Protein 7CW1 (pdb70)

Structure (mmCIF, N/CA/C/O backbone):
data_7CW1
#
_entry.id   7CW1
#
_cell.length_a   44.065
_cell.length_b   61.587
_cell.length_c   110.387
_cell.angle_alpha   90.000
_cell.angle_beta   90.000
_cell.angle_gamma   90.000
#
_symmetry.space_group_name_H-M   'P 21 21 21'
#
loop_
_entity.id
_entity.type
_entity.pdbx_description
1 polymer 'Cutinase-like enzyme'
2 non-polymer 'CACODYLIC ACID'
3 non-polymer 'SODIUM ION'
4 water water
#
loop_
_atom_site.group_PDB
_atom_site.id
_atom_site.type_symbol
_atom_site.label_atom_id
_atom_site.label_alt_id
_atom_site.label_comp_id
_atom_site.label_asym_id
_atom_site.label_entity_id
_atom_site.label_seq_id
_atom_site.pdbx_PDB_ins_code
_atom_site.Cartn_x
_atom_site.Cartn_y
_atom_site.Cartn_z
_atom_site.occupancy
_atom_site.B_iso_or_equiv
_atom_site.auth_seq_id
_atom_site.auth_comp_id
_atom_site.auth_asym_id
_atom_site.auth_atom_id
_atom_site.pdbx_PDB_model_num
ATOM 1 N N . GLY A 1 2 ? 33.277 -6.244 62.054 1.00 34.75 2 GLY A N 1
ATOM 2 C CA . GLY A 1 2 ? 33.704 -5.704 63.389 1.00 29.62 2 GLY A CA 1
ATOM 3 C C . GLY A 1 2 ? 34.724 -4.587 63.244 1.00 27.29 2 GLY A C 1
ATOM 4 O O . GLY A 1 2 ? 35.726 -4.791 62.554 1.00 29.11 2 GLY A O 1
ATOM 5 N N . CYS A 1 3 ? 34.491 -3.461 63.914 1.00 20.34 3 CYS A N 1
ATOM 6 C CA . CYS A 1 3 ? 35.318 -2.225 63.885 1.00 17.77 3 CYS A CA 1
ATOM 7 C C . CYS A 1 3 ? 36.514 -2.424 64.806 1.00 16.72 3 CYS A C 1
ATOM 8 O O . CYS A 1 3 ? 36.281 -2.771 65.970 1.00 18.17 3 CYS A O 1
ATOM 11 N N . SER A 1 4 ? 37.739 -2.257 64.299 1.00 14.60 4 SER A N 1
ATOM 12 C CA . SER A 1 4 ? 39.002 -2.451 65.053 1.00 14.23 4 SER A CA 1
ATOM 13 C C . SER A 1 4 ? 39.444 -1.117 65.629 1.00 11.45 4 SER A C 1
ATOM 14 O O . SER A 1 4 ? 40.263 -1.102 66.568 1.00 10.58 4 SER A O 1
ATOM 17 N N . SER A 1 5 ? 38.948 -0.041 65.028 1.00 9.57 5 SER A N 1
ATOM 18 C CA . SER A 1 5 ? 39.336 1.348 65.307 1.00 9.53 5 SER A CA 1
ATOM 19 C C . SER A 1 5 ? 38.085 2.203 65.200 1.00 8.51 5 SER A C 1
ATOM 20 O O . SER A 1 5 ? 37.409 2.115 64.173 1.00 8.62 5 SER A O 1
ATOM 23 N N . TYR A 1 6 ? 37.760 2.957 66.238 1.00 8.02 6 TYR A N 1
ATOM 24 C CA . TYR A 1 6 ? 36.564 3.807 66.190 1.00 7.08 6 TYR A CA 1
ATOM 25 C C . TYR A 1 6 ? 36.751 5.040 67.034 1.00 7.02 6 TYR A C 1
ATOM 26 O O . TYR A 1 6 ? 37.627 5.109 67.945 1.00 6.85 6 TYR A O 1
ATOM 35 N N . VAL A 1 7 ? 35.897 6.012 66.727 1.00 6.64 7 VAL A N 1
ATOM 36 C CA . VAL A 1 7 ? 35.823 7.257 67.514 1.00 6.84 7 VAL A CA 1
ATOM 37 C C . VAL A 1 7 ? 34.389 7.457 67.958 1.00 6.39 7 VAL A C 1
ATOM 38 O O . VAL A 1 7 ? 33.506 7.386 67.153 1.00 5.84 7 VAL A O 1
ATOM 42 N N . ILE A 1 8 ? 34.214 7.695 69.242 1.00 6.06 8 ILE A N 1
ATOM 43 C CA . ILE A 1 8 ? 32.924 8.146 69.814 1.00 5.88 8 ILE A CA 1
ATOM 44 C C . ILE A 1 8 ? 32.925 9.662 69.750 1.00 5.89 8 ILE A C 1
ATOM 45 O O . ILE A 1 8 ? 33.718 10.299 70.485 1.00 6.23 8 ILE A O 1
ATOM 50 N N . ILE A 1 9 ? 32.093 10.223 68.885 1.00 6.02 9 ILE A N 1
ATOM 51 C CA . ILE A 1 9 ? 31.955 11.702 68.804 1.00 6.20 9 ILE A CA 1
ATOM 52 C C . ILE A 1 9 ? 30.794 12.092 69.714 1.00 6.44 9 ILE A C 1
ATOM 53 O O . ILE A 1 9 ? 29.674 11.664 69.481 1.00 6.73 9 ILE A O 1
ATOM 58 N N . ASN A 1 10 ? 31.092 12.921 70.701 1.00 6.63 10 ASN A N 1
ATOM 59 C CA . ASN A 1 10 ? 30.222 13.199 71.858 1.00 6.91 10 ASN A CA 1
ATOM 60 C C . ASN A 1 10 ? 29.902 14.688 71.845 1.00 6.70 10 ASN A C 1
ATOM 61 O O . ASN A 1 10 ? 30.836 15.502 71.931 1.00 6.79 10 ASN A O 1
ATOM 66 N N . THR A 1 11 ? 28.646 15.038 71.652 1.00 5.71 11 THR A N 1
ATOM 67 C CA . THR A 1 11 ? 28.258 16.446 71.513 1.00 5.98 11 THR A CA 1
ATOM 68 C C . THR A 1 11 ? 27.311 16.767 72.653 1.00 6.49 11 THR A C 1
ATOM 69 O O . THR A 1 11 ? 26.162 16.267 72.675 1.00 6.22 11 THR A O 1
ATOM 73 N N . ARG A 1 12 ? 27.788 17.639 73.526 1.00 7.06 12 ARG A N 1
ATOM 74 C CA . ARG A 1 12 ? 27.093 17.936 74.797 1.00 7.62 12 ARG A CA 1
ATOM 75 C C . ARG A 1 12 ? 26.003 18.988 74.622 1.00 8.36 12 ARG A C 1
ATOM 76 O O . ARG A 1 12 ? 25.743 19.522 73.511 1.00 7.14 12 ARG A O 1
ATOM 84 N N . GLY A 1 13 ? 25.329 19.232 75.743 1.00 9.28 13 GLY A N 1
ATOM 85 C CA . GLY A 1 13 ? 24.187 20.118 75.778 1.00 11.39 13 GLY A CA 1
ATOM 86 C C . GLY A 1 13 ? 24.437 21.326 76.634 1.00 16.47 13 GLY A C 1
ATOM 87 O O . GLY A 1 13 ? 25.620 21.535 77.155 1.00 15.85 13 GLY A O 1
ATOM 88 N N . THR A 1 14 ? 23.358 22.120 76.652 1.00 22.30 14 THR A N 1
ATOM 89 C CA . THR A 1 14 ? 22.930 23.088 77.690 1.00 24.32 14 THR A CA 1
ATOM 90 C C . THR A 1 14 ? 24.167 23.877 78.094 1.00 20.97 14 THR A C 1
ATOM 91 O O . THR A 1 14 ? 24.834 24.404 77.214 1.00 23.80 14 THR A O 1
ATOM 95 N N . SER A 1 15 ? 24.449 23.869 79.380 1.00 21.93 15 SER A N 1
ATOM 96 C CA . SER A 1 15 ? 25.575 24.612 79.943 1.00 22.47 15 SER A CA 1
ATOM 97 C C . SER A 1 15 ? 26.570 23.579 80.468 1.00 20.11 15 SER A C 1
ATOM 98 O O . SER A 1 15 ? 27.403 23.910 81.318 1.00 21.75 15 SER A O 1
ATOM 101 N N . GLU A 1 16 ? 26.594 22.401 79.857 1.00 13.81 16 GLU A N 1
ATOM 102 C CA . GLU A 1 16 ? 27.625 21.423 80.237 1.00 12.70 16 GLU A CA 1
ATOM 103 C C . GLU A 1 16 ? 28.978 22.014 79.873 1.00 11.99 16 GLU A C 1
ATOM 104 O O . GLU A 1 16 ? 29.151 22.627 78.831 1.00 10.43 16 GLU A O 1
ATOM 110 N N . PRO A 1 17 ? 29.988 21.852 80.739 1.00 11.72 17 PRO A N 1
ATOM 111 C CA . PRO A 1 17 ? 31.314 22.337 80.388 1.00 12.20 17 PRO A CA 1
ATOM 112 C C . PRO A 1 17 ? 31.964 21.550 79.239 1.00 10.77 17 PRO A C 1
ATOM 113 O O . PRO A 1 17 ? 31.586 20.417 78.952 1.00 10.45 17 PRO A O 1
ATOM 117 N N . GLN A 1 18 ? 32.932 22.182 78.586 1.00 10.33 18 GLN A N 1
ATOM 118 C CA . GLN A 1 18 ? 33.577 21.661 77.357 1.00 10.92 18 GLN A CA 1
ATOM 119 C C . GLN A 1 18 ? 34.412 20.427 77.709 1.00 11.86 18 GLN A C 1
ATOM 120 O O . GLN A 1 18 ? 35.436 20.574 78.362 1.00 14.91 18 GLN A O 1
ATOM 126 N N . GLY A 1 19 ? 33.922 19.246 77.347 1.00 11.10 19 GLY A N 1
ATOM 127 C CA . GLY A 1 19 ? 34.380 17.957 77.864 1.00 10.96 19 GLY A CA 1
ATOM 128 C C . GLY A 1 19 ? 33.266 16.944 77.633 1.00 10.64 19 GLY A C 1
ATOM 129 O O . GLY A 1 19 ? 32.215 17.310 77.133 1.00 10.07 19 GLY A O 1
ATOM 130 N N . PRO A 1 20 ? 33.444 15.697 78.076 1.00 11.85 20 PRO A N 1
ATOM 131 C CA . PRO A 1 20 ? 32.435 14.649 77.880 1.00 12.31 20 PRO A CA 1
ATOM 132 C C . PRO A 1 20 ? 31.085 15.045 78.506 1.00 11.79 20 PRO A C 1
ATOM 133 O O . PRO A 1 20 ? 31.103 15.675 79.529 1.00 11.09 20 PRO A O 1
ATOM 137 N N . SER A 1 21 ? 29.965 14.803 77.831 1.00 11.23 21 SER A N 1
ATOM 138 C CA . SER A 1 21 ? 28.619 15.144 78.356 1.00 11.31 21 SER A CA 1
ATOM 139 C C . SER A 1 21 ? 28.343 14.221 79.546 1.00 11.59 21 SER A C 1
ATOM 140 O O . SER A 1 21 ? 28.721 13.067 79.484 1.00 12.15 21 SER A O 1
ATOM 143 N N . VAL A 1 22 ? 27.649 14.690 80.572 1.00 10.90 22 VAL A N 1
ATOM 144 C CA . VAL A 1 22 ? 27.142 13.813 81.675 1.00 12.19 22 VAL A CA 1
ATOM 145 C C . VAL A 1 22 ? 26.255 12.703 81.091 1.00 10.45 22 VAL A C 1
ATOM 146 O O . VAL A 1 22 ? 26.193 11.614 81.642 1.00 10.48 22 VAL A O 1
ATOM 150 N N . GLY A 1 23 ? 25.655 12.918 79.932 1.00 8.69 23 GLY A N 1
ATOM 151 C CA . GLY A 1 23 ? 24.557 12.064 79.456 1.00 8.10 23 GLY A CA 1
ATOM 152 C C . GLY A 1 23 ? 25.004 10.695 79.002 1.00 7.86 23 GLY A C 1
ATOM 153 O O . GLY A 1 23 ? 24.164 9.810 78.920 1.00 7.42 23 GLY A O 1
ATOM 154 N N . PHE A 1 24 ? 26.271 10.521 78.663 1.00 7.29 24 PHE A N 1
ATOM 155 C CA . PHE A 1 24 ? 26.732 9.270 78.025 1.00 7.71 24 PHE A CA 1
ATOM 156 C C . PHE A 1 24 ? 27.849 8.626 78.826 1.00 8.18 24 PHE A C 1
ATOM 157 O O . PHE A 1 24 ? 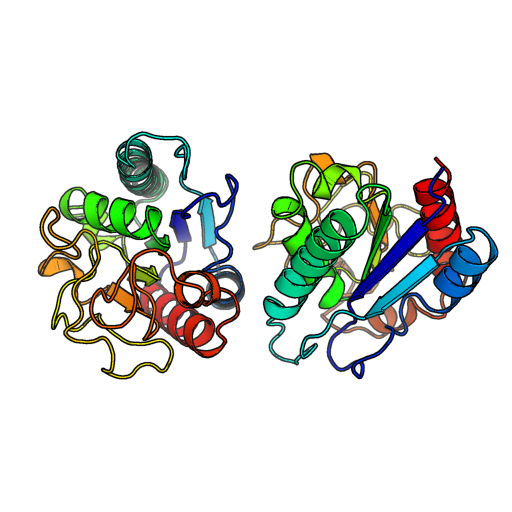28.465 7.634 78.306 1.00 7.24 24 PHE A O 1
ATOM 165 N N . ARG A 1 25 ? 28.152 9.133 80.014 1.00 8.20 25 ARG A N 1
ATOM 166 C CA . ARG A 1 25 ? 29.440 8.715 80.637 1.00 9.67 25 ARG A CA 1
ATOM 167 C C . ARG A 1 25 ? 29.415 7.210 80.856 1.00 8.29 25 ARG A C 1
ATOM 168 O O . ARG A 1 25 ? 30.386 6.538 80.493 1.00 8.09 25 ARG A O 1
ATOM 176 N N . THR A 1 26 ? 28.343 6.694 81.452 1.00 7.24 26 THR A N 1
ATOM 177 C CA . THR A 1 26 ? 28.322 5.271 81.841 1.00 7.36 26 THR A CA 1
ATOM 178 C C . THR A 1 26 ? 28.327 4.392 80.584 1.00 6.61 26 THR A C 1
ATOM 179 O O . THR A 1 26 ? 29.123 3.458 80.508 1.00 6.61 26 THR A O 1
ATOM 183 N N . MET A 1 27 ? 27.440 4.656 79.639 1.00 6.44 27 MET A N 1
ATOM 184 C CA . MET A 1 27 ? 27.347 3.773 78.469 1.00 6.39 27 MET A CA 1
ATOM 185 C C . MET A 1 27 ? 28.700 3.775 77.773 1.00 6.08 27 MET A C 1
ATOM 186 O O . MET A 1 27 ? 29.073 2.740 77.278 1.00 6.53 27 MET A O 1
ATOM 191 N N . ASN A 1 28 ? 29.424 4.898 77.759 1.00 5.67 28 ASN A N 1
ATOM 192 C CA . ASN A 1 28 ? 30.714 4.928 77.016 1.00 5.67 28 ASN A CA 1
ATOM 193 C C . ASN A 1 28 ? 31.718 4.028 77.741 1.00 5.95 28 ASN A C 1
ATOM 194 O O . ASN A 1 28 ? 32.519 3.406 77.066 1.00 5.54 28 ASN A O 1
ATOM 199 N N . THR A 1 29 ? 31.729 3.991 79.078 1.00 6.33 29 THR A N 1
ATOM 200 C CA . THR A 1 29 ? 32.691 3.114 79.787 1.00 7.00 29 THR A CA 1
ATOM 201 C C . THR A 1 29 ? 32.436 1.672 79.328 1.00 7.24 29 THR A C 1
ATOM 202 O O . THR A 1 29 ? 33.405 0.925 79.173 1.00 7.30 29 THR A O 1
ATOM 206 N N . ARG A 1 30 ? 31.169 1.295 79.143 1.00 7.41 30 ARG A N 1
ATOM 207 C CA . ARG A 1 30 ? 30.802 -0.088 78.779 1.00 8.23 30 ARG A CA 1
ATOM 208 C C . ARG A 1 30 ? 31.201 -0.348 77.328 1.00 8.11 30 ARG A C 1
ATOM 209 O O . ARG A 1 30 ? 31.671 -1.442 77.079 1.00 8.66 30 ARG A O 1
ATOM 217 N N . ILE A 1 31 ? 30.920 0.606 76.436 1.00 7.91 31 ILE A N 1
ATOM 218 C CA . ILE A 1 31 ? 31.304 0.466 75.002 1.00 8.26 31 ILE A CA 1
ATOM 219 C C . ILE A 1 31 ? 32.813 0.308 74.939 1.00 7.97 31 ILE A C 1
ATOM 220 O O . ILE A 1 31 ? 33.267 -0.594 74.230 1.00 7.10 31 ILE A O 1
ATOM 225 N N . ARG A 1 32 ? 33.566 1.198 75.585 1.00 7.44 32 ARG A N 1
ATOM 226 C CA . ARG A 1 32 ? 35.051 1.200 75.450 1.00 7.93 32 ARG A CA 1
ATOM 227 C C . ARG A 1 32 ? 35.602 -0.096 76.074 1.00 8.41 32 ARG A C 1
ATOM 228 O O . ARG A 1 32 ? 36.665 -0.607 75.606 1.00 8.37 32 ARG A O 1
ATOM 236 N N . SER A 1 33 ? 34.934 -0.631 77.089 1.00 8.78 33 SER A N 1
ATOM 237 C CA . SER A 1 33 ? 35.392 -1.873 77.782 1.00 10.36 33 SER A CA 1
ATOM 238 C C . SER A 1 33 ? 35.138 -3.091 76.899 1.00 10.84 33 SER A C 1
ATOM 239 O O . SER A 1 33 ? 35.956 -4.032 76.929 1.00 12.59 33 SER A O 1
ATOM 242 N N . ALA A 1 34 ? 34.043 -3.099 76.146 1.00 10.11 34 ALA A N 1
ATOM 243 C CA . ALA A 1 34 ? 33.632 -4.278 75.351 1.00 9.80 34 ALA A CA 1
ATOM 244 C C . ALA A 1 34 ? 34.318 -4.264 73.979 1.00 9.91 34 ALA A C 1
ATOM 245 O O . ALA A 1 34 ? 34.414 -5.339 73.378 1.00 10.41 34 ALA A O 1
ATOM 247 N N . VAL A 1 35 ? 34.722 -3.097 73.465 1.00 9.75 35 VAL A N 1
ATOM 248 C CA . VAL A 1 35 ? 35.173 -2.950 72.042 1.00 9.01 35 VAL A CA 1
ATOM 249 C C . VAL A 1 35 ? 36.464 -2.162 72.056 1.00 9.15 35 VAL A C 1
ATOM 250 O O . VAL A 1 35 ? 36.455 -0.965 72.375 1.00 8.35 35 VAL A O 1
ATOM 254 N N . SER A 1 36 ? 37.545 -2.863 71.738 1.00 10.18 36 SER A N 1
ATOM 255 C CA . SER A 1 36 ? 38.909 -2.309 71.769 1.00 10.52 36 SER A CA 1
ATOM 256 C C . SER A 1 36 ? 39.054 -1.367 70.583 1.00 10.06 36 SER A C 1
ATOM 257 O O . SER A 1 36 ? 38.295 -1.514 69.619 1.00 9.96 36 SER A O 1
ATOM 260 N N . GLY A 1 37 ? 40.030 -0.462 70.629 1.00 9.64 37 GLY A N 1
ATOM 261 C CA . GLY A 1 37 ? 40.362 0.413 69.498 1.00 9.58 37 GLY A CA 1
ATOM 262 C C . GLY A 1 37 ? 39.637 1.749 69.518 1.00 8.94 37 GLY A C 1
ATOM 263 O O . GLY A 1 37 ? 39.740 2.501 68.538 1.00 8.55 37 GLY A O 1
ATOM 264 N N . GLY A 1 38 ? 38.968 2.088 70.620 1.00 8.20 38 GLY A N 1
ATOM 265 C CA . GLY A 1 38 ? 38.144 3.292 70.734 1.00 8.08 38 GLY A CA 1
ATOM 266 C C . GLY A 1 38 ? 38.937 4.505 71.181 1.00 7.52 38 GLY A C 1
ATOM 267 O O . GLY A 1 38 ? 40.061 4.382 71.737 1.00 7.99 38 GLY A O 1
ATOM 268 N N . SER A 1 39 ? 38.331 5.661 70.966 1.00 7.54 39 SER A N 1
ATOM 269 C CA . SER A 1 39 ? 38.766 6.963 71.478 1.00 7.74 39 SER A CA 1
ATOM 270 C C . SER A 1 39 ? 37.521 7.827 71.521 1.00 7.35 39 SER A C 1
ATOM 271 O O . SER A 1 39 ? 36.476 7.435 70.943 1.00 8.10 39 SER A O 1
ATOM 274 N N . GLU A 1 40 ? 37.614 8.944 72.199 1.00 7.73 40 GLU A N 1
ATOM 275 C CA . GLU A 1 40 ? 36.463 9.861 72.309 1.00 7.70 40 GLU A CA 1
ATOM 276 C C . GLU A 1 40 ? 36.862 11.251 71.805 1.00 7.75 40 GLU A C 1
ATOM 277 O O . GLU A 1 40 ? 37.953 11.748 72.166 1.00 8.36 40 GLU A O 1
ATOM 283 N N . TYR A 1 41 ? 36.026 11.863 70.981 1.00 6.88 41 TYR A N 1
ATOM 284 C CA . TYR A 1 41 ? 36.209 13.270 70.581 1.00 7.26 41 TYR A CA 1
ATOM 285 C C . TYR A 1 41 ? 35.019 14.011 71.164 1.00 7.45 41 TYR A C 1
ATOM 286 O O . TYR A 1 41 ? 33.862 13.671 70.845 1.00 7.48 41 TYR A O 1
ATOM 295 N N . ASP A 1 42 ? 35.312 15.035 71.944 1.00 8.21 42 ASP A N 1
ATOM 296 C CA . ASP A 1 42 ? 34.272 15.891 72.567 1.00 8.11 42 ASP A CA 1
ATOM 297 C C . ASP A 1 42 ? 34.086 17.134 71.712 1.00 7.72 42 ASP A C 1
ATOM 298 O O . ASP A 1 42 ? 34.974 18.000 71.693 1.00 8.48 42 ASP A O 1
ATOM 303 N N . THR A 1 43 ? 32.955 17.230 71.039 1.00 7.21 43 THR A N 1
ATOM 304 C CA . THR A 1 43 ? 32.719 18.263 70.023 1.00 6.90 43 THR A CA 1
ATOM 305 C C . THR A 1 43 ? 32.957 19.649 70.605 1.00 6.67 43 THR A C 1
ATOM 306 O O . THR A 1 43 ? 32.322 20.007 71.629 1.00 7.09 43 THR A O 1
ATOM 310 N N . VAL A 1 44 ? 33.812 20.432 69.944 1.00 6.59 44 VAL A N 1
ATOM 311 C CA . VAL A 1 44 ? 34.076 21.823 70.414 1.00 6.74 44 VAL A CA 1
ATOM 312 C C . VAL A 1 44 ? 33.020 22.763 69.837 1.00 7.34 44 VAL A C 1
ATOM 313 O O . VAL A 1 44 ? 32.927 22.887 68.622 1.00 7.88 44 VAL A O 1
ATOM 317 N N . TYR A 1 45 ? 32.218 23.363 70.701 1.00 7.90 45 TYR A N 1
ATOM 318 C CA . TYR A 1 45 ? 31.263 24.436 70.323 1.00 9.23 45 TYR A CA 1
ATOM 319 C C . TYR A 1 45 ? 30.791 25.120 71.596 1.00 9.43 45 TYR A C 1
ATOM 320 O O . TYR A 1 45 ? 30.862 24.506 72.659 1.00 9.35 45 TYR A O 1
ATOM 329 N N . PRO A 1 46 ? 30.459 26.433 71.534 1.00 11.49 46 PRO A N 1
ATOM 330 C CA . PRO A 1 46 ? 30.144 27.217 72.723 1.00 12.27 46 PRO A CA 1
ATOM 331 C C . PRO A 1 46 ? 28.779 26.861 73.333 1.00 17.54 46 PRO A C 1
ATOM 332 O O . PRO A 1 46 ? 27.888 27.708 73.463 1.00 16.28 46 PRO A O 1
ATOM 336 N N . ALA A 1 47 ? 28.678 25.612 73.815 1.00 20.90 47 ALA A N 1
ATOM 337 C CA . ALA A 1 47 ? 27.430 25.023 74.383 1.00 25.02 47 ALA A CA 1
ATOM 338 C C . ALA A 1 47 ? 26.849 25.981 75.434 1.00 28.56 47 ALA A C 1
ATOM 339 O O . ALA A 1 47 ? 27.557 26.265 76.444 1.00 27.74 47 ALA A O 1
ATOM 341 N N . GLY A 1 48 ? 25.632 26.480 75.163 1.00 30.87 48 GLY A N 1
ATOM 342 C CA . GLY A 1 48 ? 24.894 27.425 76.026 1.00 32.21 48 GLY A CA 1
ATOM 343 C C . GLY A 1 48 ? 25.474 28.829 76.004 1.00 32.81 48 GLY A C 1
ATOM 344 O O . GLY A 1 48 ? 24.962 29.681 76.757 1.00 30.79 48 GLY A O 1
ATOM 345 N N . ILE A 1 49 ? 26.499 29.083 75.187 1.00 35.54 49 ILE A N 1
ATOM 346 C CA . ILE A 1 49 ? 27.110 30.445 75.023 1.00 38.19 49 ILE A CA 1
ATOM 347 C C . ILE A 1 49 ? 26.859 30.951 73.591 1.00 34.45 49 ILE A C 1
ATOM 348 O O . ILE A 1 49 ? 26.895 32.183 73.403 1.00 33.31 49 ILE A O 1
ATOM 353 N N . ASP A 1 50 ? 26.672 30.064 72.606 1.00 30.75 50 ASP A N 1
ATOM 354 C CA . ASP A 1 50 ? 26.572 30.476 71.180 1.00 31.87 50 ASP A CA 1
ATOM 355 C C . ASP A 1 50 ? 25.112 30.848 70.898 1.00 30.57 50 ASP A C 1
ATOM 356 O O . ASP A 1 50 ? 24.264 30.686 71.791 1.00 32.74 50 ASP A O 1
ATOM 361 N N . GLN A 1 51 ? 24.896 31.380 69.694 1.00 27.00 51 GLN A N 1
ATOM 362 C CA . GLN A 1 51 ? 23.605 31.769 69.090 1.00 27.88 51 GLN A CA 1
ATOM 363 C C . GLN A 1 51 ? 22.958 30.517 68.503 1.00 29.56 51 GLN A C 1
ATOM 364 O O . GLN A 1 51 ? 21.710 30.488 68.398 1.00 33.05 51 GLN A O 1
ATOM 370 N N . ASN A 1 52 ? 23.776 29.517 68.164 1.00 28.57 52 ASN A N 1
ATOM 371 C CA . ASN A 1 52 ? 23.331 28.233 67.559 1.00 29.98 52 ASN A CA 1
ATOM 372 C C . ASN A 1 52 ? 24.446 27.190 67.747 1.00 30.34 52 ASN A C 1
ATOM 373 O O . ASN A 1 52 ? 25.462 27.490 68.438 1.00 26.83 52 ASN A O 1
ATOM 378 N N . SER A 1 53 ? 24.310 26.021 67.105 1.00 25.85 53 SER A N 1
ATOM 379 C CA . SER A 1 53 ? 25.293 24.928 67.231 1.00 22.87 53 SER A CA 1
ATOM 380 C C . SER A 1 53 ? 25.975 24.613 65.889 1.00 18.47 53 SER A C 1
ATOM 381 O O . SER A 1 53 ? 26.490 23.480 65.770 1.00 16.02 53 SER A O 1
ATOM 384 N N . ALA A 1 54 ? 25.978 25.530 64.908 1.00 15.75 54 ALA A N 1
ATOM 385 C CA . ALA A 1 54 ? 26.566 25.327 63.560 1.00 15.58 54 ALA A CA 1
ATOM 386 C C . ALA A 1 54 ? 28.039 24.895 63.675 1.00 14.71 54 ALA A C 1
ATOM 387 O O . ALA A 1 54 ? 28.519 24.080 62.846 1.00 13.80 54 ALA A O 1
ATOM 389 N N . GLN A 1 55 ? 28.729 25.453 64.671 1.00 15.24 55 GLN A N 1
ATOM 390 C CA . GLN A 1 55 ? 30.148 25.166 64.965 1.00 15.56 55 GLN A CA 1
ATOM 391 C C . GLN A 1 55 ? 30.285 23.700 65.403 1.00 12.87 55 GLN A C 1
ATOM 392 O O . GLN A 1 55 ? 31.289 23.009 65.006 1.00 12.45 55 GLN A O 1
ATOM 398 N N . GLY A 1 56 ? 29.339 23.225 66.210 1.00 10.58 56 GLY A N 1
ATOM 399 C CA . GLY A 1 56 ? 29.348 21.820 66.674 1.00 9.47 56 GLY A CA 1
ATOM 400 C C . GLY A 1 56 ? 29.143 20.888 65.490 1.00 8.99 56 GLY A C 1
ATOM 401 O O . GLY A 1 56 ? 29.884 19.914 65.334 1.00 10.15 56 GLY A O 1
ATOM 402 N N . THR A 1 57 ? 28.171 21.219 64.639 1.00 8.52 57 THR A N 1
ATOM 403 C CA . THR A 1 57 ? 27.846 20.418 63.441 1.00 7.51 57 THR A CA 1
ATOM 404 C C . THR A 1 57 ? 29.098 20.354 62.585 1.00 6.84 57 THR A C 1
ATOM 405 O O . THR A 1 57 ? 29.451 19.257 62.126 1.00 6.13 57 THR A O 1
ATOM 409 N N . ALA A 1 58 ? 29.775 21.474 62.396 1.00 7.02 58 ALA A N 1
ATOM 410 C CA . ALA A 1 58 ? 30.937 21.497 61.487 1.00 7.21 58 ALA A CA 1
ATOM 411 C C . ALA A 1 58 ? 32.044 20.601 62.061 1.00 7.08 58 ALA A C 1
ATOM 412 O O . ALA A 1 58 ? 32.759 19.930 61.269 1.00 6.39 58 ALA A O 1
ATOM 414 N N . ASN A 1 59 ? 32.229 20.629 63.388 1.00 6.71 59 ASN A N 1
ATOM 415 C CA . ASN A 1 59 ? 33.317 19.856 64.009 1.00 6.74 59 ASN A CA 1
ATOM 416 C C . ASN A 1 59 ? 32.940 18.371 64.003 1.00 6.56 59 ASN A C 1
ATOM 417 O O . ASN A 1 59 ? 33.852 17.572 63.877 1.00 6.92 59 ASN A O 1
ATOM 422 N N . ILE A 1 60 ? 31.663 17.996 64.150 1.00 6.36 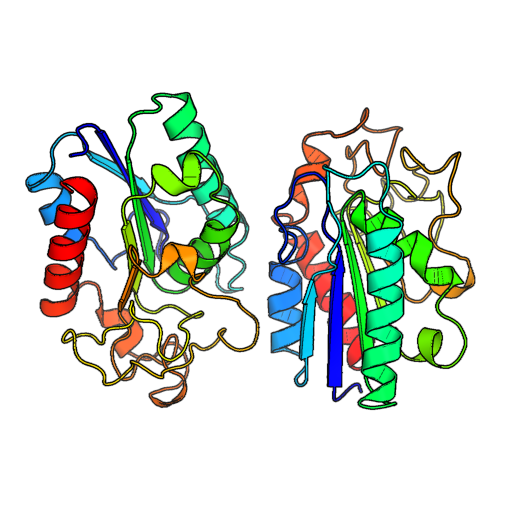60 ILE A N 1
ATOM 423 C CA . ILE A 1 60 ? 31.270 16.568 63.972 1.00 6.25 60 ILE A CA 1
ATOM 424 C C . ILE A 1 60 ? 31.694 16.099 62.582 1.00 6.44 60 ILE A C 1
ATOM 425 O O . ILE A 1 60 ? 32.372 15.074 62.455 1.00 6.37 60 ILE A O 1
ATOM 430 N N . VAL A 1 61 ? 31.271 16.823 61.557 1.00 6.54 61 VAL A N 1
ATOM 431 C CA . VAL A 1 61 ? 31.565 16.433 60.159 1.00 6.87 61 VAL A CA 1
ATOM 432 C C . VAL A 1 61 ? 33.092 16.398 59.977 1.00 7.21 61 VAL A C 1
ATOM 433 O O . VAL A 1 61 ? 33.624 15.441 59.389 1.00 7.66 61 VAL A O 1
ATOM 437 N N . ALA A 1 62 ? 33.835 17.391 60.459 1.00 7.33 62 ALA A N 1
ATOM 438 C CA . ALA A 1 62 ? 35.284 17.445 60.223 1.00 7.76 62 ALA A CA 1
ATOM 439 C C . ALA A 1 62 ? 35.972 16.264 60.878 1.00 7.55 62 ALA A C 1
ATOM 440 O O . ALA A 1 62 ? 36.921 15.743 60.305 1.00 8.04 62 ALA A O 1
ATOM 442 N N . GLN A 1 63 ? 35.526 15.821 62.048 1.00 7.92 63 GLN A N 1
ATOM 443 C CA . GLN A 1 63 ? 36.259 14.736 62.759 1.00 8.29 63 GLN A CA 1
ATOM 444 C C . GLN A 1 63 ? 35.961 13.404 62.085 1.00 7.89 63 GLN A C 1
ATOM 445 O O . GLN A 1 63 ? 36.869 12.529 62.030 1.00 8.53 63 GLN A O 1
ATOM 451 N N . VAL A 1 64 ? 34.782 13.236 61.503 1.00 7.10 64 VAL A N 1
ATOM 452 C CA . VAL A 1 64 ? 34.501 11.994 60.742 1.00 7.37 64 VAL A CA 1
ATOM 453 C C . VAL A 1 64 ? 35.453 11.954 59.542 1.00 7.62 64 VAL A C 1
ATOM 454 O O . VAL A 1 64 ? 36.101 10.915 59.325 1.00 7.27 64 VAL A O 1
ATOM 458 N N . LYS A 1 65 ? 35.560 13.075 58.812 1.00 9.02 65 LYS A N 1
ATOM 459 C CA . LYS A 1 65 ? 36.384 13.138 57.583 1.00 10.43 65 LYS A CA 1
ATOM 460 C C . LYS A 1 65 ? 37.867 12.986 57.955 1.00 10.09 65 LYS A C 1
ATOM 461 O O . LYS A 1 65 ? 38.587 12.249 57.245 1.00 9.69 65 LYS A O 1
ATOM 467 N N . ALA A 1 66 ? 38.311 13.575 59.066 1.00 9.15 66 ALA A N 1
ATOM 468 C CA . ALA A 1 66 ? 39.735 13.531 59.503 1.00 10.01 66 ALA A CA 1
ATOM 469 C C . ALA A 1 66 ? 40.079 12.092 59.934 1.00 9.18 66 ALA A C 1
ATOM 470 O O . ALA A 1 66 ? 41.185 11.579 59.609 1.00 9.92 66 ALA A O 1
ATOM 472 N N . GLY A 1 67 ? 39.179 11.452 60.671 1.00 8.65 67 GLY A N 1
ATOM 473 C CA . GLY A 1 67 ? 39.378 10.036 61.055 1.00 8.54 67 GLY A CA 1
ATOM 474 C C . GLY A 1 67 ? 39.478 9.137 59.830 1.00 8.52 67 GLY A C 1
ATOM 475 O O . GLY A 1 67 ? 40.338 8.244 59.782 1.00 8.24 67 GLY A O 1
ATOM 476 N N . LEU A 1 68 ? 38.611 9.313 58.846 1.00 8.38 68 LEU A N 1
ATOM 477 C CA . LEU A 1 68 ? 38.652 8.442 57.639 1.00 9.17 68 LEU A CA 1
ATOM 478 C C . LEU A 1 68 ? 39.926 8.659 56.852 1.00 9.79 68 LEU A C 1
ATOM 479 O O . LEU A 1 68 ? 40.417 7.685 56.248 1.00 10.21 68 LEU A O 1
ATOM 484 N N . ALA A 1 69 ? 40.417 9.888 56.808 1.00 10.38 69 ALA A N 1
ATOM 485 C CA . ALA A 1 69 ? 41.714 10.201 56.173 1.00 10.85 69 ALA A CA 1
ATOM 486 C C . ALA A 1 69 ? 42.836 9.481 56.917 1.00 11.37 69 ALA A C 1
ATOM 487 O O . ALA A 1 69 ? 43.813 9.043 56.230 1.00 12.98 69 ALA A O 1
ATOM 489 N N . ARG A 1 70 ? 42.805 9.426 58.250 1.00 11.15 70 ARG A N 1
ATOM 490 C CA . ARG A 1 70 ? 43.841 8.716 59.038 1.00 12.11 70 ARG A CA 1
ATOM 491 C C . ARG A 1 70 ? 43.768 7.229 58.686 1.00 11.67 70 ARG A C 1
ATOM 492 O O . ARG A 1 70 ? 44.820 6.577 58.577 1.00 11.38 70 ARG A O 1
ATOM 500 N N . ASN A 1 71 ? 42.563 6.676 58.639 1.00 10.51 71 ASN A N 1
ATOM 501 C CA . ASN A 1 71 ? 42.366 5.217 58.508 1.00 10.24 71 ASN A CA 1
ATOM 502 C C . ASN A 1 71 ? 40.977 5.023 57.939 1.00 10.71 71 ASN A C 1
ATOM 503 O O . ASN A 1 71 ? 39.986 5.315 58.607 1.00 8.77 71 ASN A O 1
ATOM 508 N N . PRO A 1 72 ? 40.880 4.583 56.678 1.00 11.37 72 PRO A N 1
ATOM 509 C CA . PRO A 1 72 ? 39.598 4.554 55.988 1.00 11.79 72 PRO A CA 1
ATOM 510 C C . PRO A 1 72 ? 38.584 3.540 56.556 1.00 12.95 72 PRO A C 1
ATOM 511 O O . PRO A 1 72 ? 37.419 3.646 56.210 1.00 11.12 72 PRO A O 1
ATOM 515 N N . ASN A 1 73 ? 39.026 2.655 57.434 1.00 13.19 73 ASN A N 1
ATOM 516 C CA . ASN A 1 73 ? 38.146 1.657 58.090 1.00 15.02 73 ASN A CA 1
ATOM 517 C C . ASN A 1 73 ? 37.767 2.140 59.495 1.00 13.35 73 ASN A C 1
ATOM 518 O O . ASN A 1 73 ? 37.086 1.359 60.208 1.00 12.80 73 ASN A O 1
ATOM 523 N N . THR A 1 74 ? 38.165 3.358 59.885 1.00 11.74 74 THR A N 1
ATOM 524 C CA . THR A 1 74 ? 37.722 3.939 61.184 1.00 11.50 74 THR A CA 1
ATOM 525 C C . THR A 1 74 ? 36.200 3.963 61.229 1.00 9.76 74 THR A C 1
ATOM 526 O O . THR A 1 74 ? 35.580 4.441 60.255 1.00 9.99 74 THR A O 1
ATOM 530 N N . CYS A 1 75 ? 35.602 3.512 62.338 1.00 9.53 75 CYS A N 1
ATOM 531 C CA . CYS A 1 75 ? 34.138 3.547 62.573 1.00 8.93 75 CYS A CA 1
ATOM 532 C C . CYS A 1 75 ? 33.804 4.716 63.498 1.00 7.22 75 CYS A C 1
ATOM 533 O O . CYS A 1 75 ? 34.681 5.129 64.270 1.00 6.61 75 CYS A O 1
ATOM 536 N N . PHE A 1 76 ? 32.547 5.161 63.512 1.00 6.75 76 PHE A N 1
ATOM 537 C CA . PHE A 1 76 ? 32.121 6.260 64.397 1.00 6.67 76 PHE A CA 1
ATOM 538 C C . PHE A 1 76 ? 30.819 5.909 65.104 1.00 6.55 76 PHE A C 1
ATOM 539 O O . PHE A 1 76 ? 29.941 5.286 64.463 1.00 6.77 76 PHE A O 1
ATOM 547 N N . LEU A 1 77 ? 30.714 6.299 66.373 1.00 6.24 77 LEU A N 1
ATOM 548 C CA . LEU A 1 77 ? 29.386 6.471 67.029 1.00 6.27 77 LEU A CA 1
ATOM 549 C C . LEU A 1 77 ? 29.167 7.957 67.252 1.00 6.40 77 LEU A C 1
ATOM 550 O O . LEU A 1 77 ? 30.129 8.609 67.702 1.00 7.78 77 LEU A O 1
ATOM 555 N N . LEU A 1 78 ? 28.022 8.505 66.876 1.00 5.80 78 LEU A N 1
ATOM 556 C CA . LEU A 1 78 ? 27.720 9.928 67.146 1.00 5.70 78 LEU A CA 1
ATOM 557 C C . LEU A 1 78 ? 26.740 9.988 68.310 1.00 5.59 78 LEU A C 1
ATOM 558 O O . LEU A 1 78 ? 25.732 9.263 68.268 1.00 6.34 78 LEU A O 1
ATOM 563 N N . GLU A 1 79 ? 27.065 10.758 69.314 1.00 4.86 79 GLU A N 1
ATOM 564 C CA . GLU A 1 79 ? 26.239 10.918 70.541 1.00 4.72 79 GLU A CA 1
ATOM 565 C C . GLU A 1 79 ? 25.905 12.401 70.661 1.00 4.62 79 GLU A C 1
ATOM 566 O O . GLU A 1 79 ? 26.814 13.237 70.585 1.00 4.28 79 GLU A O 1
ATOM 572 N N . GLY A 1 80 ? 24.646 12.717 70.933 1.00 4.60 80 GLY A N 1
ATOM 573 C CA . GLY A 1 80 ? 24.226 14.108 71.137 1.00 4.70 80 GLY A CA 1
ATOM 574 C C . GLY A 1 80 ? 23.176 14.207 72.212 1.00 4.67 80 GLY A C 1
ATOM 575 O O . GLY A 1 80 ? 22.216 13.385 72.176 1.00 4.60 80 GLY A O 1
ATOM 576 N N . TYR A 1 81 ? 23.338 15.177 73.117 1.00 4.77 81 TYR A N 1
ATOM 577 C CA . TYR A 1 81 ? 22.404 15.487 74.222 1.00 5.14 81 TYR A CA 1
ATOM 578 C C . TYR A 1 81 ? 21.878 16.895 74.006 1.00 5.27 81 TYR A C 1
ATOM 579 O O . TYR A 1 81 ? 22.687 17.802 73.818 1.00 5.05 81 TYR A O 1
ATOM 588 N N . SER A 1 82 ? 20.560 17.068 73.989 1.00 5.25 82 SER A N 1
ATOM 589 C CA . SER A 1 82 ? 19.942 18.424 74.020 1.00 5.50 82 SER A CA 1
ATOM 590 C C . SER A 1 82 ? 20.403 19.209 72.777 1.00 5.86 82 SER A C 1
ATOM 591 O O . SER A 1 82 ? 20.284 18.654 71.678 1.00 5.49 82 SER A O 1
ATOM 594 N N . GLN A 1 83 ? 20.927 20.425 72.905 1.00 6.52 83 GLN A N 1
ATOM 595 C CA . GLN A 1 83 ? 21.409 21.212 71.727 1.00 7.86 83 GLN A CA 1
ATOM 596 C C . GLN A 1 83 ? 22.418 20.382 70.942 1.00 6.83 83 GLN A C 1
ATOM 597 O O . GLN A 1 83 ? 22.492 20.533 69.721 1.00 6.48 83 GLN A O 1
ATOM 603 N N . GLY A 1 84 ? 23.202 19.528 71.608 1.00 6.10 84 GLY A N 1
ATOM 604 C CA . GLY A 1 84 ? 24.146 18.618 70.935 1.00 5.37 84 GLY A CA 1
ATOM 605 C C . GLY A 1 84 ? 23.447 17.534 70.117 1.00 5.10 84 GLY A C 1
ATOM 606 O O . GLY A 1 84 ? 24.015 17.061 69.151 1.00 4.64 84 GLY A O 1
ATOM 607 N N . ALA A 1 85 ? 22.239 17.108 70.483 1.00 4.99 85 ALA A N 1
ATOM 608 C CA . ALA A 1 85 ? 21.445 16.177 69.661 1.00 4.81 85 ALA A CA 1
ATOM 609 C C . ALA A 1 85 ? 20.945 16.886 68.405 1.00 4.88 85 ALA A C 1
ATOM 610 O O . ALA A 1 85 ? 20.969 16.304 67.310 1.00 4.76 85 ALA A O 1
ATOM 612 N N . ALA A 1 86 ? 20.514 18.146 68.530 1.00 5.12 86 ALA A N 1
ATOM 613 C CA . ALA A 1 86 ? 20.158 18.980 67.361 1.00 5.20 86 ALA A CA 1
ATOM 614 C C . ALA A 1 86 ? 21.381 19.098 66.465 1.00 5.23 86 ALA A C 1
ATOM 615 O O . ALA A 1 86 ? 21.274 18.869 65.257 1.00 5.67 86 ALA A O 1
ATOM 617 N N . ALA A 1 87 ? 22.536 19.426 67.033 1.00 5.35 87 ALA A N 1
ATOM 618 C CA . ALA A 1 87 ? 23.753 19.633 66.213 1.00 5.23 87 ALA A CA 1
ATOM 619 C C . ALA A 1 87 ? 24.104 18.321 65.506 1.00 5.15 87 ALA A C 1
ATOM 620 O O . ALA A 1 87 ? 24.645 18.355 64.386 1.00 5.31 87 ALA A O 1
ATOM 622 N N . THR A 1 88 ? 23.872 17.186 66.149 1.00 4.99 88 THR A N 1
ATOM 623 C CA . THR A 1 88 ? 24.163 15.865 65.563 1.00 5.09 88 THR A CA 1
ATOM 624 C C . THR A 1 88 ? 23.193 15.576 64.413 1.00 5.53 88 THR A C 1
ATOM 625 O O . THR A 1 88 ? 23.679 15.233 63.321 1.00 5.57 88 THR A O 1
ATOM 629 N N . CYS A 1 89 ? 21.902 15.800 64.633 1.00 5.77 89 CYS A N 1
ATOM 630 C CA . CYS A 1 89 ? 20.871 15.671 63.571 1.00 6.20 89 CYS A CA 1
ATOM 631 C C . CYS A 1 89 ? 21.286 16.535 62.376 1.00 6.84 89 CYS A C 1
ATOM 632 O O . CYS A 1 89 ? 21.187 16.044 61.211 1.00 7.31 89 CYS A O 1
ATOM 635 N N . ASN A 1 90 ? 21.729 17.779 62.616 1.00 7.20 90 ASN A N 1
ATOM 636 C CA . ASN A 1 90 ? 22.075 18.718 61.517 1.00 7.03 90 ASN A CA 1
ATOM 637 C C . ASN A 1 90 ? 23.288 18.183 60.745 1.00 6.96 90 ASN A C 1
ATOM 638 O O . ASN A 1 90 ? 23.410 18.501 59.527 1.00 7.48 90 ASN A O 1
ATOM 643 N N . ALA A 1 91 ? 24.155 17.388 61.367 1.00 6.35 91 ALA A N 1
ATOM 644 C CA . ALA A 1 91 ? 25.352 16.836 60.696 1.00 6.05 91 ALA A CA 1
ATOM 645 C C . ALA A 1 91 ? 24.943 15.696 59.737 1.00 6.03 91 ALA A C 1
ATOM 646 O O . ALA A 1 91 ? 25.627 15.476 58.711 1.00 5.76 91 ALA A O 1
ATOM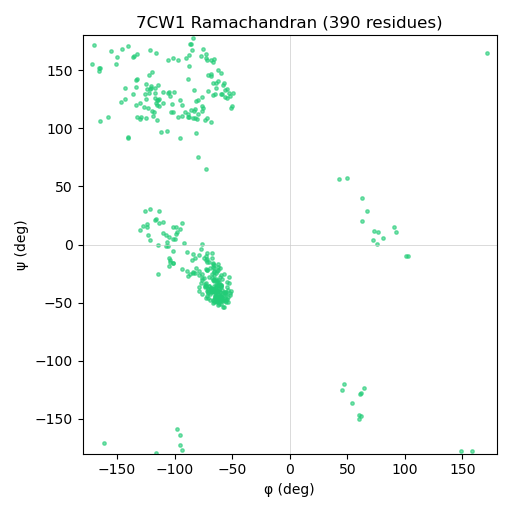 648 N N . LEU A 1 92 ? 23.851 14.994 60.032 1.00 6.16 92 LEU A N 1
ATOM 649 C CA . LEU A 1 92 ? 23.575 13.706 59.344 1.00 6.53 92 LEU A CA 1
ATOM 650 C C . LEU A 1 92 ? 23.453 13.873 57.819 1.00 6.91 92 LEU A C 1
ATOM 651 O O . LEU A 1 92 ? 24.085 13.133 57.099 1.00 6.53 92 LEU A O 1
ATOM 656 N N . PRO A 1 93 ? 22.746 14.891 57.282 1.00 7.83 93 PRO A N 1
ATOM 657 C CA . PRO A 1 93 ? 22.671 15.074 55.831 1.00 8.39 93 PRO A CA 1
ATOM 658 C C . PRO A 1 93 ? 24.000 15.426 55.148 1.00 8.79 93 PRO A C 1
ATOM 659 O O . PRO A 1 93 ? 24.119 15.277 53.955 1.00 7.33 93 PRO A O 1
ATOM 663 N N . GLN A 1 94 ? 24.971 15.879 55.933 1.00 8.78 94 GLN A N 1
ATOM 664 C CA . GLN A 1 94 ? 26.305 16.285 55.450 1.00 10.17 94 GLN A CA 1
ATOM 665 C C . GLN A 1 94 ? 27.248 15.100 55.441 1.00 10.27 94 GLN A C 1
ATOM 666 O O . GLN A 1 94 ? 28.413 15.258 54.958 1.00 12.32 94 GLN A O 1
ATOM 672 N N . LEU A 1 95 ? 26.815 13.976 55.965 1.00 8.83 95 LEU A N 1
ATOM 673 C CA . LEU A 1 95 ? 27.651 12.748 56.031 1.00 8.46 95 LEU A CA 1
ATOM 674 C C . LEU A 1 95 ? 27.111 11.774 55.002 1.00 8.68 95 LEU A C 1
ATOM 675 O O . LEU A 1 95 ? 26.112 11.116 55.296 1.00 8.02 95 LEU A O 1
ATOM 680 N N . THR A 1 96 ? 27.727 11.733 53.830 1.00 8.67 96 THR A N 1
ATOM 681 C CA . THR A 1 96 ? 27.257 10.930 52.672 1.00 9.20 96 THR A CA 1
ATOM 682 C C . THR A 1 96 ? 28.344 9.944 52.259 1.00 8.48 96 THR A C 1
ATOM 683 O O . THR A 1 96 ? 29.512 10.092 52.729 1.00 7.61 96 THR A O 1
ATOM 687 N N . GLY A 1 97 ? 27.954 8.979 51.410 1.00 8.43 97 GLY A N 1
ATOM 688 C CA . GLY A 1 97 ? 28.851 7.953 50.847 1.00 8.70 97 GLY A CA 1
ATOM 689 C C . GLY A 1 97 ? 29.731 7.324 51.910 1.00 8.28 97 GLY A C 1
ATOM 690 O O . GLY A 1 97 ? 29.211 6.754 52.883 1.00 8.49 97 GLY A O 1
ATOM 691 N N . ALA A 1 98 ? 31.055 7.423 51.783 1.00 8.51 98 ALA A N 1
ATOM 692 C CA . ALA A 1 98 ? 31.973 6.696 52.692 1.00 8.50 98 ALA A CA 1
ATOM 693 C C . ALA A 1 98 ? 31.760 7.173 54.146 1.00 8.63 98 ALA A C 1
ATOM 694 O O . ALA A 1 98 ? 31.949 6.392 55.071 1.00 8.75 98 ALA A O 1
ATOM 696 N N . ALA A 1 99 ? 31.446 8.452 54.328 1.00 8.59 99 ALA A N 1
ATOM 697 C CA . ALA A 1 99 ? 31.333 9.086 55.663 1.00 8.30 99 ALA A CA 1
ATOM 698 C C . ALA A 1 99 ? 30.050 8.550 56.306 1.00 8.27 99 ALA A C 1
ATOM 699 O O . ALA A 1 99 ? 30.041 8.265 57.530 1.00 7.89 99 ALA A O 1
ATOM 701 N N . PHE A 1 100 ? 28.980 8.401 55.532 1.00 8.04 100 PHE A N 1
ATOM 702 C CA . PHE A 1 100 ? 27.743 7.737 56.025 1.00 8.48 100 PHE A CA 1
ATOM 703 C C . PHE A 1 100 ? 28.067 6.295 56.419 1.00 8.37 100 PHE A C 1
ATOM 704 O O . PHE A 1 100 ? 27.596 5.831 57.484 1.00 7.70 100 PHE A O 1
ATOM 712 N N . ASP A 1 101 ? 28.813 5.570 55.572 1.00 8.89 101 ASP A N 1
ATOM 713 C CA . ASP A 1 101 ? 29.038 4.115 55.781 1.00 9.82 101 ASP A CA 1
ATOM 714 C C . ASP A 1 101 ? 29.860 3.917 57.054 1.00 8.38 101 ASP A C 1
ATOM 715 O O . ASP A 1 101 ? 29.715 2.897 57.701 1.00 9.01 101 ASP A O 1
ATOM 720 N N . ALA A 1 102 ? 30.697 4.877 57.398 1.00 6.74 102 ALA A N 1
ATOM 721 C CA . ALA A 1 102 ? 31.622 4.776 58.537 1.00 6.52 102 ALA A CA 1
ATOM 722 C C . ALA A 1 102 ? 30.861 4.971 59.855 1.00 6.37 102 ALA A C 1
ATOM 723 O O . ALA A 1 102 ? 31.373 4.525 60.888 1.00 6.40 102 ALA A O 1
ATOM 725 N N . VAL A 1 103 ? 29.775 5.738 59.831 1.00 6.16 103 VAL A N 1
ATOM 726 C CA . VAL A 1 103 ? 29.016 6.007 61.088 1.00 6.10 103 VAL A CA 1
ATOM 727 C C . VAL A 1 103 ? 28.136 4.786 61.366 1.00 6.64 103 VAL A C 1
ATOM 728 O O . VAL A 1 103 ? 27.207 4.500 60.570 1.00 7.98 103 VAL A O 1
ATOM 732 N N . LYS A 1 104 ? 28.432 4.040 62.422 1.00 7.03 104 LYS A N 1
ATOM 733 C CA . LYS A 1 104 ? 27.722 2.769 62.678 1.00 7.63 104 LYS A CA 1
ATOM 734 C C . LYS A 1 104 ? 26.479 2.988 63.516 1.00 7.09 104 LYS A C 1
ATOM 735 O O . LYS A 1 104 ? 25.583 2.126 63.450 1.00 7.11 104 LYS A O 1
ATOM 741 N N . GLY A 1 105 ? 26.421 4.072 64.270 1.00 6.64 105 GLY A N 1
ATOM 742 C CA . GLY A 1 105 ? 25.247 4.297 65.126 1.00 5.93 105 GLY A CA 1
ATOM 743 C C . GLY A 1 105 ? 25.203 5.725 65.623 1.00 5.55 105 GLY A C 1
ATOM 744 O O . GLY A 1 105 ? 26.268 6.378 65.718 1.00 5.05 105 GLY A O 1
ATOM 745 N N . VAL A 1 106 ? 24.003 6.204 65.891 1.00 5.00 106 VAL A N 1
ATOM 746 C CA . VAL A 1 106 ? 23.750 7.589 66.371 1.00 5.29 106 VAL A CA 1
ATOM 747 C C . VAL A 1 106 ? 22.854 7.434 67.602 1.00 5.27 106 VAL A C 1
ATOM 748 O O . VAL A 1 106 ? 21.826 6.727 67.473 1.00 5.55 106 VAL A O 1
ATOM 752 N N . ILE A 1 107 ? 23.329 7.941 68.738 1.00 5.00 107 ILE A N 1
ATOM 753 C CA . ILE A 1 107 ? 22.589 7.888 70.028 1.00 4.86 107 ILE A CA 1
ATOM 754 C C . ILE A 1 107 ? 22.226 9.316 70.412 1.00 5.19 107 ILE A C 1
ATOM 755 O O . ILE A 1 107 ? 23.123 10.110 70.668 1.00 4.72 107 ILE A O 1
ATOM 760 N N . LEU A 1 108 ? 20.931 9.593 70.530 1.00 5.33 108 LEU A N 1
ATOM 761 C CA . LEU A 1 108 ? 20.447 10.927 70.875 1.00 5.15 108 LEU A CA 1
ATOM 762 C C . LEU A 1 108 ? 19.637 10.810 72.163 1.00 5.54 108 LEU A C 1
ATOM 763 O O . LEU A 1 108 ? 18.838 9.868 72.281 1.00 5.40 108 LEU A O 1
ATOM 768 N N . ILE A 1 109 ? 19.884 11.734 73.075 1.00 5.23 109 ILE A N 1
ATOM 769 C CA . ILE A 1 109 ? 19.084 11.852 74.311 1.00 5.26 109 ILE A CA 1
ATOM 770 C C . ILE A 1 109 ? 18.552 13.285 74.387 1.00 4.98 109 ILE A C 1
ATOM 771 O O . ILE A 1 109 ? 19.349 14.243 74.161 1.00 4.63 109 ILE A O 1
ATOM 776 N N . GLY A 1 110 ? 17.291 13.429 74.784 1.00 5.14 110 GLY A N 1
ATOM 777 C CA . GLY A 1 110 ? 16.622 14.746 74.931 1.00 5.25 110 GLY A CA 1
ATOM 778 C C . GLY A 1 110 ? 16.809 15.594 73.690 1.00 5.39 110 GLY A C 1
ATOM 779 O O . GLY A 1 110 ? 17.315 16.737 73.759 1.00 5.18 110 GLY A O 1
ATOM 780 N N . ASN A 1 111 ? 16.379 15.046 72.574 1.00 5.23 111 ASN A N 1
ATOM 781 C CA . ASN A 1 111 ? 16.621 15.639 71.249 1.00 5.00 111 ASN A CA 1
ATOM 782 C C . ASN A 1 111 ? 15.574 16.720 70.988 1.00 4.66 111 ASN A C 1
ATOM 783 O O . ASN A 1 111 ? 14.393 16.429 70.840 1.00 4.27 111 ASN A O 1
ATOM 788 N N . PRO A 1 112 ? 15.987 17.994 70.840 1.00 4.53 112 PRO A N 1
ATOM 789 C CA . PRO A 1 112 ? 15.077 19.074 70.477 1.00 4.72 112 PRO A CA 1
ATOM 790 C C . PRO A 1 112 ? 14.405 18.848 69.114 1.00 4.80 112 PRO A C 1
ATOM 791 O O . PRO A 1 112 ? 13.320 19.339 68.910 1.00 4.78 112 PRO A O 1
ATOM 795 N N . GLU A 1 113 ? 15.067 18.117 68.210 1.00 4.80 113 GLU A N 1
ATOM 796 C CA . GLU A 1 113 ? 14.557 17.819 66.853 1.00 5.25 113 GLU A CA 1
ATOM 797 C C . GLU A 1 113 ? 13.821 16.490 66.850 1.00 5.42 113 GLU A C 1
ATOM 798 O O . GLU A 1 113 ? 13.615 15.941 65.749 1.00 5.76 113 GLU A O 1
ATOM 804 N N . HIS A 1 114 ? 13.399 15.985 68.009 1.00 5.54 114 HIS A N 1
ATOM 805 C CA . HIS A 1 114 ? 12.599 14.731 68.096 1.00 5.61 114 HIS A CA 1
ATOM 806 C C . HIS A 1 114 ? 11.401 14.814 67.160 1.00 5.95 114 HIS A C 1
ATOM 807 O O . HIS A 1 114 ? 10.665 15.823 67.204 1.00 6.14 114 HIS A O 1
ATOM 814 N N . LYS A 1 115 ? 11.241 13.797 66.312 1.00 6.25 115 LYS A N 1
ATOM 815 C CA . LYS A 1 115 ? 10.156 13.735 65.304 1.00 7.08 115 LYS A CA 1
ATOM 816 C C . LYS A 1 115 ? 9.206 12.600 65.621 1.00 7.31 115 LYS A C 1
ATOM 817 O O . LYS A 1 115 ? 9.635 11.516 66.010 1.00 7.60 115 LYS A O 1
ATOM 823 N N . PRO A 1 116 ? 7.889 12.826 65.510 1.00 8.06 116 PRO A N 1
ATOM 824 C CA . PRO A 1 116 ? 6.917 11.765 65.743 1.00 8.47 116 PRO A CA 1
ATOM 825 C C . PRO A 1 116 ? 7.080 10.510 64.869 1.00 8.32 116 PRO A C 1
ATOM 826 O O . PRO A 1 116 ? 7.363 10.633 63.700 1.00 8.41 116 PRO A O 1
ATOM 830 N N . ASN A 1 117 ? 6.907 9.348 65.487 1.00 8.82 117 ASN A N 1
ATOM 831 C CA . ASN A 1 117 ? 6.632 8.064 64.799 1.00 8.51 117 ASN A CA 1
ATOM 832 C C . ASN A 1 117 ? 7.820 7.588 63.965 1.00 9.25 117 ASN A C 1
ATOM 833 O O . ASN A 1 117 ? 7.608 6.786 63.040 1.00 10.23 117 ASN A O 1
ATOM 838 N N . LEU A 1 118 ? 9.044 7.940 64.347 1.00 8.16 118 LEU A N 1
ATOM 839 C CA . LEU A 1 118 ? 10.251 7.328 63.729 1.00 7.68 118 LEU A CA 1
ATOM 840 C C . LEU A 1 118 ? 10.630 6.065 64.483 1.00 7.43 118 LEU A C 1
ATOM 841 O O . LEU A 1 118 ? 10.544 6.059 65.722 1.00 7.63 118 LEU A O 1
ATOM 846 N N . ALA A 1 119 ? 11.084 5.039 63.758 1.00 7.25 119 ALA A N 1
ATOM 847 C CA . ALA A 1 119 ? 11.359 3.701 64.337 1.00 7.13 119 ALA A CA 1
ATOM 848 C C . ALA A 1 119 ? 12.470 3.795 65.392 1.00 6.98 119 ALA A C 1
ATOM 849 O O . ALA A 1 119 ? 12.538 2.913 66.240 1.00 7.61 119 ALA A O 1
ATOM 851 N N . CYS A 1 120 ? 13.305 4.817 65.361 1.00 7.02 120 CYS A N 1
ATOM 852 C CA . CYS A 1 120 ? 14.450 4.975 66.298 1.00 6.84 120 CYS A CA 1
ATOM 853 C C . CYS A 1 120 ? 13.981 5.493 67.659 1.00 6.60 120 CYS A C 1
ATOM 854 O O . CYS A 1 120 ? 14.787 5.470 68.602 1.00 6.12 120 CYS A O 1
ATOM 857 N N . ASN A 1 121 ? 12.730 5.902 67.780 1.00 6.27 121 ASN A N 1
ATOM 858 C CA . ASN A 1 121 ? 12.232 6.595 68.985 1.00 6.14 121 ASN A CA 1
ATOM 859 C C . ASN A 1 121 ? 11.892 5.573 70.065 1.00 6.10 121 ASN A C 1
ATOM 860 O O . ASN A 1 121 ? 11.056 4.673 69.817 1.00 5.95 121 ASN A O 1
ATOM 865 N N . VAL A 1 122 ? 12.502 5.719 71.233 1.00 6.80 122 VAL A N 1
ATOM 866 C CA . VAL A 1 122 ? 12.123 4.944 72.438 1.00 7.00 122 VAL A CA 1
ATOM 867 C C . VAL A 1 122 ? 12.070 5.881 73.645 1.00 6.97 122 VAL A C 1
ATOM 868 O O . VAL A 1 122 ? 12.617 6.975 73.585 1.00 5.97 122 VAL A O 1
ATOM 872 N N . ASP A 1 123 ? 11.410 5.457 74.716 1.00 6.69 123 ASP A N 1
ATOM 873 C CA . ASP A 1 123 ? 11.442 6.218 75.989 1.00 7.35 123 ASP A CA 1
ATOM 874 C C . ASP A 1 123 ? 12.562 5.665 76.878 1.00 7.31 123 ASP A C 1
ATOM 875 O O . ASP A 1 123 ? 13.293 4.792 76.426 1.00 7.34 123 ASP A O 1
ATOM 880 N N . GLY A 1 124 ? 12.694 6.190 78.097 1.00 8.21 124 GLY A N 1
ATOM 881 C CA . GLY A 1 124 ? 13.746 5.803 79.047 1.00 8.92 124 GLY A CA 1
ATOM 882 C C . GLY A 1 124 ? 13.692 4.323 79.358 1.00 9.70 124 GLY A C 1
ATOM 883 O O . GLY A 1 124 ? 14.749 3.792 79.685 1.00 10.47 124 GLY A O 1
ATOM 884 N N . ASN A 1 125 ? 12.496 3.716 79.296 1.00 10.37 125 ASN A N 1
ATOM 885 C CA . ASN A 1 125 ? 12.237 2.266 79.546 1.00 11.90 125 ASN A CA 1
ATOM 886 C C . ASN A 1 125 ? 12.146 1.483 78.240 1.00 13.37 125 ASN A C 1
ATOM 887 O O . ASN A 1 125 ? 11.819 0.293 78.298 1.00 18.39 125 ASN A O 1
ATOM 892 N N . GLY A 1 126 ? 12.473 2.082 77.104 1.00 13.29 126 GLY A N 1
ATOM 893 C CA . GLY A 1 126 ? 12.552 1.351 75.834 1.00 12.43 126 GLY A CA 1
ATOM 894 C C . GLY A 1 126 ? 11.193 1.151 75.179 1.00 13.21 126 GLY A C 1
ATOM 895 O O . GLY A 1 126 ? 11.164 0.486 74.091 1.00 15.62 126 GLY A O 1
ATOM 896 N N . GLY A 1 127 ? 10.134 1.744 75.738 1.00 12.05 127 GLY A N 1
ATOM 897 C CA . GLY A 1 127 ? 8.769 1.649 75.187 1.00 11.76 127 GLY A CA 1
ATOM 898 C C . GLY A 1 127 ? 8.384 2.846 74.345 1.00 10.81 127 GLY A C 1
ATOM 899 O O . GLY A 1 127 ? 9.262 3.631 73.958 1.00 10.06 127 GLY A O 1
ATOM 900 N N . LYS A 1 128 ? 7.072 3.037 74.198 1.00 10.08 128 LYS A N 1
ATOM 901 C CA . LYS A 1 128 ? 6.506 3.921 73.159 1.00 12.10 128 LYS A CA 1
ATOM 902 C C . LYS A 1 128 ? 5.769 5.114 73.758 1.00 10.37 128 LYS A C 1
ATOM 903 O O . LYS A 1 128 ? 5.046 5.796 72.996 1.00 10.18 128 LYS A O 1
ATOM 909 N N . THR A 1 129 ? 6.064 5.497 74.998 1.00 10.05 129 THR A N 1
ATOM 910 C CA . THR A 1 129 ? 5.331 6.617 75.657 1.00 9.32 129 THR A CA 1
ATOM 911 C C . THR A 1 129 ? 5.734 7.969 75.041 1.00 8.78 129 THR A C 1
ATOM 912 O O . THR A 1 129 ? 5.006 8.917 75.338 1.00 9.08 129 THR A O 1
ATOM 916 N N . THR A 1 130 ? 6.840 8.042 74.272 1.00 7.65 130 THR A N 1
ATOM 917 C CA . THR A 1 130 ? 7.262 9.288 73.593 1.00 7.46 130 THR A CA 1
ATOM 918 C C . THR A 1 130 ? 7.388 9.020 72.081 1.00 7.75 130 THR A C 1
ATOM 919 O O . THR A 1 130 ? 8.036 9.809 71.401 1.00 8.03 130 THR A O 1
ATOM 923 N N . PHE A 1 131 ? 6.835 7.907 71.581 1.00 8.02 131 PHE A N 1
ATOM 924 C CA . PHE A 1 131 ? 7.031 7.467 70.174 1.00 8.19 131 PHE A CA 1
ATOM 925 C C . PHE A 1 131 ? 6.499 8.535 69.223 1.00 8.01 131 PHE A C 1
ATOM 926 O O . PHE A 1 131 ? 7.180 8.878 68.270 1.00 6.91 131 PHE A O 1
ATOM 934 N N . SER A 1 132 ? 5.357 9.133 69.525 1.00 9.12 132 SER A N 1
ATOM 935 C CA . SER A 1 132 ? 4.717 10.095 68.595 1.00 10.25 132 SER A CA 1
ATOM 936 C C . SER A 1 132 ? 5.079 11.526 69.015 1.00 9.07 132 SER A C 1
ATOM 937 O O . SER A 1 132 ? 4.476 12.477 68.469 1.00 9.25 132 SER A O 1
ATOM 940 N N . ALA A 1 133 ? 6.028 11.693 69.928 1.00 8.71 133 ALA A N 1
ATOM 941 C CA . ALA A 1 133 ? 6.356 13.027 70.471 1.00 8.55 133 ALA A CA 1
ATOM 942 C C . ALA A 1 133 ? 7.018 13.946 69.435 1.00 8.06 133 ALA A C 1
ATOM 943 O O . ALA A 1 133 ? 7.882 13.508 68.642 1.00 7.98 133 ALA A O 1
ATOM 945 N N . ARG A 1 134 ? 6.713 15.244 69.586 1.00 8.15 134 ARG A N 1
ATOM 946 C CA . ARG A 1 134 ? 7.321 16.360 68.833 1.00 8.69 134 ARG A CA 1
ATOM 947 C C . ARG A 1 134 ? 8.278 17.077 69.781 1.00 7.55 134 ARG A C 1
ATOM 948 O O . ARG A 1 134 ? 7.867 17.461 70.865 1.00 6.69 134 ARG A O 1
ATOM 956 N N . GLY A 1 135 ? 9.507 17.30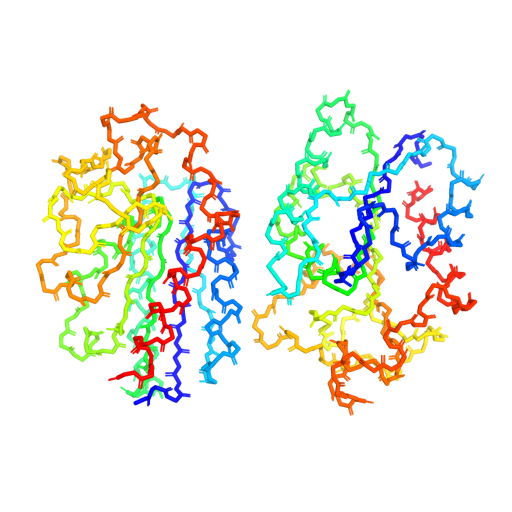2 69.311 1.00 6.74 135 GLY A N 1
ATOM 957 C CA . GLY A 1 135 ? 10.494 18.088 70.049 1.00 6.25 135 GLY A CA 1
ATOM 958 C C . GLY A 1 135 ? 10.238 19.576 69.950 1.00 5.70 135 GLY A C 1
ATOM 959 O O . GLY A 1 135 ? 9.526 20.059 69.024 1.00 6.09 135 GLY A O 1
ATOM 960 N N . ILE A 1 136 ? 10.827 20.342 70.860 1.00 5.73 136 ILE A N 1
ATOM 961 C CA . ILE A 1 136 ? 10.664 21.819 70.921 1.00 6.07 136 ILE A CA 1
ATOM 962 C C . ILE A 1 136 ? 11.207 22.490 69.651 1.00 6.52 136 ILE A C 1
ATOM 963 O O . ILE A 1 136 ? 10.818 23.587 69.388 1.00 7.57 136 ILE A O 1
ATOM 968 N N . SER A 1 137 ? 12.065 21.824 68.885 1.00 6.52 137 SER A N 1
ATOM 969 C CA . SER A 1 137 ? 12.601 22.418 67.645 1.00 6.48 137 SER A CA 1
ATOM 970 C C . SER A 1 137 ? 11.979 21.757 66.411 1.00 6.81 137 SER A C 1
ATOM 971 O O . SER A 1 137 ? 12.416 22.111 65.295 1.00 6.35 137 SER A O 1
ATOM 974 N N . ALA A 1 138 ? 11.052 20.824 66.572 1.00 6.65 138 ALA A N 1
ATOM 975 C CA . ALA A 1 138 ? 10.611 19.973 65.433 1.00 7.17 138 ALA A CA 1
ATOM 976 C C . ALA A 1 138 ? 9.959 20.820 64.345 1.00 7.13 138 ALA A C 1
ATOM 977 O O . ALA A 1 138 ? 10.166 20.483 63.190 1.00 7.67 138 ALA A O 1
ATOM 979 N N . ALA A 1 139 ? 9.265 21.909 64.676 1.00 7.25 139 ALA A N 1
ATOM 980 C CA . ALA A 1 139 ? 8.562 22.740 63.665 1.00 7.81 139 ALA A CA 1
ATOM 981 C C . ALA A 1 139 ? 9.548 23.440 62.723 1.00 7.87 139 ALA A C 1
ATOM 982 O O . ALA A 1 139 ? 9.078 23.931 61.667 1.00 7.41 139 ALA A O 1
ATOM 984 N N . PHE A 1 140 ? 10.822 23.568 63.106 1.00 7.91 140 PHE A N 1
ATOM 985 C CA . PHE A 1 140 ? 11.806 24.406 62.377 1.00 8.58 140 PHE A CA 1
ATOM 986 C C . PHE A 1 140 ? 13.006 23.615 61.903 1.00 9.30 140 PHE A C 1
ATOM 987 O O . PHE A 1 140 ? 13.950 24.235 61.416 1.00 9.17 140 PHE A O 1
ATOM 995 N N . THR A 1 141 ? 13.042 22.294 62.098 1.00 9.74 141 THR A N 1
ATOM 996 C CA . THR A 1 141 ? 14.233 21.481 61.782 1.00 9.70 141 THR A CA 1
ATOM 997 C C . THR A 1 141 ? 13.763 20.167 61.161 1.00 10.14 141 THR A C 1
ATOM 998 O O . THR A 1 141 ? 12.556 19.889 61.206 1.00 9.91 141 THR A O 1
ATOM 1002 N N . GLN A 1 142 ? 14.699 19.383 60.636 1.00 10.47 142 GLN A N 1
ATOM 1003 C CA . GLN A 1 142 ? 14.357 18.148 59.895 1.00 11.95 142 GLN A CA 1
ATOM 1004 C C . GLN A 1 142 ? 14.566 16.922 60.775 1.00 9.95 142 GLN A C 1
ATOM 1005 O O . GLN A 1 142 ? 14.051 15.853 60.379 1.00 9.17 142 GLN A O 1
ATOM 1011 N N . GLY A 1 143 ? 15.288 17.035 61.895 1.00 8.29 143 GLY A N 1
ATOM 1012 C CA . GLY A 1 143 ? 15.522 15.844 62.748 1.00 8.23 143 GLY A CA 1
ATOM 1013 C C . GLY A 1 143 ? 16.257 14.727 62.012 1.00 7.49 143 GLY A C 1
ATOM 1014 O O . GLY A 1 143 ? 17.095 15.010 61.111 1.00 7.43 143 GLY A O 1
ATOM 1015 N N . VAL A 1 144 ? 16.005 13.485 62.394 1.00 7.04 144 VAL A N 1
ATOM 1016 C CA . VAL A 1 144 ? 16.784 12.331 61.869 1.00 7.08 144 VAL A CA 1
ATOM 1017 C C . VAL A 1 144 ? 16.302 12.036 60.456 1.00 6.96 144 VAL A C 1
ATOM 1018 O O . VAL A 1 144 ? 15.144 11.674 60.253 1.00 7.24 144 VAL A O 1
ATOM 1022 N N . PRO A 1 145 ? 17.163 12.129 59.431 1.00 6.97 145 PRO A N 1
ATOM 1023 C CA . PRO A 1 145 ? 16.696 11.868 58.079 1.00 7.32 145 PRO A CA 1
ATOM 1024 C C . PRO A 1 145 ? 16.300 10.409 57.879 1.00 7.96 145 PRO A C 1
ATOM 1025 O O . PRO A 1 145 ? 16.822 9.504 58.555 1.00 9.74 145 PRO A O 1
ATOM 1029 N N . SER A 1 146 ? 15.445 10.178 56.887 1.00 8.91 146 SER A N 1
ATOM 1030 C CA . SER A 1 146 ? 14.886 8.836 56.632 1.00 10.00 146 SER A CA 1
ATOM 1031 C C . SER A 1 146 ? 16.014 7.809 56.532 1.00 8.56 146 SER A C 1
ATOM 1032 O O . SER A 1 146 ? 15.856 6.729 57.058 1.00 8.17 146 SER A O 1
ATOM 1035 N N . ASN A 1 147 ? 17.119 8.131 55.866 1.00 8.67 147 ASN A N 1
ATOM 1036 C CA . ASN A 1 147 ? 18.194 7.143 55.600 1.00 8.28 147 ASN A CA 1
ATOM 1037 C C . ASN A 1 147 ? 19.064 6.884 56.838 1.00 8.45 147 ASN A C 1
ATOM 1038 O O . ASN A 1 147 ? 19.909 5.975 56.744 1.00 9.47 147 ASN A O 1
ATOM 1043 N N . TRP A 1 148 ? 18.845 7.593 57.956 1.00 7.73 148 TRP A N 1
ATOM 1044 C CA . TRP A 1 148 ? 19.589 7.428 59.229 1.00 7.14 148 TRP A CA 1
ATOM 1045 C C . TRP A 1 148 ? 18.786 6.698 60.294 1.00 6.82 148 TRP A C 1
ATOM 1046 O O . TRP A 1 148 ? 19.424 6.281 61.310 1.00 6.27 148 TRP A O 1
ATOM 1057 N N . VAL A 1 149 ? 17.466 6.633 60.142 1.00 6.57 149 VAL A N 1
ATOM 1058 C CA . VAL A 1 149 ? 16.586 6.028 61.195 1.00 7.05 149 VAL A CA 1
ATOM 1059 C C . VAL A 1 149 ? 17.106 4.642 61.553 1.00 7.48 149 VAL A C 1
ATOM 1060 O O . VAL A 1 149 ? 17.179 4.337 62.750 1.00 7.73 149 VAL A O 1
ATOM 1064 N N . SER A 1 150 ? 17.504 3.800 60.590 1.00 7.47 150 SER A N 1
ATOM 1065 C CA . SER A 1 150 ? 17.852 2.390 60.905 1.00 8.33 150 SER A CA 1
ATOM 1066 C C . SER A 1 150 ? 19.178 2.284 61.661 1.00 8.73 150 SER A C 1
ATOM 1067 O O . SER A 1 150 ? 19.452 1.177 62.156 1.00 9.52 150 SER A O 1
ATOM 1070 N N . LYS A 1 151 ? 19.945 3.383 61.837 1.00 8.00 151 LYS A N 1
ATOM 1071 C CA . LYS A 1 151 ? 21.164 3.302 62.678 1.00 8.96 151 LYS A CA 1
ATOM 1072 C C . LYS A 1 151 ? 21.114 4.366 63.770 1.00 7.42 151 LYS A C 1
ATOM 1073 O O . LYS A 1 151 ? 22.160 4.721 64.312 1.00 7.28 151 LYS A O 1
ATOM 1079 N N . THR A 1 152 ? 19.914 4.733 64.186 1.00 6.45 152 THR A N 1
ATOM 1080 C CA . THR A 1 152 ? 19.714 5.744 65.246 1.00 6.25 152 THR A CA 1
ATOM 1081 C C . THR A 1 152 ? 18.906 5.169 66.402 1.00 6.31 152 THR A C 1
ATOM 1082 O O . THR A 1 152 ? 18.006 4.350 66.190 1.00 5.76 152 THR A O 1
ATOM 1086 N N . LEU A 1 153 ? 19.250 5.633 67.599 1.00 6.39 153 LEU A N 1
ATOM 1087 C CA . LEU A 1 153 ? 18.524 5.384 68.859 1.00 6.91 153 LEU A CA 1
ATOM 1088 C C . LEU A 1 153 ? 18.221 6.761 69.445 1.00 6.83 153 LEU A C 1
ATOM 1089 O O . LEU A 1 153 ? 19.183 7.428 69.858 1.00 6.44 153 LEU A O 1
ATOM 1094 N N . ASP A 1 154 ? 16.937 7.158 69.422 1.00 6.23 154 ASP A N 1
ATOM 1095 C CA . ASP A 1 154 ? 16.502 8.514 69.842 1.00 6.42 154 ASP A CA 1
ATOM 1096 C C . ASP A 1 154 ? 15.686 8.383 71.132 1.00 5.96 154 ASP A C 1
ATOM 1097 O O . ASP A 1 154 ? 14.518 7.963 71.087 1.00 6.56 154 ASP A O 1
ATOM 1102 N N . ILE A 1 155 ? 16.351 8.591 72.256 1.00 5.70 155 ILE A N 1
ATOM 1103 C CA . ILE A 1 155 ? 15.768 8.273 73.585 1.00 6.05 155 ILE A CA 1
ATOM 1104 C C . ILE A 1 155 ? 15.159 9.562 74.110 1.00 5.84 155 ILE A C 1
ATOM 1105 O O . ILE A 1 155 ? 15.907 10.512 74.292 1.00 5.99 155 ILE A O 1
ATOM 1110 N N . CYS A 1 156 ? 13.879 9.539 74.450 1.00 6.28 156 CYS A N 1
ATOM 1111 C CA . CYS A 1 156 ? 13.158 10.704 74.995 1.00 6.31 156 CYS A CA 1
ATOM 1112 C C . CYS A 1 156 ? 12.459 10.236 76.264 1.00 6.66 156 CYS A C 1
ATOM 1113 O O . CYS A 1 156 ? 11.496 9.414 76.151 1.00 7.08 156 CYS A O 1
ATOM 1116 N N . ILE A 1 157 ? 12.950 10.710 77.413 1.00 6.18 157 ILE A N 1
ATOM 1117 C CA . ILE A 1 157 ? 12.339 10.418 78.733 1.00 6.58 157 ILE A CA 1
ATOM 1118 C C . ILE A 1 157 ? 10.968 11.094 78.790 1.00 6.98 157 ILE A C 1
ATOM 1119 O O . ILE A 1 157 ? 10.841 12.275 78.449 1.00 7.27 157 ILE A O 1
ATOM 1124 N N . TYR A 1 158 ? 9.932 10.345 79.141 1.00 6.26 158 TYR A N 1
ATOM 1125 C CA . TYR A 1 158 ? 8.569 10.897 79.192 1.00 7.04 158 TYR A CA 1
ATOM 1126 C C . TYR A 1 158 ? 8.591 12.045 80.217 1.00 6.17 158 TYR A C 1
ATOM 1127 O O . TYR A 1 158 ? 9.124 11.872 81.321 1.00 5.67 158 TYR A O 1
ATOM 1136 N N . GLY A 1 159 ? 8.097 13.238 79.874 1.00 6.18 159 GLY A N 1
ATOM 1137 C CA . GLY A 1 159 ? 8.143 14.379 80.797 1.00 6.47 159 GLY A CA 1
ATOM 1138 C C . GLY A 1 159 ? 9.253 15.341 80.427 1.00 6.37 159 GLY A C 1
ATOM 1139 O O . GLY A 1 159 ? 9.326 16.439 81.030 1.00 7.51 159 GLY A O 1
ATOM 1140 N N . ASP A 1 160 ? 10.116 14.945 79.504 1.00 6.17 160 ASP A N 1
ATOM 1141 C CA . ASP A 1 160 ? 11.184 15.821 78.976 1.00 5.89 160 ASP A CA 1
ATOM 1142 C C . ASP A 1 160 ? 10.592 16.752 77.907 1.00 5.61 160 ASP A C 1
ATOM 1143 O O . ASP A 1 160 ? 10.331 16.319 76.792 1.00 5.61 160 ASP A O 1
ATOM 1148 N N . GLY A 1 161 ? 10.457 18.020 78.216 1.00 5.66 161 GLY A N 1
ATOM 1149 C CA . GLY A 1 161 ? 9.760 19.003 77.370 1.00 5.40 161 GLY A CA 1
ATOM 1150 C C . GLY A 1 161 ? 10.595 19.384 76.170 1.00 5.60 161 GLY A C 1
ATOM 1151 O O . GLY A 1 161 ? 10.057 20.030 75.253 1.00 6.08 161 GLY A O 1
ATOM 1152 N N . VAL A 1 162 ? 11.858 18.990 76.179 1.00 5.23 162 VAL A N 1
ATOM 1153 C CA . VAL A 1 162 ? 12.774 19.310 75.053 1.00 5.39 162 VAL A CA 1
ATOM 1154 C C . VAL A 1 162 ? 12.437 18.367 73.905 1.00 5.51 162 VAL A C 1
ATOM 1155 O O . VAL A 1 162 ? 12.388 18.836 72.770 1.00 5.26 162 VAL A O 1
ATOM 1159 N N . CYS A 1 163 ? 12.192 17.080 74.175 1.00 5.67 163 CYS A N 1
ATOM 1160 C CA . CYS A 1 163 ? 11.924 16.110 73.085 1.00 5.85 163 CYS A CA 1
ATOM 1161 C C . CYS A 1 163 ? 10.450 15.735 72.987 1.00 5.65 163 CYS A C 1
ATOM 1162 O O . CYS A 1 163 ? 10.087 15.167 71.938 1.00 6.12 163 CYS A O 1
ATOM 1165 N N . ASP A 1 164 ? 9.636 16.095 73.987 1.00 6.12 164 ASP A N 1
ATOM 1166 C CA . ASP A 1 164 ? 8.192 15.762 73.986 1.00 6.44 164 ASP A CA 1
ATOM 1167 C C . ASP A 1 164 ? 7.425 16.952 74.545 1.00 6.44 164 ASP A C 1
ATOM 1168 O O . ASP A 1 164 ? 7.280 17.091 75.785 1.00 6.24 164 ASP A O 1
ATOM 1173 N N . VAL A 1 165 ? 6.983 17.822 73.662 1.00 6.60 165 VAL A N 1
ATOM 1174 C CA . VAL A 1 165 ? 6.309 19.091 74.075 1.00 6.96 165 VAL A CA 1
ATOM 1175 C C . VAL A 1 165 ? 4.966 18.786 74.737 1.00 7.45 165 VAL A C 1
ATOM 1176 O O . VAL A 1 165 ? 4.441 19.667 75.388 1.00 8.57 165 VAL A O 1
ATOM 1180 N N . SER A 1 166 ? 4.452 17.581 74.569 1.00 7.53 166 SER A N 1
ATOM 1181 C CA . SER A 1 166 ? 3.134 17.198 75.146 1.00 8.74 166 SER A CA 1
ATOM 1182 C C . SER A 1 166 ? 3.267 16.885 76.635 1.00 9.00 166 SER A C 1
ATOM 1183 O O . SER A 1 166 ? 2.216 16.881 77.333 1.00 9.58 166 SER A O 1
ATOM 1186 N N . SER A 1 167 ? 4.458 16.526 77.141 1.00 8.50 167 SER A N 1
ATOM 1187 C CA . SER A 1 167 ? 4.619 16.008 78.515 1.00 8.26 167 SER A CA 1
ATOM 1188 C C . SER A 1 167 ? 5.434 16.957 79.404 1.00 8.07 167 SER A C 1
ATOM 1189 O O . SER A 1 167 ? 5.627 16.636 80.556 1.00 7.34 167 SER A O 1
ATOM 1192 N N . GLY A 1 168 ? 5.900 18.092 78.883 1.00 8.29 168 GLY A N 1
ATOM 1193 C CA . GLY A 1 168 ? 6.638 19.084 79.675 1.00 7.78 168 GLY A CA 1
ATOM 1194 C C . GLY A 1 168 ? 6.839 20.335 78.843 1.00 7.49 168 GLY A C 1
ATOM 1195 O O . GLY A 1 168 ? 6.744 20.240 77.595 1.00 7.71 168 GLY A O 1
ATOM 1196 N N . PHE A 1 169 ? 7.017 21.463 79.504 1.00 7.43 169 PHE A N 1
ATOM 1197 C CA . PHE A 1 169 ? 7.264 22.771 78.882 1.00 7.89 169 PHE A CA 1
ATOM 1198 C C . PHE A 1 169 ? 8.748 23.115 78.998 1.00 7.12 169 PHE A C 1
ATOM 1199 O O . PHE A 1 169 ? 9.235 23.441 80.094 1.00 8.05 169 PHE A O 1
ATOM 1207 N N . GLY A 1 170 ? 9.429 23.170 77.869 1.00 7.61 170 GLY A N 1
ATOM 1208 C CA . GLY A 1 170 ? 10.861 23.535 77.801 1.00 7.36 170 GLY A CA 1
ATOM 1209 C C . GLY A 1 170 ? 11.745 22.578 78.594 1.00 6.89 170 GLY A C 1
ATOM 1210 O O . GLY A 1 170 ? 11.508 21.357 78.615 1.00 6.98 170 GLY A O 1
ATOM 1211 N N . ILE A 1 171 ? 12.825 23.086 79.166 1.00 7.10 171 ILE A N 1
ATOM 1212 C CA . ILE A 1 171 ? 13.768 22.274 79.980 1.00 7.01 171 ILE A CA 1
ATOM 1213 C C . ILE A 1 171 ? 13.077 21.928 81.301 1.00 7.81 171 ILE A C 1
ATOM 1214 O O . ILE A 1 171 ? 12.919 22.821 82.148 1.00 9.63 171 ILE A O 1
ATOM 1219 N N . THR A 1 172 ? 12.716 20.673 81.452 1.00 7.17 172 THR A N 1
ATOM 1220 C CA . THR A 1 172 ? 12.038 20.126 82.640 1.00 7.17 172 THR A CA 1
ATOM 1221 C C . THR A 1 172 ? 13.070 19.312 83.416 1.00 6.97 172 THR A C 1
ATOM 1222 O O . THR A 1 172 ? 14.120 18.932 82.897 1.00 6.56 172 THR A O 1
ATOM 1226 N N . PRO A 1 173 ? 12.854 19.068 84.711 1.00 6.77 173 PRO A N 1
ATOM 1227 C CA . PRO A 1 173 ? 13.828 18.303 85.470 1.00 7.16 173 PRO A CA 1
ATOM 1228 C C . PRO A 1 173 ? 14.163 16.966 84.798 1.00 6.91 173 PRO A C 1
ATOM 1229 O O . PRO A 1 173 ? 15.296 16.553 84.867 1.00 7.19 173 PRO A O 1
ATOM 1233 N N . GLN A 1 174 ? 13.191 16.357 84.119 1.00 6.67 174 GLN A N 1
ATOM 1234 C CA . GLN A 1 174 ? 13.331 15.054 83.424 1.00 6.37 174 GLN A CA 1
ATOM 1235 C C . GLN A 1 174 ? 14.492 15.137 82.429 1.00 6.19 174 GLN A C 1
ATOM 1236 O O . GLN A 1 174 ? 15.207 14.151 82.295 1.00 6.31 174 GLN A O 1
ATOM 1242 N N . HIS A 1 175 ? 14.609 16.274 81.732 1.00 6.47 175 HIS A N 1
ATOM 1243 C CA . HIS A 1 175 ? 15.670 16.547 80.731 1.00 6.44 175 HIS A CA 1
ATOM 1244 C C . HIS A 1 175 ? 17.054 16.300 81.326 1.00 6.77 175 HIS A C 1
ATOM 1245 O O . HIS A 1 175 ? 17.987 16.075 80.554 1.00 6.55 175 HIS A O 1
ATOM 1252 N N . LEU A 1 176 ? 17.215 16.462 82.641 1.00 7.61 176 LEU A N 1
ATOM 1253 C CA . LEU A 1 176 ? 18.544 16.474 83.260 1.00 8.78 176 LEU A CA 1
ATOM 1254 C C . LEU A 1 176 ? 18.959 15.068 83.725 1.00 9.26 176 LEU A C 1
ATOM 1255 O O . LEU A 1 176 ? 20.027 14.982 84.310 1.00 11.03 176 LEU A O 1
ATOM 1260 N N . THR A 1 177 ? 18.163 14.021 83.518 1.00 7.95 177 THR A N 1
ATOM 1261 C CA . THR A 1 177 ? 18.270 12.762 84.297 1.00 7.73 177 THR A CA 1
ATOM 1262 C C . THR A 1 177 ? 18.875 11.653 83.443 1.00 7.22 177 THR A C 1
ATOM 1263 O O . THR A 1 177 ? 19.088 10.569 83.989 1.00 7.58 177 THR A O 1
ATOM 1267 N N . TYR A 1 178 ? 19.206 11.876 82.159 1.00 6.86 178 TYR A N 1
ATOM 1268 C CA . TYR A 1 178 ? 19.633 10.747 81.280 1.00 6.61 178 TYR A CA 1
ATOM 1269 C C . TYR A 1 178 ? 20.919 10.083 81.784 1.00 6.56 178 TYR A C 1
ATOM 1270 O O . TYR A 1 178 ? 20.971 8.872 81.723 1.00 6.85 178 TYR A O 1
ATOM 1279 N N . GLY A 1 179 ? 21.910 10.838 82.266 1.00 7.03 179 GLY A N 1
ATOM 1280 C CA . GLY A 1 179 ? 23.203 10.253 82.712 1.00 7.85 179 GLY A CA 1
ATOM 1281 C C . GLY A 1 179 ? 23.048 9.305 83.888 1.00 9.18 179 GLY A C 1
ATOM 1282 O O . GLY A 1 179 ? 23.764 8.292 83.947 1.00 8.38 179 GLY A O 1
ATOM 1283 N N . TYR A 1 180 ? 22.077 9.531 84.765 1.00 10.53 180 TYR A N 1
ATOM 1284 C CA . TYR A 1 180 ? 21.905 8.594 85.896 1.00 12.57 180 TYR A CA 1
ATOM 1285 C C . TYR A 1 180 ? 20.639 7.771 85.753 1.00 11.28 180 TYR A C 1
ATOM 1286 O O . TYR A 1 180 ? 20.281 7.109 86.726 1.00 11.42 180 TYR A O 1
ATOM 1295 N N . ASN A 1 181 ? 20.092 7.670 84.543 1.00 10.10 181 ASN A N 1
ATOM 1296 C CA . ASN A 1 181 ? 19.010 6.716 84.228 1.00 8.63 181 ASN A CA 1
ATOM 1297 C C . ASN A 1 181 ? 19.646 5.389 83.811 1.00 8.99 181 ASN A C 1
ATOM 1298 O O . ASN A 1 181 ? 20.323 5.340 82.772 1.00 8.35 181 ASN A O 1
ATOM 1303 N N . THR A 1 182 ? 19.495 4.331 84.609 1.00 9.88 182 THR A N 1
ATOM 1304 C CA . THR A 1 182 ? 20.280 3.084 84.400 1.00 9.98 182 THR A CA 1
ATOM 1305 C C . THR A 1 182 ? 19.838 2.407 83.098 1.00 9.74 182 THR A C 1
ATOM 1306 O O . THR A 1 182 ? 20.729 1.882 82.405 1.00 9.20 182 THR A O 1
ATOM 1310 N N . ASN A 1 183 ? 18.544 2.430 82.764 1.00 9.87 183 ASN A N 1
ATOM 1311 C CA . ASN A 1 183 ? 18.085 1.722 81.540 1.00 9.92 183 ASN A CA 1
ATOM 1312 C C . ASN A 1 183 ? 18.557 2.528 80.321 1.00 9.47 183 ASN A C 1
ATOM 1313 O O . ASN A 1 183 ? 18.878 1.920 79.257 1.00 8.63 183 ASN A O 1
ATOM 1318 N N . VAL A 1 184 ? 18.573 3.863 80.414 1.00 8.23 184 VAL A N 1
ATOM 1319 C CA . VAL A 1 184 ? 19.143 4.692 79.292 1.00 7.92 184 VAL A CA 1
ATOM 1320 C C . VAL A 1 184 ? 20.583 4.203 79.020 1.00 7.47 184 VAL A C 1
ATOM 1321 O O . VAL A 1 184 ? 20.963 4.000 77.853 1.00 6.53 184 VAL A O 1
ATOM 1325 N N . GLN A 1 185 ? 21.408 4.075 80.053 1.00 7.31 185 GLN A N 1
ATOM 1326 C CA . GLN A 1 185 ? 22.835 3.749 79.891 1.00 7.39 185 GLN A CA 1
ATOM 1327 C C . GLN A 1 185 ? 22.959 2.326 79.334 1.00 7.67 185 GLN A C 1
ATOM 1328 O O . GLN A 1 185 ? 23.782 2.105 78.414 1.00 6.90 185 GLN A O 1
ATOM 1334 N N . THR A 1 186 ? 22.107 1.423 79.786 1.00 8.54 186 THR A N 1
ATOM 1335 C CA . THR A 1 186 ? 22.130 0.032 79.307 1.00 9.48 186 THR A CA 1
ATOM 1336 C C . THR A 1 186 ? 21.738 -0.012 77.821 1.00 8.96 186 THR A C 1
ATOM 1337 O O . THR A 1 186 ? 22.475 -0.661 77.053 1.00 9.36 186 THR A O 1
ATOM 1341 N N . MET A 1 187 ? 20.633 0.634 77.439 1.00 8.44 187 MET A N 1
ATOM 1342 C CA . MET A 1 187 ? 20.151 0.682 76.038 1.00 8.71 187 MET A CA 1
ATOM 1343 C C . MET A 1 187 ? 21.254 1.275 75.162 1.00 7.80 187 MET A C 1
ATOM 1344 O O . MET A 1 187 ? 21.525 0.702 74.094 1.00 7.83 187 MET A O 1
ATOM 1349 N N . GLY A 1 188 ? 21.845 2.403 75.578 1.00 6.82 188 GLY A N 1
ATOM 1350 C CA . GLY A 1 188 ? 22.920 3.065 74.799 1.00 6.46 188 GLY A CA 1
ATOM 1351 C C . GLY A 1 188 ? 24.116 2.133 74.626 1.00 6.60 188 GLY A C 1
ATOM 1352 O O . GLY A 1 188 ? 24.689 2.022 73.521 1.00 5.96 188 GLY A O 1
ATOM 1353 N N . ALA A 1 189 ? 24.557 1.502 75.702 1.00 6.66 189 ALA A N 1
ATOM 1354 C CA . ALA A 1 189 ? 25.766 0.652 75.660 1.00 7.41 189 ALA A CA 1
ATOM 1355 C C . ALA A 1 189 ? 25.497 -0.528 74.722 1.00 8.03 189 ALA A C 1
ATOM 1356 O O . ALA A 1 189 ? 26.361 -0.839 73.844 1.00 7.70 189 ALA A O 1
ATOM 1358 N N . ASN A 1 190 ? 24.336 -1.157 74.840 1.00 8.69 190 ASN A N 1
ATOM 1359 C CA . ASN A 1 190 ? 24.046 -2.379 74.038 1.00 10.02 190 ASN A CA 1
ATOM 1360 C C . ASN A 1 190 ? 23.922 -1.984 72.560 1.00 8.88 190 ASN A C 1
ATOM 1361 O O . ASN A 1 190 ? 24.484 -2.671 71.705 1.00 8.81 190 ASN A O 1
ATOM 1366 N N . PHE A 1 191 ? 23.308 -0.839 72.276 1.00 8.12 191 PHE A N 1
ATOM 1367 C CA . PHE A 1 191 ? 23.178 -0.345 70.891 1.00 7.63 191 PHE A CA 1
ATOM 1368 C C . PHE A 1 191 ? 24.576 -0.055 70.318 1.00 7.08 191 PHE A C 1
ATOM 1369 O O . PHE A 1 191 ? 24.849 -0.484 69.192 1.00 6.74 191 PHE A O 1
ATOM 1377 N N . GLY A 1 192 ? 25.426 0.669 71.053 1.00 6.77 192 GLY A N 1
ATOM 1378 C CA . GLY A 1 192 ? 26.755 1.085 70.551 1.00 6.47 192 GLY A CA 1
ATOM 1379 C C . GLY A 1 192 ? 27.651 -0.113 70.373 1.00 6.65 192 GLY A C 1
ATOM 1380 O O . GLY A 1 192 ? 28.383 -0.210 69.351 1.00 6.27 192 GLY A O 1
ATOM 1381 N N . ILE A 1 193 ? 27.595 -1.058 71.295 1.00 6.97 193 ILE A N 1
ATOM 1382 C CA . ILE A 1 193 ? 28.497 -2.243 71.201 1.00 7.51 193 ILE A CA 1
ATOM 1383 C C . ILE A 1 193 ? 28.098 -3.017 69.936 1.00 7.97 193 ILE A C 1
ATOM 1384 O O . ILE A 1 193 ? 28.979 -3.447 69.175 1.00 7.26 193 ILE A O 1
ATOM 1389 N N . LYS A 1 194 ? 26.801 -3.264 69.767 1.00 8.73 194 LYS A N 1
ATOM 1390 C CA . LYS A 1 194 ? 26.297 -4.062 68.620 1.00 9.98 194 LYS A CA 1
ATOM 1391 C C . LYS A 1 194 ? 26.564 -3.312 67.309 1.00 9.57 194 LYS A C 1
ATOM 1392 O O . LYS A 1 194 ? 26.962 -3.966 66.343 1.00 10.40 194 LYS A O 1
ATOM 1398 N N . ALA A 1 195 ? 26.411 -1.995 67.278 1.00 8.30 195 ALA A N 1
ATOM 1399 C CA . ALA A 1 195 ? 26.664 -1.195 66.063 1.00 8.53 195 ALA A CA 1
ATOM 1400 C C . ALA A 1 195 ? 28.137 -1.389 65.654 1.00 8.72 195 ALA A C 1
ATOM 1401 O O . ALA A 1 195 ? 28.434 -1.595 64.442 1.00 8.87 195 ALA A O 1
ATOM 1403 N N . LEU A 1 196 ? 29.062 -1.315 66.600 1.00 9.38 196 LEU A N 1
ATOM 1404 C CA . LEU A 1 196 ? 30.520 -1.396 66.288 1.00 10.18 196 LEU A CA 1
ATOM 1405 C C . LEU A 1 196 ? 30.953 -2.825 65.931 1.00 11.14 196 LEU A C 1
ATOM 1406 O O . LEU A 1 196 ? 31.808 -2.980 65.027 1.00 11.31 196 LEU A O 1
ATOM 1411 N N . GLN A 1 197 ? 30.377 -3.836 66.580 1.00 12.17 197 GLN A N 1
ATOM 1412 C CA . GLN A 1 197 ? 30.752 -5.271 66.379 1.00 15.56 197 GLN A CA 1
ATOM 1413 C C . GLN A 1 197 ? 30.066 -5.862 65.129 1.00 16.51 197 GLN A C 1
ATOM 1414 O O . GLN A 1 197 ? 30.583 -6.880 64.626 1.00 18.21 197 GLN A O 1
ATOM 1420 N N . GLY A 1 198 ? 28.976 -5.269 64.632 1.00 18.16 198 GLY A N 1
ATOM 1421 C CA . GLY A 1 198 ? 28.124 -5.839 63.571 1.00 21.85 198 GLY A CA 1
ATOM 1422 C C . GLY A 1 198 ? 28.518 -5.375 62.178 1.00 24.75 198 GLY A C 1
ATOM 1423 O O . GLY A 1 198 ? 27.862 -5.850 61.218 1.00 29.06 198 GLY A O 1
ATOM 1424 N N . GLY B 1 2 ? 42.285 29.092 108.271 1.00 31.55 2 GLY B N 1
ATOM 1425 C CA . GLY B 1 2 ? 41.668 28.461 107.027 1.00 28.67 2 GLY B CA 1
ATOM 1426 C C . GLY B 1 2 ? 40.144 28.339 107.095 1.00 26.05 2 GLY B C 1
ATOM 1427 O O . GLY B 1 2 ? 39.436 29.360 107.267 1.00 31.33 2 GLY B O 1
ATOM 1428 N N . CYS B 1 3 ? 39.637 27.120 106.923 1.00 18.16 3 CYS B N 1
ATOM 1429 C CA . CYS B 1 3 ? 38.192 26.777 106.886 1.00 15.95 3 CYS B CA 1
ATOM 1430 C C . CYS B 1 3 ? 37.650 26.623 108.314 1.00 15.45 3 CYS B C 1
ATOM 1431 O O . CYS B 1 3 ? 38.301 25.998 109.160 1.00 16.86 3 CYS B O 1
ATOM 1434 N N . SER B 1 4 ? 36.517 27.229 108.602 1.00 14.00 4 SER B N 1
ATOM 1435 C CA . SER B 1 4 ? 35.868 27.116 109.939 1.00 12.57 4 SER B CA 1
ATOM 1436 C C . SER B 1 4 ? 34.681 26.157 109.850 1.00 12.10 4 SER B C 1
ATOM 1437 O O . SER B 1 4 ? 34.149 25.747 110.918 1.00 12.32 4 SER B O 1
ATOM 1440 N N . SER B 1 5 ? 34.265 25.827 108.625 1.00 10.71 5 SER B N 1
ATOM 1441 C CA . SER B 1 5 ? 33.094 24.962 108.367 1.00 9.55 5 SER B CA 1
ATOM 1442 C C . SER B 1 5 ? 33.347 24.139 107.109 1.00 8.25 5 SER B C 1
ATOM 1443 O O . SER B 1 5 ? 33.706 24.730 106.082 1.00 7.34 5 SER B O 1
ATOM 1446 N N . TYR B 1 6 ? 33.288 22.818 107.215 1.00 7.45 6 TYR B N 1
ATOM 1447 C CA . TYR B 1 6 ? 33.608 21.975 106.050 1.00 6.42 6 TYR B CA 1
ATOM 1448 C C . TYR B 1 6 ? 32.844 20.657 106.089 1.00 5.92 6 TYR B C 1
ATOM 1449 O O . TYR B 1 6 ? 32.348 20.227 107.158 1.00 5.96 6 TYR B O 1
ATOM 1458 N N . VAL B 1 7 ? 32.677 20.107 104.894 1.00 5.47 7 VAL B N 1
ATOM 1459 C CA . VAL B 1 7 ? 32.090 18.760 104.702 1.00 5.47 7 VAL B CA 1
ATOM 1460 C C . VAL B 1 7 ? 33.150 17.875 104.055 1.00 5.67 7 VAL B C 1
ATOM 1461 O O . VAL B 1 7 ? 33.705 18.262 102.995 1.00 5.72 7 VAL B O 1
ATOM 1465 N N . ILE B 1 8 ? 33.347 16.704 104.637 1.00 5.83 8 ILE B N 1
ATOM 1466 C CA . ILE B 1 8 ? 34.092 15.568 104.014 1.00 5.86 8 ILE B CA 1
ATOM 1467 C C . ILE B 1 8 ? 33.057 14.779 103.202 1.00 5.81 8 ILE B C 1
ATOM 1468 O O . ILE B 1 8 ? 32.140 14.189 103.825 1.00 5.96 8 ILE B O 1
ATOM 1473 N N . ILE B 1 9 ? 33.158 14.847 101.880 1.00 5.53 9 ILE B N 1
ATOM 1474 C CA . ILE B 1 9 ? 32.293 14.071 100.963 1.00 5.99 9 ILE B CA 1
ATOM 1475 C C . ILE B 1 9 ? 33.029 12.760 100.704 1.00 6.31 9 ILE B C 1
ATOM 1476 O O . ILE B 1 9 ? 34.150 12.782 100.193 1.00 7.16 9 ILE B O 1
ATOM 1481 N N . ASN B 1 10 ? 32.435 11.682 101.175 1.00 6.44 10 ASN B N 1
ATOM 1482 C CA . ASN B 1 10 ? 33.096 10.357 101.229 1.00 6.17 10 ASN B CA 1
ATOM 1483 C C . ASN B 1 10 ? 32.327 9.427 100.307 1.00 5.72 10 ASN B C 1
ATOM 1484 O O . ASN B 1 10 ? 31.153 9.173 100.590 1.00 5.21 10 ASN B O 1
ATOM 1489 N N . THR B 1 11 ? 33.009 8.857 99.316 1.00 5.50 11 THR B N 1
ATOM 1490 C CA . THR B 1 11 ? 32.359 8.013 98.287 1.00 5.47 11 THR B CA 1
ATOM 1491 C C . THR B 1 11 ? 33.050 6.658 98.303 1.00 5.22 11 THR B C 1
ATOM 1492 O O . THR B 1 11 ? 34.248 6.557 97.939 1.00 5.23 11 THR B O 1
ATOM 1496 N N . ARG B 1 12 ? 32.287 5.635 98.622 1.00 5.05 12 ARG B N 1
ATOM 1497 C CA . ARG B 1 12 ? 32.817 4.295 98.976 1.00 5.18 12 ARG B CA 1
ATOM 1498 C C . ARG B 1 12 ? 33.048 3.409 97.741 1.00 5.10 12 ARG B C 1
ATOM 1499 O O . ARG B 1 12 ? 32.664 3.799 96.616 1.00 5.13 12 ARG B O 1
ATOM 1507 N N . GLY B 1 13 ? 33.675 2.254 97.984 1.00 5.15 13 GLY B N 1
ATOM 1508 C CA . GLY B 1 13 ? 34.010 1.223 96.987 1.00 5.18 13 GLY B CA 1
ATOM 1509 C C . GLY B 1 13 ? 32.843 0.278 96.760 1.00 5.29 13 GLY B C 1
ATOM 1510 O O . GLY B 1 13 ? 31.889 0.262 97.582 1.00 5.04 13 GLY B O 1
ATOM 1511 N N . THR B 1 14 ? 32.934 -0.526 95.709 1.00 5.71 14 THR B N 1
ATOM 1512 C CA . THR B 1 14 ? 31.909 -1.531 95.365 1.00 5.81 14 THR B CA 1
ATOM 1513 C C . THR B 1 14 ? 31.629 -2.413 96.571 1.00 6.06 14 THR B C 1
ATOM 1514 O O . THR B 1 14 ? 32.586 -2.919 97.191 1.00 5.80 14 THR B O 1
ATOM 1518 N N . SER B 1 15 ? 30.357 -2.563 96.876 1.00 6.25 15 SER B N 1
ATOM 1519 C CA . SER B 1 15 ? 29.808 -3.538 97.853 1.00 7.03 15 SER B CA 1
ATOM 1520 C C . SER B 1 15 ? 30.044 -3.110 99.297 1.00 7.33 15 SER B C 1
ATOM 1521 O O . SER B 1 15 ? 29.571 -3.839 100.176 1.00 7.23 15 SER B O 1
ATOM 1524 N N . GLU B 1 16 ? 30.677 -1.976 99.556 1.00 7.27 16 GLU B N 1
ATOM 1525 C CA . GLU B 1 16 ? 30.622 -1.380 100.911 1.00 7.34 16 GLU B CA 1
ATOM 1526 C C . GLU B 1 16 ? 29.166 -0.996 101.191 1.00 7.26 16 GLU B C 1
ATOM 1527 O O . GLU B 1 16 ? 28.494 -0.477 100.309 1.00 6.76 16 GLU B O 1
ATOM 1533 N N . PRO B 1 17 ? 28.604 -1.298 102.380 1.00 7.98 17 PRO B N 1
ATOM 1534 C CA . PRO B 1 17 ? 27.284 -0.797 102.749 1.00 8.26 17 PRO B CA 1
ATOM 1535 C C . PRO B 1 17 ? 27.274 0.736 102.755 1.00 8.41 17 PRO B C 1
ATOM 1536 O O . PRO B 1 17 ? 28.285 1.375 103.047 1.00 8.31 17 PRO B O 1
ATOM 1540 N N . GLN B 1 18 ? 26.105 1.270 102.402 1.00 8.78 18 GLN B N 1
ATOM 1541 C CA . GLN B 1 18 ? 25.821 2.732 102.499 1.00 9.29 18 GLN B CA 1
ATOM 1542 C C . GLN B 1 18 ? 26.219 3.180 103.896 1.00 10.21 18 GLN B C 1
ATOM 1543 O O . GLN B 1 18 ? 25.620 2.736 104.884 1.00 12.49 18 GLN B O 1
ATOM 1549 N N . GLY B 1 19 ? 27.156 4.099 103.959 1.00 9.54 19 GLY B N 1
ATOM 1550 C CA . GLY B 1 19 ? 27.847 4.493 105.184 1.00 9.99 19 GLY B CA 1
ATOM 1551 C C . GLY B 1 19 ? 29.259 4.928 104.839 1.00 9.86 19 GLY B C 1
ATOM 1552 O O . GLY B 1 19 ? 29.653 4.870 103.672 1.00 9.80 19 GLY B O 1
ATOM 1553 N N . PRO B 1 20 ? 30.078 5.278 105.851 1.00 10.77 20 PRO B N 1
ATOM 1554 C CA . PRO B 1 20 ? 31.455 5.673 105.603 1.00 10.24 20 PRO B CA 1
ATOM 1555 C C . PRO B 1 20 ? 32.236 4.513 104.975 1.00 9.28 20 PRO B C 1
ATOM 1556 O O . PRO B 1 20 ? 32.030 3.378 105.350 1.00 9.59 20 PRO B O 1
ATOM 1560 N N . SER B 1 21 ? 33.095 4.832 104.027 1.00 8.37 21 SER B N 1
ATOM 1561 C CA . SER B 1 21 ? 34.028 3.855 103.433 1.00 8.17 21 SER B CA 1
ATOM 1562 C C . SER B 1 21 ? 34.973 3.334 104.517 1.00 8.97 21 SER B C 1
ATOM 1563 O O . SER B 1 21 ? 35.350 4.098 105.428 1.00 9.10 21 SER B O 1
ATOM 1566 N N . VAL B 1 22 ? 35.436 2.104 104.366 1.00 8.73 22 VAL B N 1
ATOM 1567 C CA . VAL B 1 22 ? 36.541 1.630 105.234 1.00 9.41 22 VAL B CA 1
ATOM 1568 C C . VAL B 1 22 ? 37.813 2.426 104.935 1.00 9.14 22 VAL B C 1
ATOM 1569 O O . VAL B 1 22 ? 38.739 2.394 105.774 1.00 9.08 22 VAL B O 1
ATOM 1573 N N . GLY B 1 23 ? 37.893 3.057 103.767 1.00 9.13 23 GLY B N 1
ATOM 1574 C CA . GLY B 1 23 ? 39.152 3.617 103.239 1.00 8.59 23 GLY B CA 1
ATOM 1575 C C . GLY B 1 23 ? 39.751 4.751 104.071 1.00 8.41 23 GLY B C 1
ATOM 1576 O O . GLY B 1 23 ? 40.959 4.996 103.921 1.00 7.86 23 GLY B O 1
ATOM 1577 N N . PHE B 1 24 ? 38.927 5.532 104.766 1.00 8.03 24 PHE B N 1
ATOM 1578 C CA . PHE B 1 24 ? 39.375 6.836 105.302 1.00 7.60 24 PHE B CA 1
ATOM 1579 C C . PHE B 1 24 ? 39.043 6.995 106.776 1.00 7.72 24 PHE B C 1
ATOM 1580 O O . PHE B 1 24 ? 39.110 8.124 107.293 1.00 7.05 24 PHE B O 1
ATOM 1588 N N . ARG B 1 25 ? 38.664 5.932 107.457 1.00 8.39 25 ARG B N 1
ATOM 1589 C CA . ARG B 1 25 ? 38.143 6.120 108.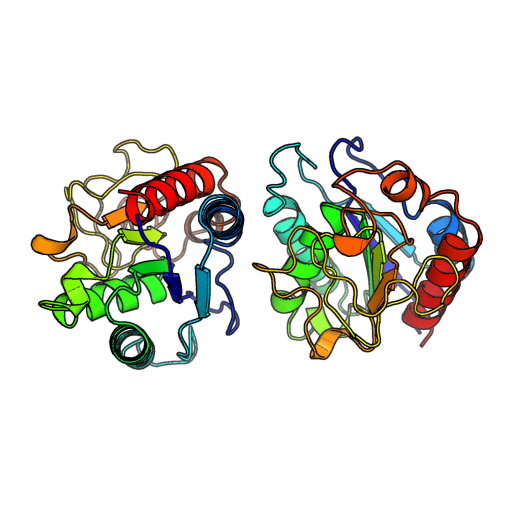830 1.00 9.76 25 ARG B CA 1
ATOM 1590 C C . ARG B 1 25 ? 39.207 6.720 109.757 1.00 9.46 25 ARG B C 1
ATOM 1591 O O . ARG B 1 25 ? 38.833 7.673 110.476 1.00 8.71 25 ARG B O 1
ATOM 1599 N N . THR B 1 26 ? 40.403 6.140 109.821 1.00 8.71 26 THR B N 1
ATOM 1600 C CA . THR B 1 26 ? 41.497 6.623 110.712 1.00 9.30 26 THR B CA 1
ATOM 1601 C C . THR B 1 26 ? 41.822 8.080 110.377 1.00 8.22 26 THR B C 1
ATOM 1602 O O . THR B 1 26 ? 41.818 8.945 111.314 1.00 8.75 26 THR B O 1
ATOM 1606 N N . MET B 1 27 ? 42.105 8.384 109.107 1.00 7.34 27 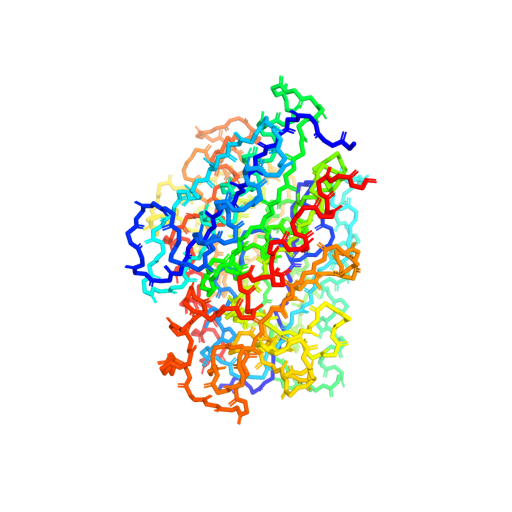MET B N 1
ATOM 1607 C CA . MET B 1 27 ? 42.521 9.750 108.713 1.00 6.88 27 MET B CA 1
ATOM 1608 C C . MET B 1 27 ? 41.399 10.720 109.051 1.00 6.90 27 MET B C 1
ATOM 1609 O O . MET B 1 27 ? 41.713 11.864 109.470 1.00 6.27 27 MET B O 1
ATOM 1614 N N . ASN B 1 28 ? 40.151 10.326 108.861 1.00 6.75 28 ASN B N 1
ATOM 1615 C CA . ASN B 1 28 ? 39.022 11.258 109.130 1.00 7.32 28 ASN B CA 1
ATOM 1616 C C . ASN B 1 28 ? 38.903 11.562 110.624 1.00 7.39 28 ASN B C 1
ATOM 1617 O O . ASN B 1 28 ? 38.597 12.725 110.974 1.00 7.52 28 ASN B O 1
ATOM 1622 N N . THR B 1 29 ? 39.121 10.585 111.472 1.00 8.59 29 THR B N 1
ATOM 1623 C CA . THR B 1 29 ? 39.122 10.800 112.937 1.00 9.31 29 THR B CA 1
ATOM 1624 C C . THR B 1 29 ? 40.141 11.899 113.229 1.00 9.21 29 THR B C 1
ATOM 1625 O O . THR B 1 29 ? 39.828 12.815 113.990 1.00 8.60 29 THR B O 1
ATOM 1629 N N . ARG B 1 30 ? 41.299 11.848 112.581 1.00 8.81 30 ARG B N 1
ATOM 1630 C CA . ARG B 1 30 ? 42.378 12.806 112.854 1.00 9.62 30 ARG B CA 1
ATOM 1631 C C . ARG B 1 30 ? 42.020 14.172 112.278 1.00 8.57 30 ARG B C 1
ATOM 1632 O O . ARG B 1 30 ? 42.192 15.187 112.972 1.00 8.08 30 ARG B O 1
ATOM 1640 N N . ILE B 1 31 ? 41.533 14.200 111.045 1.00 7.02 31 ILE B N 1
ATOM 1641 C CA . ILE B 1 31 ? 41.180 15.491 110.415 1.00 6.99 31 ILE B CA 1
ATOM 1642 C C . ILE B 1 31 ? 40.081 16.184 111.240 1.00 7.44 31 ILE B C 1
ATOM 1643 O O . ILE B 1 31 ? 40.227 17.355 111.527 1.00 7.86 31 ILE B O 1
ATOM 1648 N N . ARG B 1 32 ? 39.025 15.452 111.600 1.00 7.30 32 ARG B N 1
ATOM 1649 C CA . ARG B 1 32 ? 37.883 16.021 112.380 1.00 7.93 32 ARG B CA 1
ATOM 1650 C C . ARG B 1 32 ? 38.389 16.562 113.724 1.00 9.29 32 ARG B C 1
ATOM 1651 O O . ARG B 1 32 ? 37.842 17.574 114.207 1.00 9.43 32 ARG B O 1
ATOM 1659 N N . SER B 1 33 ? 39.355 15.897 114.336 1.00 9.89 33 SER B N 1
ATOM 1660 C CA . SER B 1 33 ? 39.947 16.307 115.636 1.00 11.64 33 SER B CA 1
ATOM 1661 C C . SER B 1 33 ? 40.789 17.561 115.472 1.00 10.65 33 SER B C 1
ATOM 1662 O O . SER B 1 33 ? 40.702 18.422 116.385 1.00 10.15 33 SER B O 1
ATOM 1665 N N . ALA B 1 34 ? 41.533 17.691 114.375 1.00 9.79 34 ALA B N 1
ATOM 1666 C CA . ALA B 1 34 ? 42.479 18.810 114.109 1.00 10.80 34 ALA B CA 1
ATOM 1667 C C . ALA B 1 34 ? 41.745 20.058 113.642 1.00 11.22 34 ALA B C 1
ATOM 1668 O O . ALA B 1 34 ? 42.217 21.162 113.921 1.00 12.08 34 ALA B O 1
ATOM 1670 N N . VAL B 1 35 ? 40.696 19.874 112.850 1.00 9.74 35 VAL B N 1
ATOM 1671 C CA . VAL B 1 35 ? 39.973 20.982 112.184 1.00 10.02 35 VAL B CA 1
ATOM 1672 C C . VAL B 1 35 ? 38.536 20.979 112.665 1.00 10.09 35 VAL B C 1
ATOM 1673 O O . VAL B 1 35 ? 37.764 20.061 112.308 1.00 9.10 35 VAL B O 1
ATOM 1677 N N . SER B 1 36 ? 38.190 22.011 113.447 1.00 10.27 36 SER B N 1
ATOM 1678 C CA . SER B 1 36 ? 36.826 22.109 114.016 1.00 10.83 36 SER B CA 1
ATOM 1679 C C . SER B 1 36 ? 35.829 22.467 112.903 1.00 9.71 36 SER B C 1
ATOM 1680 O O . SER B 1 36 ? 36.243 22.996 111.846 1.00 10.19 36 SER B O 1
ATOM 1683 N N . GLY B 1 37 ? 34.551 22.165 113.132 1.00 8.36 37 GLY B N 1
ATOM 1684 C CA . GLY B 1 37 ? 33.474 22.624 112.229 1.00 7.86 37 GLY B CA 1
ATOM 1685 C C . GLY B 1 37 ? 33.210 21.626 111.140 1.00 7.67 37 GLY B C 1
ATOM 1686 O O . GLY B 1 37 ? 32.488 21.963 110.192 1.00 7.72 37 GLY B O 1
ATOM 1687 N N . GLY B 1 38 ? 33.710 20.401 111.306 1.00 7.45 38 GLY B N 1
ATOM 1688 C CA . GLY B 1 38 ? 33.592 19.365 110.267 1.00 7.45 38 GLY B CA 1
ATOM 1689 C C . GLY B 1 38 ? 32.308 18.564 110.361 1.00 7.09 38 GLY B C 1
ATOM 1690 O O . GLY B 1 38 ? 31.704 18.458 111.475 1.00 6.99 38 GLY B O 1
ATOM 1691 N N . SER B 1 39 ? 31.878 18.031 109.219 1.00 7.27 39 SER B N 1
ATOM 1692 C CA . SER B 1 39 ? 30.831 16.998 109.120 1.00 7.70 39 SER B CA 1
ATOM 1693 C C . SER B 1 39 ? 31.187 16.083 107.944 1.00 7.63 39 SER B C 1
ATOM 1694 O O . SER B 1 39 ? 32.121 16.435 107.153 1.00 6.95 39 SER B O 1
ATOM 1697 N N . GLU B 1 40 ? 30.486 14.947 107.860 1.00 7.68 40 GLU B N 1
ATOM 1698 C CA . GLU B 1 40 ? 30.712 13.943 106.801 1.00 7.87 40 GLU B CA 1
ATOM 1699 C C . GLU B 1 40 ? 29.418 13.712 106.031 1.00 8.13 40 GLU B C 1
ATOM 1700 O O . GLU B 1 40 ? 28.353 13.478 106.645 1.00 9.71 40 GLU B O 1
ATOM 1706 N N . TYR B 1 41 ? 29.487 13.773 104.710 1.00 7.61 41 TYR B N 1
ATOM 1707 C CA . TYR B 1 41 ? 28.403 13.268 103.859 1.00 7.20 41 TYR B CA 1
ATOM 1708 C C . TYR B 1 41 ? 28.907 12.013 103.157 1.00 7.38 41 TYR B C 1
ATOM 1709 O O . TYR B 1 41 ? 29.882 12.107 102.401 1.00 7.48 41 TYR B O 1
ATOM 1718 N N . ASP B 1 42 ? 28.211 10.918 103.377 1.00 7.22 42 ASP B N 1
ATOM 1719 C CA . ASP B 1 42 ? 28.494 9.625 102.726 1.00 7.30 42 ASP B CA 1
ATOM 1720 C C . ASP B 1 42 ? 27.628 9.538 101.482 1.00 6.80 42 ASP B C 1
ATOM 1721 O O . ASP B 1 42 ? 26.413 9.348 101.609 1.00 7.51 42 ASP B O 1
ATOM 1726 N N . THR B 1 43 ? 28.275 9.614 100.323 1.00 6.40 43 THR B N 1
ATOM 1727 C CA . THR B 1 43 ? 27.616 9.782 99.033 1.00 6.05 43 THR B CA 1
ATOM 1728 C C . THR B 1 43 ? 26.618 8.655 98.857 1.00 6.58 43 THR B C 1
ATOM 1729 O O . THR B 1 43 ? 26.975 7.467 99.028 1.00 6.59 43 THR B O 1
ATOM 1733 N N . VAL B 1 44 ? 25.387 9.038 98.572 1.00 7.07 44 VAL B N 1
ATOM 1734 C CA . VAL B 1 44 ? 24.286 8.084 98.357 1.00 7.31 44 VAL B CA 1
ATOM 1735 C C . VAL B 1 44 ? 24.362 7.611 96.909 1.00 6.92 44 VAL B C 1
ATOM 1736 O O . VAL B 1 44 ? 24.163 8.405 95.965 1.00 8.59 44 VAL B O 1
ATOM 1740 N N . TYR B 1 45 ? 24.634 6.322 96.744 1.00 6.45 45 TYR B N 1
ATOM 1741 C CA . TYR B 1 45 ? 24.543 5.634 95.441 1.00 6.15 45 TYR B CA 1
ATOM 1742 C C . TYR B 1 45 ? 24.686 4.153 95.723 1.00 6.34 45 TYR B C 1
ATOM 1743 O O . TYR B 1 45 ? 25.012 3.795 96.860 1.00 6.31 45 TYR B O 1
ATOM 1752 N N . PRO B 1 46 ? 24.476 3.270 94.731 1.00 6.40 46 PRO B N 1
ATOM 1753 C CA . PRO B 1 46 ? 24.428 1.840 95.026 1.00 6.94 46 PRO B CA 1
ATOM 1754 C C . PRO B 1 46 ? 25.770 1.189 95.376 1.00 6.49 46 PRO B C 1
ATOM 1755 O O . PRO B 1 46 ? 25.786 0.116 96.021 1.00 6.13 46 PRO B O 1
ATOM 1759 N N . ALA B 1 47 ? 26.864 1.827 94.943 1.00 6.67 47 ALA B N 1
ATOM 1760 C CA . ALA B 1 47 ? 28.199 1.173 94.945 1.00 6.57 47 ALA B CA 1
ATOM 1761 C C . ALA B 1 47 ? 28.016 -0.277 94.429 1.00 6.78 47 ALA B C 1
ATOM 1762 O O . ALA B 1 47 ? 28.485 -1.253 95.044 1.00 6.80 47 ALA B O 1
ATOM 1764 N N . GLY B 1 48 ? 27.456 -0.377 93.222 1.00 7.01 48 GLY B N 1
ATOM 1765 C CA . GLY B 1 48 ? 26.957 -1.641 92.667 1.00 7.02 48 GLY B CA 1
ATOM 1766 C C . GLY B 1 48 ? 28.012 -2.372 91.890 1.00 7.19 48 GLY B C 1
ATOM 1767 O O . GLY B 1 48 ? 28.981 -1.754 91.391 1.00 6.15 48 GLY B O 1
ATOM 1768 N N . ILE B 1 49 ? 27.796 -3.658 91.708 1.00 8.04 49 ILE B N 1
ATOM 1769 C CA . ILE B 1 49 ? 28.802 -4.496 91.011 1.00 8.30 49 ILE B CA 1
ATOM 1770 C C . ILE B 1 49 ? 28.991 -4.082 89.552 1.00 8.16 49 ILE B C 1
ATOM 1771 O O . ILE B 1 49 ? 30.089 -4.295 89.020 1.00 8.91 49 ILE B O 1
ATOM 1776 N N . ASP B 1 50 ? 28.008 -3.456 88.909 1.00 8.55 50 ASP B N 1
ATOM 1777 C CA . ASP B 1 50 ? 28.138 -3.050 87.485 1.00 9.26 50 ASP B CA 1
ATOM 1778 C C . ASP B 1 50 ? 29.013 -1.813 87.308 1.00 8.66 50 ASP B C 1
ATOM 1779 O O . ASP B 1 50 ? 29.220 -1.424 86.159 1.00 8.86 50 ASP B O 1
ATOM 1784 N N . GLN B 1 51 ? 29.555 -1.239 88.385 1.00 8.50 51 GLN B N 1
ATOM 1785 C CA . GLN B 1 51 ? 30.470 -0.069 88.321 1.00 7.87 51 GLN B CA 1
ATOM 1786 C C . GLN B 1 51 ? 29.770 1.171 87.733 1.00 7.74 51 GLN B C 1
ATOM 1787 O O . GLN B 1 51 ? 30.461 2.089 87.320 1.00 8.68 51 GLN B O 1
ATOM 1793 N N . ASN B 1 52 ? 28.437 1.240 87.741 1.00 7.74 52 ASN B N 1
ATOM 1794 C CA . ASN B 1 52 ? 27.709 2.441 87.282 1.00 7.51 52 ASN B CA 1
ATOM 1795 C C . ASN B 1 52 ? 27.685 3.461 88.421 1.00 7.23 52 ASN B C 1
ATOM 1796 O O . ASN B 1 52 ? 26.886 3.287 89.347 1.00 8.01 52 ASN B O 1
ATOM 1801 N N . SER B 1 53 ? 28.614 4.408 88.426 1.00 7.23 53 SER B N 1
ATOM 1802 C CA . SER B 1 53 ? 28.741 5.343 89.568 1.00 7.47 53 SER B CA 1
ATOM 1803 C C . SER B 1 53 ? 28.112 6.699 89.248 1.00 6.85 53 SER B C 1
ATOM 1804 O O . SER B 1 53 ? 28.374 7.673 89.978 1.00 6.40 53 SER B O 1
ATOM 1807 N N . ALA B 1 54 ? 27.297 6.803 88.191 1.00 6.72 54 ALA B N 1
ATOM 1808 C CA . ALA B 1 54 ? 26.764 8.110 87.760 1.00 6.81 54 ALA B CA 1
ATOM 1809 C C . ALA B 1 54 ? 25.936 8.777 88.857 1.00 7.19 54 ALA B C 1
ATOM 1810 O O . ALA B 1 54 ? 26.012 9.997 88.939 1.00 6.78 54 ALA B O 1
ATOM 1812 N N . GLN B 1 55 ? 25.190 8.030 89.664 1.00 7.44 55 GLN B N 1
ATOM 1813 C CA . GLN B 1 55 ? 24.397 8.631 90.756 1.00 8.78 55 GLN B CA 1
ATOM 1814 C C . GLN B 1 55 ? 25.358 9.144 91.839 1.00 8.34 55 GLN B C 1
ATOM 1815 O O . GLN B 1 55 ? 25.062 10.203 92.421 1.00 8.79 55 GLN B O 1
ATOM 1821 N N . GLY B 1 56 ? 26.470 8.435 92.077 1.00 7.44 56 GLY B N 1
ATOM 1822 C CA . GLY B 1 56 ? 27.466 8.917 93.050 1.00 7.23 56 GLY B CA 1
ATOM 1823 C C . GLY B 1 56 ? 28.032 10.266 92.612 1.00 6.77 56 GLY B C 1
ATOM 1824 O O . GLY B 1 56 ? 28.039 11.237 93.411 1.00 6.64 56 GLY B O 1
ATOM 1825 N N . THR B 1 57 ? 28.489 10.353 91.364 1.00 6.83 57 THR B N 1
ATOM 1826 C CA . THR B 1 57 ? 29.047 11.606 90.803 1.00 6.40 57 THR B CA 1
ATOM 1827 C C . THR B 1 57 ? 27.988 12.709 90.950 1.00 6.65 57 THR B C 1
ATOM 1828 O O . THR B 1 57 ? 28.307 13.833 91.385 1.00 7.05 57 THR B O 1
ATOM 1832 N N . ALA B 1 58 ? 26.752 12.426 90.547 1.00 6.92 58 ALA B N 1
ATOM 1833 C CA . ALA B 1 58 ? 25.651 13.407 90.616 1.00 7.36 58 ALA B CA 1
ATOM 1834 C C . ALA B 1 58 ? 25.474 13.899 92.067 1.00 7.54 58 ALA B C 1
ATOM 1835 O O . ALA B 1 58 ? 25.323 15.139 92.249 1.00 8.62 58 ALA B O 1
ATOM 1837 N N . ASN B 1 59 ? 25.554 13.013 93.058 1.00 7.36 59 ASN B N 1
ATOM 1838 C CA . ASN B 1 59 ? 25.309 13.417 94.472 1.00 7.36 59 ASN B CA 1
ATOM 1839 C C . ASN B 1 59 ? 26.537 14.118 95.052 1.00 7.36 59 ASN B C 1
ATOM 1840 O O . ASN B 1 59 ? 26.332 14.948 95.969 1.00 7.83 59 ASN B O 1
ATOM 1845 N N . ILE B 1 60 ? 27.750 13.847 94.563 1.00 7.03 60 ILE B N 1
ATOM 1846 C CA . ILE B 1 60 ? 28.938 14.650 94.991 1.00 7.27 60 ILE B CA 1
ATOM 1847 C C . ILE B 1 60 ? 28.712 16.085 94.527 1.00 7.64 60 ILE B C 1
ATOM 1848 O O . ILE B 1 60 ? 28.882 16.993 95.325 1.00 8.15 60 ILE B O 1
ATOM 1853 N N . VAL B 1 61 ? 28.352 16.263 93.257 1.00 7.79 61 VAL B N 1
ATOM 1854 C CA . VAL B 1 61 ? 28.170 17.611 92.646 1.00 8.17 61 VAL B CA 1
ATOM 1855 C C . VAL B 1 61 ? 27.017 18.322 93.354 1.00 8.70 61 VAL B C 1
ATOM 1856 O O . VAL B 1 61 ? 27.206 19.482 93.747 1.00 8.16 61 VAL B O 1
ATOM 1860 N N . ALA B 1 62 ? 25.920 17.628 93.614 1.00 8.41 62 ALA B N 1
ATOM 1861 C CA . ALA B 1 62 ? 24.720 18.201 94.268 1.00 8.81 62 ALA B CA 1
ATOM 1862 C C . ALA B 1 62 ? 25.094 18.685 95.659 1.00 9.47 62 ALA B C 1
ATOM 1863 O O . ALA B 1 62 ? 24.642 19.792 96.016 1.00 9.10 62 ALA B O 1
ATOM 1865 N N . GLN B 1 63 ? 25.861 17.893 96.410 1.00 9.58 63 GLN B N 1
ATOM 1866 C CA . GLN B 1 63 ? 26.203 18.168 97.821 1.00 9.55 63 GLN B CA 1
ATOM 1867 C C . GLN B 1 63 ? 27.087 19.406 97.881 1.00 8.80 63 GLN B C 1
ATOM 1868 O O . GLN B 1 63 ? 26.871 20.199 98.772 1.00 8.83 63 GLN B O 1
ATOM 1874 N N . VAL B 1 64 ? 28.044 19.563 96.971 1.00 8.31 64 VAL B N 1
ATOM 1875 C CA . VAL B 1 64 ? 28.907 20.779 96.937 1.00 8.58 64 VAL B CA 1
ATOM 1876 C C . VAL B 1 64 ? 28.033 21.985 96.638 1.00 9.53 64 VAL B C 1
ATOM 1877 O O . VAL B 1 64 ? 28.141 23.001 97.368 1.00 9.40 64 VAL B O 1
ATOM 1881 N N . LYS B 1 65 ? 27.177 21.887 95.632 1.00 10.90 65 LYS B N 1
ATOM 1882 C CA . LYS B 1 65 ? 26.325 23.030 95.204 1.00 12.66 65 LYS B CA 1
ATOM 1883 C C . LYS B 1 65 ? 25.323 23.354 96.306 1.00 12.71 65 LYS B C 1
ATOM 1884 O O . LYS B 1 65 ? 25.070 24.564 96.578 1.00 12.10 65 LYS B O 1
ATOM 1890 N N . ALA B 1 66 ? 24.766 22.337 96.953 1.00 12.33 66 ALA B N 1
ATOM 1891 C CA . ALA B 1 66 ? 23.756 22.597 97.994 1.00 12.62 66 ALA B CA 1
ATOM 1892 C C . ALA B 1 66 ? 24.440 23.202 99.225 1.00 11.87 66 ALA B C 1
ATOM 1893 O O . ALA B 1 66 ? 23.838 24.077 99.890 1.00 10.48 66 ALA B O 1
ATOM 1895 N N . GLY B 1 67 ? 25.645 22.722 99.547 1.00 10.70 67 GLY B N 1
ATOM 1896 C CA . GLY B 1 67 ? 26.419 23.207 100.697 1.00 9.19 67 GLY B CA 1
ATOM 1897 C C . GLY B 1 67 ? 26.761 24.668 100.491 1.00 9.12 67 GLY B C 1
ATOM 1898 O O . GLY B 1 67 ? 26.672 25.426 101.443 1.00 9.64 67 GLY B O 1
ATOM 1899 N N . LEU B 1 68 ? 27.177 25.052 99.286 1.00 9.61 68 LEU B N 1
ATOM 1900 C CA . LEU B 1 68 ? 27.556 26.465 99.014 1.00 9.16 68 LEU B CA 1
ATOM 1901 C C . LEU B 1 68 ? 26.324 27.354 99.020 1.00 9.91 68 LEU B C 1
ATOM 1902 O O . LEU B 1 68 ? 26.478 28.487 99.442 1.00 8.39 68 LEU B O 1
ATOM 1907 N N . ALA B 1 69 ? 25.171 26.884 98.542 1.00 9.59 69 ALA B N 1
ATOM 1908 C CA . ALA B 1 69 ? 23.931 27.692 98.599 1.00 11.57 69 ALA B CA 1
ATOM 1909 C C . ALA B 1 69 ? 23.552 27.916 100.070 1.00 12.45 69 ALA B C 1
ATOM 1910 O O . ALA B 1 69 ? 23.055 29.020 100.407 1.00 13.34 69 ALA B O 1
ATOM 1912 N N . ARG B 1 70 ? 23.778 26.922 100.925 1.00 12.33 70 ARG B N 1
ATOM 1913 C CA . ARG B 1 70 ? 23.483 27.014 102.385 1.00 14.42 70 ARG B CA 1
ATOM 1914 C C . ARG B 1 70 ? 24.429 28.026 103.031 1.00 13.47 70 ARG B C 1
ATOM 1915 O O . ARG B 1 70 ? 24.006 28.769 103.914 1.00 11.71 70 ARG B O 1
ATOM 1923 N N . ASN B 1 71 ? 25.695 28.034 102.621 1.00 12.02 71 ASN B N 1
ATOM 1924 C CA . ASN B 1 71 ? 26.706 28.878 103.277 1.00 11.43 71 ASN B CA 1
ATOM 1925 C C . ASN B 1 71 ? 27.893 28.928 102.335 1.00 10.65 71 ASN B C 1
ATOM 1926 O O . ASN B 1 71 ? 28.597 27.947 102.224 1.00 9.39 71 ASN B O 1
ATOM 1931 N N . PRO B 1 72 ? 28.141 30.055 101.637 1.00 10.42 72 PRO B N 1
ATOM 1932 C CA . PRO B 1 72 ? 29.187 30.077 100.620 1.00 10.68 72 PRO B CA 1
ATOM 1933 C C . PRO B 1 72 ? 30.591 29.931 101.232 1.00 10.16 72 PRO B C 1
ATOM 1934 O O . PRO B 1 72 ? 31.544 29.789 100.484 1.00 9.89 72 PRO B O 1
ATOM 1938 N N . ASN B 1 73 ? 30.706 29.951 102.551 1.00 11.03 73 ASN B N 1
ATOM 1939 C CA . ASN B 1 73 ? 31.993 29.809 103.264 1.00 11.65 73 ASN B CA 1
ATOM 1940 C C . ASN B 1 73 ? 32.354 28.331 103.428 1.00 10.74 73 ASN B C 1
ATOM 1941 O O . ASN B 1 73 ? 33.450 28.044 103.914 1.00 11.61 73 ASN B O 1
ATOM 1946 N N . THR B 1 74 ? 31.450 27.422 103.094 1.00 9.20 74 THR B N 1
ATOM 1947 C CA . THR B 1 74 ? 31.676 25.988 103.325 1.00 9.22 74 THR B CA 1
ATOM 1948 C C . THR B 1 74 ? 32.842 25.500 102.459 1.00 9.23 74 THR B C 1
ATOM 1949 O O . THR B 1 74 ? 32.831 25.735 101.233 1.00 9.34 74 THR B O 1
ATOM 1953 N N . CYS B 1 75 ? 33.790 24.817 103.084 1.00 8.82 75 CYS B N 1
ATOM 1954 C CA . CYS B 1 75 ? 34.868 24.073 102.384 1.00 8.86 75 CYS B CA 1
ATOM 1955 C C . CYS B 1 75 ? 34.506 22.594 102.264 1.00 7.99 75 CYS B C 1
ATOM 1956 O O . CYS B 1 75 ? 33.731 22.087 103.061 1.00 7.68 75 CYS B O 1
ATOM 1959 N N . PHE B 1 76 ? 35.150 21.925 101.309 1.00 7.20 76 PHE B N 1
ATOM 1960 C CA . PHE B 1 76 ? 34.969 20.485 101.072 1.00 7.26 76 PHE B CA 1
ATOM 1961 C C . PHE B 1 76 ? 36.328 19.809 100.941 1.00 7.12 76 PHE B C 1
ATOM 1962 O O . PHE B 1 76 ? 37.281 20.345 100.355 1.00 7.07 76 PHE B O 1
ATOM 1970 N N . LEU B 1 77 ? 36.377 18.599 101.492 1.00 6.90 77 LEU B N 1
ATOM 1971 C CA . LEU B 1 77 ? 37.396 17.589 101.173 1.00 7.66 77 LEU B CA 1
ATOM 1972 C C . LEU B 1 77 ? 36.659 16.448 100.470 1.00 7.54 77 LEU B C 1
ATOM 1973 O O . LEU B 1 77 ? 35.664 15.974 101.041 1.00 7.98 77 LEU B O 1
ATOM 1978 N N . LEU B 1 78 ? 37.096 16.055 99.269 1.00 6.80 78 LEU B N 1
ATOM 1979 C CA . LEU B 1 78 ? 36.472 14.922 98.551 1.00 7.13 78 LEU B CA 1
ATOM 1980 C C . LEU B 1 78 ? 37.375 13.710 98.755 1.00 6.71 78 LEU B C 1
ATOM 1981 O O . LEU B 1 78 ? 38.590 13.881 98.641 1.00 7.62 78 LEU B O 1
ATOM 1986 N N . GLU B 1 79 ? 36.765 12.604 99.142 1.00 5.79 79 GLU B N 1
ATOM 1987 C CA . GLU B 1 79 ? 37.402 11.300 99.409 1.00 5.49 79 GLU B CA 1
ATOM 1988 C C . GLU B 1 79 ? 36.698 10.272 98.544 1.00 5.36 79 GLU B C 1
ATOM 1989 O O . GLU B 1 79 ? 35.515 10.203 98.622 1.00 5.52 79 GLU B O 1
ATOM 1995 N N . GLY B 1 80 ? 37.459 9.539 97.734 1.00 4.92 80 GLY B N 1
ATOM 1996 C CA . GLY B 1 80 ? 36.890 8.491 96.897 1.00 4.97 80 GLY B CA 1
ATOM 1997 C C . GLY B 1 80 ? 37.780 7.265 96.966 1.00 4.65 80 GLY B C 1
ATOM 1998 O O . GLY B 1 80 ? 38.973 7.403 96.727 1.00 4.50 80 GLY B O 1
ATOM 1999 N N . TYR B 1 81 ? 37.188 6.115 97.238 1.00 4.76 81 TYR B N 1
ATOM 2000 C CA . TYR B 1 81 ? 37.877 4.808 97.250 1.00 4.94 81 TYR B CA 1
ATOM 2001 C C . TYR B 1 81 ? 37.289 3.947 96.147 1.00 4.79 81 TYR B C 1
ATOM 2002 O O . TYR B 1 81 ? 36.059 3.712 96.155 1.00 4.80 81 TYR B O 1
ATOM 2011 N N . SER B 1 82 ? 38.160 3.448 95.251 1.00 4.66 82 SER B N 1
ATOM 2012 C CA . SER B 1 82 ? 37.819 2.365 94.298 1.00 5.09 82 SER B CA 1
ATOM 2013 C C . SER B 1 82 ? 36.735 2.873 93.344 1.00 5.02 82 SER B C 1
ATOM 2014 O O . SER B 1 82 ? 36.897 3.963 92.782 1.00 4.44 82 SER B O 1
ATOM 2017 N N . GLN B 1 83 ? 35.584 2.223 93.229 1.00 4.95 83 GLN B N 1
ATOM 2018 C CA . GLN B 1 83 ? 34.491 2.779 92.384 1.00 5.05 83 GLN B CA 1
ATOM 2019 C C . GLN B 1 83 ? 34.233 4.232 92.777 1.00 5.04 83 GLN B C 1
ATOM 2020 O O . GLN B 1 83 ? 33.949 5.058 91.878 1.00 5.37 83 GLN B O 1
ATOM 2026 N N . GLY B 1 84 ? 34.271 4.525 94.066 1.00 4.87 84 GLY B N 1
ATOM 2027 C CA . GLY B 1 84 ? 34.078 5.874 94.594 1.00 4.94 84 GLY B CA 1
ATOM 2028 C C . GLY B 1 84 ? 35.131 6.862 94.123 1.00 5.01 84 GLY B C 1
ATOM 2029 O O . GLY B 1 84 ? 34.791 8.034 93.973 1.00 4.66 84 GLY B O 1
ATOM 2030 N N . ALA B 1 85 ? 36.349 6.407 93.860 1.00 4.75 85 ALA B N 1
ATOM 2031 C CA . ALA B 1 85 ? 37.427 7.272 93.316 1.00 4.98 85 ALA B CA 1
ATOM 2032 C C . ALA B 1 85 ? 37.088 7.614 91.858 1.00 5.03 85 ALA B C 1
ATOM 2033 O O . ALA B 1 85 ? 37.242 8.802 91.468 1.00 5.67 85 ALA B O 1
ATOM 2035 N N . ALA B 1 86 ? 36.613 6.663 91.077 1.00 4.98 86 ALA B N 1
ATOM 2036 C CA . ALA B 1 86 ? 36.116 6.948 89.707 1.00 5.10 86 ALA B CA 1
ATOM 2037 C C . ALA B 1 86 ? 34.968 7.981 89.771 1.00 5.07 86 ALA B C 1
ATOM 2038 O O . ALA B 1 86 ? 34.950 8.995 89.033 1.00 5.10 86 ALA B O 1
ATOM 2040 N N . ALA B 1 87 ? 34.013 7.766 90.660 1.00 4.90 87 ALA B N 1
ATOM 2041 C CA . ALA B 1 87 ? 32.886 8.701 90.808 1.00 5.10 87 ALA B CA 1
ATOM 2042 C C . ALA B 1 87 ? 33.414 10.111 91.125 1.00 5.17 87 ALA B C 1
ATOM 2043 O O . ALA B 1 87 ? 32.862 11.122 90.598 1.00 5.80 87 ALA B O 1
ATOM 2045 N N . THR B 1 88 ? 34.424 10.222 91.970 1.00 5.27 88 THR B N 1
ATOM 2046 C CA . THR B 1 88 ? 34.957 11.511 92.425 1.00 5.56 88 THR B CA 1
ATOM 2047 C C . THR B 1 88 ? 35.685 12.143 91.237 1.00 6.04 88 THR B C 1
ATOM 2048 O O . THR B 1 88 ? 35.425 13.322 90.921 1.00 6.19 88 THR B O 1
ATOM 2052 N N . CYS B 1 89 ? 36.510 11.357 90.535 1.00 6.18 89 CYS B N 1
ATOM 2053 C CA . CYS B 1 89 ? 37.212 11.902 89.349 1.00 6.56 89 CYS B CA 1
ATOM 2054 C C . CYS B 1 89 ? 36.192 12.460 88.349 1.00 6.94 89 CYS B C 1
ATOM 2055 O O . CYS B 1 89 ? 36.441 13.529 87.737 1.00 7.64 89 CYS B O 1
ATOM 2058 N N . ASN B 1 90 ? 35.109 11.750 88.130 1.00 7.19 90 ASN B N 1
ATOM 2059 C CA . ASN B 1 90 ? 34.096 12.164 87.143 1.00 8.34 90 ASN B CA 1
ATOM 2060 C C . ASN B 1 90 ? 33.386 13.438 87.611 1.00 8.30 90 ASN B C 1
ATOM 2061 O O . ASN B 1 90 ? 32.925 14.157 86.742 1.00 8.97 90 ASN B O 1
ATOM 2066 N N . ALA B 1 91 ? 33.322 13.720 88.915 1.00 7.31 91 ALA B N 1
ATOM 2067 C CA . ALA B 1 91 ? 32.665 14.930 89.477 1.00 7.37 91 ALA B CA 1
ATOM 2068 C C . ALA B 1 91 ? 33.517 16.167 89.186 1.00 7.40 91 ALA B C 1
ATOM 2069 O O . ALA B 1 91 ? 32.919 17.247 89.023 1.00 7.42 91 ALA B O 1
ATOM 2071 N N . LEU B 1 92 ? 34.845 16.021 89.151 1.00 7.67 92 LEU B N 1
ATOM 2072 C CA . LEU B 1 92 ? 35.782 17.178 89.160 1.00 8.25 92 LEU B CA 1
ATOM 2073 C C . LEU B 1 92 ? 35.470 18.144 88.022 1.00 8.92 92 LEU B C 1
ATOM 2074 O O . LEU B 1 92 ? 35.371 19.336 88.283 1.00 7.98 92 LEU B O 1
ATOM 2079 N N . PRO B 1 93 ? 35.269 17.701 86.754 1.00 10.00 93 PRO B N 1
ATOM 2080 C CA . PRO B 1 93 ? 34.992 18.641 85.659 1.00 10.93 93 PRO B CA 1
ATOM 2081 C C . PRO B 1 93 ? 33.665 19.373 85.819 1.00 12.24 93 PRO B C 1
ATOM 2082 O O . PRO B 1 93 ? 33.529 20.469 85.273 1.00 11.86 93 PRO B O 1
ATOM 2086 N N . GLN B 1 94 ? 32.749 18.784 86.586 1.00 12.95 94 GLN B N 1
ATOM 2087 C CA . GLN B 1 94 ? 31.416 19.379 86.824 1.00 16.19 94 GLN B CA 1
ATOM 2088 C C . GLN B 1 94 ? 31.478 20.379 87.971 1.00 14.57 94 GLN B C 1
ATOM 2089 O O . GLN B 1 94 ? 30.494 21.116 88.149 1.00 15.08 94 GLN B O 1
ATOM 2095 N N . LEU B 1 95 ? 32.564 20.400 88.754 1.00 12.85 95 LEU B N 1
ATOM 2096 C CA . LEU B 1 95 ? 32.701 21.345 89.888 1.00 12.66 95 LEU B CA 1
ATOM 2097 C C . LEU B 1 95 ? 33.485 22.556 89.385 1.00 13.00 95 LEU B C 1
ATOM 2098 O O . LEU B 1 95 ? 34.733 22.559 89.387 1.00 13.08 95 LEU B O 1
ATOM 2103 N N . THR B 1 96 ? 32.731 23.540 88.906 1.00 15.49 96 THR B N 1
ATOM 2104 C CA . THR B 1 96 ? 33.239 24.759 88.244 1.00 16.45 96 THR B CA 1
ATOM 2105 C C . THR B 1 96 ? 32.851 25.959 89.097 1.00 15.74 96 THR B C 1
ATOM 2106 O O . THR B 1 96 ? 31.975 25.846 89.980 1.00 16.01 96 THR B O 1
ATOM 2110 N N . GLY B 1 97 ? 33.494 27.076 88.812 1.00 16.59 97 GLY B N 1
ATOM 2111 C CA . GLY B 1 97 ? 33.155 28.346 89.458 1.00 16.15 97 GLY B CA 1
ATOM 2112 C C . GLY B 1 97 ? 33.398 28.220 90.935 1.00 15.78 97 GLY B C 1
ATOM 2113 O O . GLY B 1 97 ? 34.525 27.754 91.342 1.00 13.49 97 GLY B O 1
ATOM 2114 N N . ALA B 1 98 ? 32.388 28.570 91.725 1.00 13.79 98 ALA B N 1
ATOM 2115 C CA . ALA B 1 98 ? 32.533 28.597 93.193 1.00 13.95 98 ALA B CA 1
ATOM 2116 C C . ALA B 1 98 ? 32.753 27.160 93.709 1.00 11.72 98 ALA B C 1
ATOM 2117 O O . ALA B 1 98 ? 33.386 27.006 94.783 1.00 11.41 98 ALA B O 1
ATOM 2119 N N . ALA B 1 99 ? 32.176 26.159 93.026 1.00 12.41 99 ALA B N 1
ATOM 2120 C CA . ALA B 1 99 ? 32.280 24.740 93.426 1.00 11.43 99 ALA B CA 1
ATOM 2121 C C . ALA B 1 99 ? 33.749 24.312 93.327 1.00 11.14 99 ALA B C 1
ATOM 2122 O O . ALA B 1 99 ? 34.230 23.603 94.213 1.00 12.56 99 ALA B O 1
ATOM 2124 N N . PHE B 1 100 ? 34.503 24.816 92.361 1.00 10.29 100 PHE B N 1
ATOM 2125 C CA . PHE B 1 100 ? 35.946 24.498 92.239 1.00 10.39 100 PHE B CA 1
ATOM 2126 C C . PHE B 1 100 ? 36.706 25.092 93.418 1.00 9.64 100 PHE B C 1
ATOM 2127 O O . PHE B 1 100 ? 37.507 24.415 94.061 1.00 9.05 100 PHE B O 1
ATOM 2135 N N . ASP B 1 101 ? 36.452 26.352 93.734 1.00 9.96 101 ASP B N 1
ATOM 2136 C CA . ASP B 1 101 ? 37.260 27.068 94.749 1.00 10.91 101 ASP B CA 1
ATOM 2137 C C . ASP B 1 101 ? 36.990 26.530 96.165 1.00 10.09 101 ASP B C 1
ATOM 2138 O O . ASP B 1 101 ? 37.900 26.546 96.992 1.00 10.33 101 ASP B O 1
ATOM 2143 N N . ALA B 1 102 ? 35.803 25.999 96.412 1.00 10.23 102 ALA B N 1
ATOM 2144 C CA . ALA B 1 102 ? 35.373 25.508 97.742 1.00 8.95 102 ALA B CA 1
ATOM 2145 C C . ALA B 1 102 ? 36.008 24.157 98.056 1.00 8.73 102 ALA B C 1
ATOM 2146 O O . ALA B 1 102 ? 36.104 23.817 99.265 1.00 8.41 102 ALA B O 1
ATOM 2148 N N . VAL B 1 103 ? 36.374 23.382 97.030 1.00 7.71 103 VAL B N 1
ATOM 2149 C CA . VAL B 1 103 ? 37.002 22.054 97.279 1.00 7.68 103 VAL B CA 1
ATOM 2150 C C . VAL B 1 103 ? 38.493 22.261 97.496 1.00 7.73 103 VAL B C 1
ATOM 2151 O O . VAL B 1 103 ? 39.222 22.661 96.547 1.00 7.69 103 VAL B O 1
ATOM 2155 N N . LYS B 1 104 ? 38.915 22.078 98.742 1.00 7.51 104 LYS B N 1
ATOM 2156 C CA . LYS B 1 104 ? 40.280 22.393 99.191 1.00 7.81 104 LYS B CA 1
ATOM 2157 C C . LYS B 1 104 ? 41.225 21.231 98.891 1.00 6.80 104 LYS B C 1
ATOM 2158 O O . LYS B 1 104 ? 42.408 21.447 98.824 1.00 6.56 104 LYS B O 1
ATOM 2164 N N . GLY B 1 105 ? 40.677 20.029 98.785 1.00 6.76 105 GLY B N 1
ATOM 2165 C CA . GLY B 1 105 ? 41.507 18.825 98.645 1.00 5.87 105 GLY B CA 1
ATOM 2166 C C . GLY B 1 105 ? 40.684 17.644 98.167 1.00 5.77 105 GLY B C 1
ATOM 2167 O O . GLY B 1 105 ? 39.502 17.586 98.449 1.00 5.75 105 GLY B O 1
ATOM 2168 N N . VAL B 1 106 ? 41.357 16.737 97.477 1.00 6.11 106 VAL B N 1
ATOM 2169 C CA . VAL B 1 106 ? 40.760 15.503 96.905 1.00 5.80 106 VAL B CA 1
ATOM 2170 C C . VAL B 1 106 ? 41.698 14.361 97.251 1.00 5.64 106 VAL B C 1
ATOM 2171 O O . VAL B 1 106 ? 42.869 14.451 96.914 1.00 5.48 106 VAL B O 1
ATOM 2175 N N . ILE B 1 107 ? 41.197 13.374 97.978 1.00 5.38 107 ILE B N 1
ATOM 2176 C CA . ILE B 1 107 ? 42.028 12.208 98.387 1.00 6.19 107 ILE B CA 1
ATOM 2177 C C . ILE B 1 107 ? 41.441 10.964 97.705 1.00 6.30 107 ILE B C 1
ATOM 2178 O O . ILE B 1 107 ? 40.265 10.630 97.910 1.00 6.24 107 ILE B O 1
ATOM 2183 N N . LEU B 1 108 ? 42.241 10.301 96.880 1.00 6.26 108 LEU B N 1
ATOM 2184 C CA . LEU B 1 108 ? 41.790 9.133 96.095 1.00 6.05 108 LEU B CA 1
ATOM 2185 C C . LEU B 1 108 ? 42.632 7.945 96.478 1.00 5.79 108 LEU B C 1
ATOM 2186 O O . LEU B 1 108 ? 43.803 8.112 96.729 1.00 5.59 108 LEU B O 1
ATOM 2191 N N . ILE B 1 109 ? 41.981 6.809 96.655 1.00 5.94 109 ILE B N 1
ATOM 2192 C CA . ILE B 1 109 ? 42.695 5.543 96.981 1.00 5.97 109 ILE B CA 1
ATOM 2193 C C . ILE B 1 109 ? 42.126 4.447 96.078 1.00 5.54 109 ILE B C 1
ATOM 2194 O O . ILE B 1 109 ? 40.923 4.380 95.865 1.00 5.28 109 ILE B O 1
ATOM 2199 N N . GLY B 1 110 ? 42.997 3.628 95.502 1.00 5.27 110 GLY B N 1
ATOM 2200 C CA . GLY B 1 110 ? 42.564 2.474 94.692 1.00 4.95 110 GLY B CA 1
ATOM 2201 C C . GLY B 1 110 ? 41.789 2.926 93.473 1.00 4.99 110 GLY B C 1
ATOM 2202 O O . GLY B 1 110 ? 40.728 2.342 93.192 1.00 4.99 110 GLY B O 1
ATOM 2203 N N . ASN B 1 111 ? 42.235 4.010 92.842 1.00 4.91 111 ASN B N 1
ATOM 2204 C CA . ASN B 1 111 ? 41.497 4.720 91.775 1.00 5.04 111 ASN B CA 1
ATOM 2205 C C . ASN B 1 111 ? 41.533 3.970 90.440 1.00 5.40 111 ASN B C 1
ATOM 2206 O O . ASN B 1 111 ? 42.586 3.897 89.791 1.00 5.11 111 ASN B O 1
ATOM 2211 N N . PRO B 1 112 ? 40.369 3.529 89.916 1.00 5.50 112 PRO B N 1
ATOM 2212 C CA . PRO B 1 112 ? 40.304 2.905 88.600 1.00 5.61 112 PRO B CA 1
ATOM 2213 C C . PRO B 1 112 ? 40.808 3.838 87.503 1.00 5.44 112 PRO B C 1
ATOM 2214 O O . PRO B 1 112 ? 41.238 3.319 86.446 1.00 5.49 112 PRO B O 1
ATOM 2218 N N . GLU B 1 113 ? 40.724 5.167 87.707 1.00 5.49 113 GLU B N 1
ATOM 2219 C CA . GLU B 1 113 ? 41.098 6.197 86.708 1.00 5.93 113 GLU B CA 1
ATOM 2220 C C . GLU B 1 113 ? 42.529 6.675 86.935 1.00 6.09 113 GLU B C 1
ATOM 2221 O O . GLU B 1 113 ? 42.937 7.713 86.388 1.00 5.57 113 GLU B O 1
ATOM 2227 N N . HIS B 1 114 ? 43.293 5.950 87.745 1.00 5.95 114 HIS B N 1
ATOM 2228 C CA . HIS B 1 114 ? 44.681 6.344 88.027 1.00 6.31 114 HIS B CA 1
ATOM 2229 C C . HIS B 1 114 ? 45.380 6.628 86.690 1.00 6.64 114 HIS B C 1
ATOM 2230 O O . HIS B 1 114 ? 45.348 5.771 85.809 1.00 6.49 114 HIS B O 1
ATOM 2237 N N . LYS B 1 115 ? 46.047 7.765 86.587 1.00 7.44 115 LYS B N 1
ATOM 2238 C CA . LYS B 1 115 ? 46.640 8.240 85.315 1.00 8.41 115 LYS B CA 1
ATOM 2239 C C . LYS B 1 115 ? 48.134 8.310 85.483 1.00 7.98 115 LYS B C 1
ATOM 2240 O O . LYS B 1 115 ? 48.603 8.813 86.498 1.00 7.61 115 LYS B O 1
ATOM 2246 N N . PRO B 1 116 ? 48.942 7.816 84.512 1.00 7.71 116 PRO B N 1
ATOM 2247 C CA . PRO B 1 116 ? 50.399 7.928 84.634 1.00 7.97 116 PRO B CA 1
ATOM 2248 C C . PRO B 1 116 ? 50.926 9.350 84.859 1.00 7.30 116 PRO B C 1
ATOM 2249 O O . PRO B 1 116 ? 50.555 10.264 84.145 1.00 7.70 116 PRO B O 1
ATOM 2253 N N . ASN B 1 117 ? 51.832 9.475 85.815 1.00 6.58 117 ASN B N 1
ATOM 2254 C CA . ASN B 1 117 ? 52.823 10.578 85.952 1.00 6.76 117 ASN B CA 1
ATOM 2255 C C . ASN B 1 117 ? 52.198 11.869 86.485 1.00 6.71 117 ASN B C 1
ATOM 2256 O O . ASN B 1 117 ? 52.922 12.906 86.530 1.00 6.50 117 ASN B O 1
ATOM 2261 N N . LEU B 1 118 ? 50.948 11.844 86.974 1.00 7.16 118 LEU B N 1
ATOM 2262 C CA . LEU B 1 118 ? 50.374 13.038 87.642 1.00 7.43 118 LEU B CA 1
ATOM 2263 C C . LEU B 1 118 ? 51.119 13.327 88.947 1.00 7.63 118 LEU B C 1
ATOM 2264 O O . LEU B 1 118 ? 51.485 12.413 89.699 1.00 7.40 118 LEU B O 1
ATOM 2269 N N . ALA B 1 119 ? 51.374 14.603 89.219 1.00 7.35 119 ALA B N 1
ATOM 2270 C CA . ALA B 1 119 ? 52.148 15.047 90.399 1.00 7.07 119 ALA B CA 1
ATOM 2271 C C . ALA B 1 119 ? 51.398 14.626 91.674 1.00 7.14 119 ALA B C 1
ATOM 2272 O O . ALA B 1 119 ? 52.040 14.490 92.722 1.00 7.86 119 ALA B O 1
ATOM 2274 N N . CYS B 1 120 ? 50.127 14.280 91.577 1.00 7.15 120 CYS B N 1
ATOM 2275 C CA . CYS B 1 120 ? 49.327 13.871 92.754 1.00 7.29 120 CYS B CA 1
ATOM 2276 C C . CYS B 1 120 ? 49.565 12.402 93.092 1.00 6.92 120 CYS B C 1
ATOM 2277 O O . CYS B 1 120 ? 49.104 11.984 94.180 1.00 7.11 120 CYS B O 1
ATOM 2280 N N . ASN B 1 121 ? 50.218 11.648 92.218 1.00 6.15 121 ASN B N 1
ATOM 2281 C CA . ASN B 1 121 ? 50.375 10.184 92.412 1.00 6.26 121 ASN B CA 1
ATOM 2282 C C . ASN B 1 121 ? 51.431 9.854 93.466 1.00 6.77 121 ASN B C 1
ATOM 2283 O O . ASN B 1 121 ? 52.595 10.278 93.332 1.00 7.69 121 ASN B O 1
ATOM 2288 N N . VAL B 1 122 ? 51.063 9.045 94.461 1.00 7.07 122 VAL B N 1
ATOM 2289 C CA . VAL B 1 122 ? 52.044 8.467 95.422 1.00 7.36 122 VAL B CA 1
ATOM 2290 C C . VAL B 1 122 ? 51.666 7.011 95.597 1.00 7.48 122 VAL B C 1
ATOM 2291 O O . VAL B 1 122 ? 50.496 6.624 95.334 1.00 6.37 122 VAL B O 1
ATOM 2295 N N . ASP B 1 123 ? 52.608 6.222 96.093 1.00 7.57 123 ASP B N 1
ATOM 2296 C CA . ASP B 1 123 ? 52.324 4.811 96.450 1.00 8.42 123 ASP B CA 1
ATOM 2297 C C . ASP B 1 123 ? 51.990 4.743 97.946 1.00 9.33 123 ASP B C 1
ATOM 2298 O O . ASP B 1 123 ? 51.830 5.770 98.580 1.00 9.97 123 ASP B O 1
ATOM 2303 N N . GLY B 1 124 ? 51.854 3.561 98.511 1.00 10.87 124 GLY B N 1
ATOM 2304 C CA . GLY B 1 124 ? 51.394 3.446 99.922 1.00 11.38 124 GLY B CA 1
ATOM 2305 C C . GLY B 1 124 ? 52.415 4.009 100.887 1.00 14.44 124 GLY B C 1
ATOM 2306 O O . GLY B 1 124 ? 52.059 4.231 102.076 1.00 16.67 124 GLY B O 1
ATOM 2307 N N . ASN B 1 125 ? 53.649 4.188 100.425 1.00 14.86 125 ASN B N 1
ATOM 2308 C CA . ASN B 1 125 ? 54.783 4.664 101.241 1.00 17.85 125 ASN B CA 1
ATOM 2309 C C . ASN B 1 125 ? 55.111 6.122 100.933 1.00 17.55 125 ASN B C 1
ATOM 2310 O O . ASN B 1 125 ? 56.103 6.556 101.496 1.00 19.41 125 ASN B O 1
ATOM 2315 N N . GLY B 1 126 ? 54.311 6.826 100.113 1.00 16.14 126 GLY B N 1
ATOM 2316 C CA . GLY B 1 126 ? 54.600 8.178 99.587 1.00 16.73 126 GLY B CA 1
ATOM 2317 C C . GLY B 1 126 ? 55.687 8.175 98.517 1.00 15.96 126 GLY B C 1
ATOM 2318 O O . GLY B 1 126 ? 56.153 9.267 98.162 1.00 17.15 126 GLY B O 1
ATOM 2319 N N . GLY B 1 127 ? 56.083 6.999 98.011 1.00 13.68 127 GLY B N 1
ATOM 2320 C CA . GLY B 1 127 ? 57.135 6.858 96.983 1.00 12.77 127 GLY B CA 1
ATOM 2321 C C . GLY B 1 127 ? 56.561 6.789 95.572 1.00 11.85 127 GLY B C 1
ATOM 2322 O O . GLY B 1 127 ? 55.360 7.073 95.379 1.00 13.08 127 GLY B O 1
ATOM 2323 N N . LYS B 1 128 ? 57.362 6.337 94.615 1.00 11.33 128 LYS B N 1
ATOM 2324 C CA . LYS B 1 128 ? 57.046 6.401 93.168 1.00 12.46 128 LYS B CA 1
ATOM 2325 C C . LYS B 1 128 ? 56.832 5.031 92.494 1.00 11.02 128 LYS B C 1
ATOM 2326 O O . LYS B 1 128 ? 56.892 4.976 91.228 1.00 10.58 128 LYS B O 1
ATOM 2332 N N . THR B 1 129 ? 56.572 3.953 93.247 1.00 10.30 129 THR B N 1
ATOM 2333 C CA . THR B 1 129 ? 56.469 2.605 92.640 1.00 9.45 129 THR B CA 1
ATOM 2334 C C . THR B 1 129 ? 55.216 2.448 91.787 1.00 9.27 129 THR B C 1
ATOM 2335 O O . THR B 1 129 ? 55.182 1.500 91.012 1.00 9.56 129 THR B O 1
ATOM 2339 N N . THR B 1 130 ? 54.235 3.350 91.922 1.00 8.57 130 THR B N 1
ATOM 2340 C CA . THR B 1 130 ? 53.013 3.318 91.100 1.00 8.40 130 THR B CA 1
ATOM 2341 C C . THR B 1 130 ? 52.851 4.652 90.382 1.00 8.33 130 THR B C 1
ATOM 2342 O O . THR B 1 130 ? 51.773 4.918 89.846 1.00 7.88 130 THR B O 1
ATOM 2346 N N . PHE B 1 131 ? 53.914 5.448 90.288 1.00 8.74 131 PHE B N 1
ATOM 2347 C CA . PHE B 1 131 ? 53.788 6.807 89.728 1.00 8.96 131 PHE B CA 1
ATOM 2348 C C . PHE B 1 131 ? 53.327 6.788 88.275 1.00 8.53 131 PHE B C 1
ATOM 2349 O O . PHE B 1 131 ? 52.460 7.631 87.890 1.00 8.40 131 PHE B O 1
ATOM 2357 N N . SER B 1 132 ? 53.834 5.849 87.472 1.00 8.60 132 SER B N 1
ATOM 2358 C CA . SER B 1 132 ? 53.490 5.797 86.022 1.00 8.68 132 SER B CA 1
ATOM 2359 C C . SER B 1 132 ? 52.38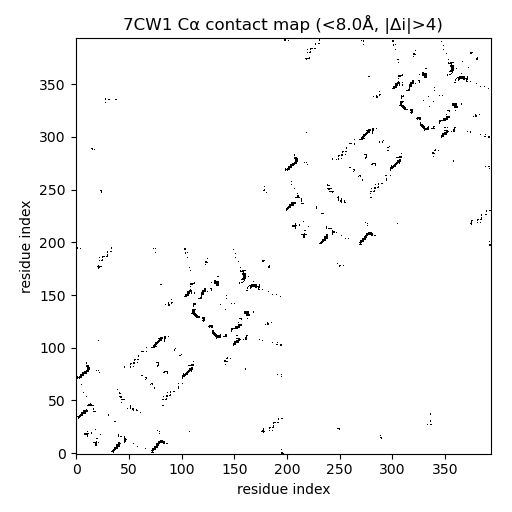6 4.753 85.748 1.00 8.42 132 SER B C 1
ATOM 2360 O O . SER B 1 132 ? 52.117 4.436 84.567 1.00 8.30 132 SER B O 1
ATOM 2363 N N . ALA B 1 133 ? 51.692 4.300 86.798 1.00 8.15 133 ALA B N 1
ATOM 2364 C CA . ALA B 1 133 ? 50.670 3.242 86.709 1.00 7.68 133 ALA B CA 1
ATOM 2365 C C . ALA B 1 133 ? 49.410 3.732 85.990 1.00 8.10 133 ALA B C 1
ATOM 2366 O O . ALA B 1 133 ? 49.042 4.912 86.083 1.00 6.91 133 ALA B O 1
ATOM 2368 N N . ARG B 1 134 ? 48.772 2.829 85.253 1.00 8.64 134 ARG B N 1
ATOM 2369 C CA . ARG B 1 134 ? 47.450 3.020 84.625 1.00 9.33 134 ARG B CA 1
ATOM 2370 C C . ARG B 1 134 ? 46.438 2.233 85.457 1.00 8.50 134 ARG B C 1
ATOM 2371 O O . ARG B 1 134 ? 46.632 1.067 85.693 1.00 7.36 134 ARG B O 1
ATOM 2379 N N . GLY B 1 135 ? 45.328 2.848 85.829 1.00 7.20 135 GLY B N 1
ATOM 2380 C CA . GLY B 1 135 ? 44.238 2.082 86.432 1.00 7.35 135 GLY B CA 1
ATOM 2381 C C . GLY B 1 135 ? 43.491 1.282 85.393 1.00 6.76 135 GLY B C 1
ATOM 2382 O O . GLY B 1 135 ? 43.594 1.534 84.180 1.00 6.44 135 GLY B O 1
ATOM 2383 N N . ILE B 1 136 ? 42.670 0.389 85.878 1.00 7.06 136 ILE B N 1
ATOM 2384 C CA . ILE B 1 136 ? 41.908 -0.559 85.058 1.00 8.06 136 ILE B CA 1
ATOM 2385 C C . ILE B 1 136 ? 40.941 0.196 84.148 1.00 8.18 136 ILE B C 1
ATOM 2386 O O . ILE B 1 136 ? 40.616 -0.360 83.079 1.00 7.90 136 ILE B O 1
ATOM 2391 N N . SER B 1 137 ? 40.546 1.427 84.470 1.00 8.37 137 SER B N 1
ATOM 2392 C CA . SER B 1 137 ? 39.627 2.214 83.610 1.00 9.25 137 SER B CA 1
ATOM 2393 C C . SER B 1 137 ? 40.359 3.354 82.902 1.00 9.21 137 SER B C 1
ATOM 2394 O O . SER B 1 137 ? 39.656 4.193 82.326 1.00 9.47 137 SER B O 1
ATOM 2397 N N . ALA B 1 138 ? 41.685 3.437 82.964 1.00 9.17 138 ALA B N 1
ATOM 2398 C CA . ALA B 1 138 ? 42.424 4.667 82.570 1.00 9.42 138 ALA B CA 1
ATOM 2399 C C . ALA B 1 138 ? 42.270 4.898 81.063 1.00 9.45 138 ALA B C 1
ATOM 2400 O O . ALA B 1 138 ? 42.283 6.056 80.648 1.00 8.87 138 ALA B O 1
ATOM 2402 N N . ALA B 1 139 ? 42.134 3.837 80.271 1.00 9.76 139 ALA B N 1
ATOM 2403 C CA . ALA B 1 139 ? 42.170 3.957 78.796 1.00 9.92 139 ALA B CA 1
ATOM 2404 C C . ALA B 1 139 ? 40.966 4.760 78.312 1.00 10.31 139 ALA B C 1
ATOM 2405 O O . ALA B 1 139 ? 41.066 5.330 77.224 1.00 11.49 139 ALA B O 1
ATOM 2407 N N . PHE B 1 140 ? 39.880 4.818 79.084 1.00 8.95 140 PHE B N 1
ATOM 2408 C CA . PHE B 1 140 ? 38.602 5.395 78.584 1.00 9.70 140 PHE B CA 1
ATOM 2409 C C . PHE B 1 140 ? 38.082 6.460 79.536 1.00 9.37 140 PHE B C 1
ATOM 2410 O O . PHE B 1 140 ? 36.947 6.837 79.410 1.00 9.35 140 PHE B O 1
ATOM 2418 N N . THR B 1 141 ? 38.913 6.964 80.444 1.00 9.81 141 THR B N 1
ATOM 2419 C CA . THR B 1 141 ? 38.502 8.038 81.380 1.00 10.68 141 THR B CA 1
ATOM 2420 C C . THR B 1 141 ? 39.553 9.152 81.419 1.00 11.98 141 THR B C 1
ATOM 2421 O O . THR B 1 141 ? 40.676 8.923 81.025 1.00 10.29 141 THR B O 1
ATOM 2425 N N . GLN B 1 142 ? 39.179 10.319 81.940 1.00 13.16 142 GLN B N 1
ATOM 2426 C CA . GLN B 1 142 ? 40.099 11.477 82.034 1.00 14.45 142 GLN B CA 1
ATOM 2427 C C . GLN B 1 142 ? 40.869 11.424 83.339 1.00 12.03 142 GLN B C 1
ATOM 2428 O O . GLN B 1 142 ? 41.968 11.963 83.364 1.00 12.89 142 GLN B O 1
ATOM 2434 N N . GLY B 1 143 ? 40.339 10.808 84.393 1.00 10.58 143 GLY B N 1
ATOM 2435 C CA . GLY B 1 143 ? 40.981 10.896 85.709 1.00 9.73 143 GLY B CA 1
ATOM 2436 C C . GLY B 1 143 ? 41.042 12.316 86.240 1.00 8.99 143 GLY B C 1
ATOM 2437 O O . GLY B 1 143 ? 40.115 13.083 85.991 1.00 9.76 143 GLY B O 1
ATOM 2438 N N . VAL B 1 144 ? 42.085 12.657 86.993 1.00 8.67 144 VAL B N 1
ATOM 2439 C CA . VAL B 1 144 ? 42.187 13.971 87.688 1.00 8.18 144 VAL B CA 1
ATOM 2440 C C . VAL B 1 144 ? 42.554 15.019 86.651 1.00 8.73 144 VAL B C 1
ATOM 2441 O O . VAL B 1 144 ? 43.631 14.914 86.068 1.00 7.85 144 VAL B O 1
ATOM 2445 N N . PRO B 1 145 ? 41.681 16.017 86.344 1.00 8.99 145 PRO B N 1
ATOM 2446 C CA . PRO B 1 145 ? 42.021 17.037 85.364 1.00 9.35 145 PRO B CA 1
ATOM 2447 C C . PRO B 1 145 ? 43.179 17.923 85.819 1.00 10.22 145 PRO B C 1
ATOM 2448 O O . PRO B 1 145 ? 43.448 18.047 86.996 1.00 8.41 145 PRO B O 1
ATOM 2452 N N . SER B 1 146 ? 43.825 18.584 84.855 1.00 10.88 146 SER B N 1
ATOM 2453 C CA . SER B 1 146 ? 45.071 19.353 85.123 1.00 12.59 146 SER B CA 1
ATOM 2454 C C . SER B 1 146 ? 44.861 20.400 86.229 1.00 11.01 146 SER B C 1
ATOM 2455 O O . SER B 1 146 ? 45.796 20.632 87.034 1.00 12.35 146 SER B O 1
ATOM 2458 N N . ASN B 1 147 ? 43.713 21.079 86.218 1.00 10.96 147 ASN B N 1
ATOM 2459 C CA . ASN B 1 147 ? 43.433 22.181 87.159 1.00 10.62 147 ASN B CA 1
ATOM 2460 C C . ASN B 1 147 ? 43.182 21.630 88.577 1.00 9.09 147 ASN B C 1
ATOM 2461 O O . ASN B 1 147 ? 43.209 22.459 89.508 1.00 9.09 147 ASN B O 1
ATOM 2466 N N . TRP B 1 148 ? 43.050 20.311 88.741 1.00 8.32 148 TRP B N 1
ATOM 2467 C CA . TRP B 1 148 ? 42.782 19.690 90.069 1.00 8.55 148 TRP B CA 1
ATOM 2468 C C . TRP B 1 148 ? 44.045 19.085 90.669 1.00 8.58 148 TRP B C 1
ATOM 2469 O O . TRP B 1 148 ? 44.048 18.807 91.868 1.00 8.60 148 TRP B O 1
ATOM 2480 N N . VAL B 1 149 ? 45.091 18.887 89.879 1.00 8.41 149 VAL B N 1
ATOM 2481 C CA . VAL B 1 149 ? 46.197 17.998 90.318 1.00 8.19 149 VAL B CA 1
ATOM 2482 C C . VAL B 1 149 ? 46.850 18.577 91.567 1.00 8.21 149 VAL B C 1
ATOM 2483 O O . VAL B 1 149 ? 47.213 17.780 92.420 1.00 7.96 149 VAL B O 1
ATOM 2487 N N . SER B 1 150 ? 46.999 19.911 91.688 1.00 7.92 150 SER B N 1
ATOM 2488 C CA . SER B 1 150 ? 47.807 20.508 92.774 1.00 8.05 150 SER B CA 1
ATOM 2489 C C . SER B 1 150 ? 47.063 20.379 94.111 1.00 7.78 150 SER B C 1
ATOM 2490 O O . SER B 1 150 ? 47.709 20.570 95.155 1.00 8.29 150 SER B O 1
ATOM 2493 N N . LYS B 1 151 ? 45.777 20.042 94.100 1.00 7.61 151 LYS B N 1
ATOM 2494 C CA . LYS B 1 151 ? 45.043 19.813 95.375 1.00 7.35 151 LYS B CA 1
ATOM 2495 C C . LYS B 1 151 ? 44.464 18.400 95.420 1.00 7.50 151 LYS B C 1
ATOM 2496 O O . LYS B 1 151 ? 43.491 18.168 96.166 1.00 6.82 151 LYS B O 1
ATOM 2502 N N . THR B 1 152 ? 45.130 17.473 94.769 1.00 6.58 152 THR B N 1
ATOM 2503 C CA . THR B 1 152 ? 44.740 16.052 94.810 1.00 6.60 152 THR B CA 1
ATOM 2504 C C . THR B 1 152 ? 45.890 15.230 95.388 1.00 6.71 152 THR B C 1
ATOM 2505 O O . THR B 1 152 ? 47.059 15.567 95.183 1.00 6.53 152 THR B O 1
ATOM 2509 N N . LEU B 1 153 ? 45.524 14.156 96.066 1.00 6.73 153 LEU B N 1
ATOM 2510 C CA . LEU B 1 153 ? 46.466 13.078 96.439 1.00 7.18 153 LEU B CA 1
ATOM 2511 C C . LEU B 1 153 ? 45.849 11.777 95.937 1.00 7.38 153 LEU B C 1
ATOM 2512 O O . LEU B 1 153 ? 44.736 11.475 96.401 1.00 6.51 153 LEU B O 1
ATOM 2517 N N . ASP B 1 154 ? 46.540 11.072 95.018 1.00 7.12 154 ASP B N 1
ATOM 2518 C CA . ASP B 1 154 ? 46.053 9.810 94.438 1.00 7.50 154 ASP B CA 1
ATOM 2519 C C . ASP B 1 154 ? 47.028 8.726 94.881 1.00 7.44 154 ASP B C 1
ATOM 2520 O O . ASP B 1 154 ? 48.120 8.626 94.344 1.00 7.79 154 ASP B O 1
ATOM 2525 N N . ILE B 1 155 ? 46.574 7.896 95.805 1.00 6.75 155 ILE B N 1
ATOM 2526 C CA . ILE B 1 155 ? 47.386 6.887 96.519 1.00 7.41 155 ILE B CA 1
ATOM 2527 C C . ILE B 1 155 ? 47.056 5.548 95.869 1.00 7.43 155 ILE B C 1
ATOM 2528 O O . ILE B 1 155 ? 45.860 5.144 95.902 1.00 7.33 155 ILE B O 1
ATOM 2533 N N . CYS B 1 156 ? 48.071 4.880 95.327 1.00 7.13 156 CYS B N 1
ATOM 2534 C CA . CYS B 1 156 ? 47.925 3.569 94.663 1.00 7.38 156 CYS B CA 1
ATOM 2535 C C . CYS B 1 156 ? 48.978 2.620 95.250 1.00 7.35 156 CYS B C 1
ATOM 2536 O O . CYS B 1 156 ? 50.165 2.896 95.102 1.00 7.97 156 CYS B O 1
ATOM 2539 N N . ILE B 1 157 ? 48.522 1.662 96.048 1.00 7.20 157 ILE B N 1
ATOM 2540 C CA . ILE B 1 157 ? 49.427 0.659 96.672 1.00 7.28 157 ILE B CA 1
ATOM 2541 C C . ILE B 1 157 ? 49.908 -0.279 95.569 1.00 7.89 157 ILE B C 1
ATOM 2542 O O . ILE B 1 157 ? 49.064 -0.804 94.795 1.00 7.31 157 ILE B O 1
ATOM 2547 N N . TYR B 1 158 ? 51.207 -0.539 95.503 1.00 6.91 158 TYR B N 1
ATOM 2548 C CA . TYR B 1 158 ? 51.768 -1.448 94.497 1.00 7.02 158 TYR B CA 1
ATOM 2549 C C . TYR B 1 158 ? 51.121 -2.827 94.666 1.00 6.68 158 TYR B C 1
ATOM 2550 O O . TYR B 1 158 ? 51.008 -3.321 95.808 1.00 6.70 158 TYR B O 1
ATOM 2559 N N . GLY B 1 159 ? 50.618 -3.371 93.564 1.00 6.38 159 GLY B N 1
ATOM 2560 C CA . GLY B 1 159 ? 49.959 -4.678 93.582 1.00 6.18 159 GLY B CA 1
ATOM 2561 C C . GLY B 1 159 ? 48.465 -4.530 93.568 1.00 5.79 159 GLY B C 1
ATOM 2562 O O . GLY B 1 159 ? 47.802 -5.572 93.398 1.00 6.22 159 GLY B O 1
ATOM 2563 N N . ASP B 1 160 ? 47.947 -3.316 93.750 1.00 5.51 160 ASP B N 1
ATOM 2564 C CA . ASP B 1 160 ? 46.498 -3.018 93.552 1.00 5.47 160 ASP B CA 1
ATOM 2565 C C . ASP B 1 160 ? 46.219 -3.000 92.039 1.00 5.50 160 ASP B C 1
ATOM 2566 O O . ASP B 1 160 ? 46.527 -2.030 91.380 1.00 5.24 160 ASP B O 1
ATOM 2571 N N . GLY B 1 161 ? 45.535 -4.029 91.533 1.00 5.58 161 GLY B N 1
ATOM 2572 C CA . GLY B 1 161 ? 45.241 -4.178 90.088 1.00 5.37 161 GLY B CA 1
ATOM 2573 C C . GLY B 1 161 ? 44.210 -3.193 89.593 1.00 5.43 161 GLY B C 1
ATOM 2574 O O . GLY B 1 161 ? 44.014 -3.092 88.368 1.00 5.94 161 GLY B O 1
ATOM 2575 N N . VAL B 1 162 ? 43.524 -2.513 90.503 1.00 4.83 162 VAL B N 1
ATOM 2576 C CA . VAL B 1 162 ? 42.497 -1.519 90.126 1.00 4.85 162 VAL B CA 1
ATOM 2577 C C . VAL B 1 162 ? 43.174 -0.216 89.706 1.00 5.00 162 VAL B C 1
ATOM 2578 O O . VAL B 1 162 ? 42.690 0.380 88.760 1.00 5.02 162 VAL B O 1
ATOM 2582 N N . CYS B 1 163 ? 44.231 0.200 90.386 1.00 5.61 163 CYS B N 1
ATOM 2583 C CA . CYS B 1 163 ? 44.908 1.490 90.093 1.00 6.21 163 CYS B CA 1
ATOM 2584 C C . CYS B 1 163 ? 46.219 1.246 89.347 1.00 6.26 163 CYS B C 1
ATOM 2585 O O . CYS B 1 163 ? 46.746 2.224 88.812 1.00 5.81 163 CYS B O 1
ATOM 2588 N N . ASP B 1 164 ? 46.735 0.014 89.317 1.00 6.22 164 ASP B N 1
ATOM 2589 C CA . ASP B 1 164 ? 48.014 -0.304 88.618 1.00 6.76 164 ASP B CA 1
ATOM 2590 C C . ASP B 1 164 ? 47.899 -1.655 87.896 1.00 6.64 164 ASP B C 1
ATOM 2591 O O . ASP B 1 164 ? 48.191 -2.694 88.495 1.00 6.61 164 ASP B O 1
ATOM 2596 N N . VAL B 1 165 ? 47.496 -1.647 86.636 1.00 7.03 165 VAL B N 1
ATOM 2597 C CA . VAL B 1 165 ? 47.189 -2.918 85.929 1.00 7.16 165 VAL B CA 1
ATOM 2598 C C . VAL B 1 165 ? 48.494 -3.681 85.705 1.00 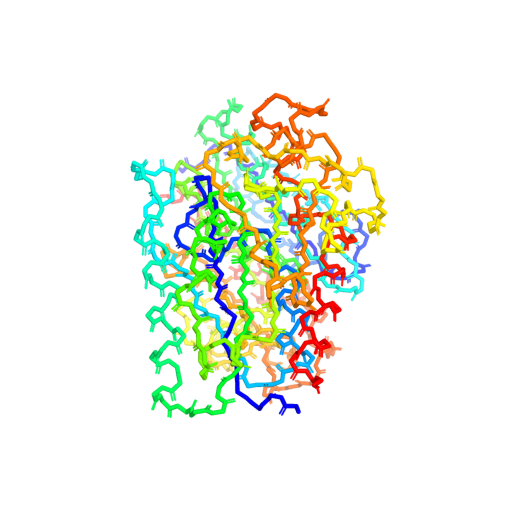7.37 165 VAL B C 1
ATOM 2599 O O . VAL B 1 165 ? 48.409 -4.939 85.587 1.00 7.20 165 VAL B O 1
ATOM 2603 N N . SER B 1 166 ? 49.642 -3.011 85.754 1.00 7.48 166 SER B N 1
ATOM 2604 C CA . SER B 1 166 ? 50.948 -3.690 85.585 1.00 8.50 166 SER B CA 1
ATOM 2605 C C . SER B 1 166 ? 51.246 -4.517 86.830 1.00 8.55 166 SER B C 1
ATOM 2606 O O . SER B 1 166 ? 52.035 -5.436 86.716 1.00 9.24 166 SER B O 1
ATOM 2609 N N . SER B 1 167 ? 50.651 -4.232 87.994 1.00 7.57 167 SER B N 1
ATOM 2610 C CA . SER B 1 167 ? 51.142 -4.836 89.261 1.00 7.82 167 SER B CA 1
ATOM 2611 C C . SER B 1 167 ? 50.176 -5.944 89.734 1.00 7.15 167 SER B C 1
ATOM 2612 O O . SER B 1 167 ? 50.423 -6.558 90.782 1.00 7.00 167 SER B O 1
ATOM 2615 N N . GLY B 1 168 ? 49.095 -6.172 89.010 1.00 7.73 168 GLY B N 1
ATOM 2616 C CA . GLY B 1 168 ? 48.079 -7.136 89.467 1.00 8.18 168 GLY B CA 1
ATOM 2617 C C . GLY B 1 168 ? 46.840 -7.103 88.612 1.00 8.26 168 GLY B C 1
ATOM 2618 O O . GLY B 1 168 ? 46.634 -6.128 87.855 1.00 8.50 168 GLY B O 1
ATOM 2619 N N . PHE B 1 169 ? 46.026 -8.149 88.772 1.00 8.59 169 PHE B N 1
ATOM 2620 C CA . PHE B 1 169 ? 44.742 -8.299 88.054 1.00 8.40 169 PHE B CA 1
ATOM 2621 C C . PHE B 1 169 ? 43.561 -7.932 88.973 1.00 8.17 169 PHE B C 1
ATOM 2622 O O . PHE B 1 169 ? 43.334 -8.627 89.942 1.00 8.33 169 PHE B O 1
ATOM 2630 N N . GLY B 1 170 ? 42.843 -6.852 88.640 1.00 7.76 170 GLY B N 1
ATOM 2631 C CA . GLY B 1 170 ? 41.577 -6.454 89.274 1.00 7.16 170 GLY B CA 1
ATOM 2632 C C . GLY B 1 170 ? 41.686 -6.325 90.768 1.00 6.75 170 GLY B C 1
ATOM 2633 O O . GLY B 1 170 ? 42.647 -5.683 91.256 1.00 6.84 170 GLY B O 1
ATOM 2634 N N . ILE B 1 171 ? 40.686 -6.849 91.486 1.00 6.65 171 ILE B N 1
ATOM 2635 C CA . ILE B 1 171 ? 40.520 -6.669 92.946 1.00 6.98 171 ILE B CA 1
ATOM 2636 C C . ILE B 1 171 ? 41.477 -7.637 93.657 1.00 6.94 171 ILE B C 1
ATOM 2637 O O . ILE B 1 171 ? 41.054 -8.637 94.204 1.00 7.59 171 ILE B O 1
ATOM 2642 N N . THR B 1 172 ? 42.757 -7.300 93.661 1.00 6.57 172 THR B N 1
ATOM 2643 C CA . THR B 1 172 ? 43.793 -8.014 94.417 1.00 6.26 172 THR B CA 1
ATOM 2644 C C . THR B 1 172 ? 43.673 -7.738 95.907 1.00 6.43 172 THR B C 1
ATOM 2645 O O . THR B 1 172 ? 42.980 -6.789 96.338 1.00 5.67 172 THR B O 1
ATOM 2649 N N . PRO B 1 173 ? 44.328 -8.552 96.761 1.00 7.24 173 PRO B N 1
ATOM 2650 C CA . PRO B 1 173 ? 44.284 -8.328 98.202 1.00 7.12 173 PRO B CA 1
ATOM 2651 C C . PRO B 1 173 ? 44.700 -6.908 98.587 1.00 6.32 173 PRO B C 1
ATOM 2652 O O . PRO B 1 173 ? 44.113 -6.289 99.501 1.00 6.37 173 PRO B O 1
ATOM 2656 N N . GLN B 1 174 ? 45.710 -6.406 97.885 1.00 5.98 174 GLN B N 1
ATOM 2657 C CA . GLN B 1 174 ? 46.276 -5.071 98.183 1.00 5.77 174 GLN B CA 1
ATOM 2658 C C . GLN B 1 174 ? 45.171 -4.017 98.036 1.00 5.42 174 GLN B C 1
ATOM 2659 O O . GLN B 1 174 ? 45.254 -3.000 98.706 1.00 5.58 174 GLN B O 1
ATOM 2665 N N . HIS B 1 175 ? 44.243 -4.162 97.104 1.00 5.14 175 HIS B N 1
ATOM 2666 C CA . HIS B 1 175 ? 43.189 -3.135 96.857 1.00 5.11 175 HIS B CA 1
ATOM 2667 C C . HIS B 1 175 ? 42.321 -2.907 98.107 1.00 5.63 175 HIS B C 1
ATOM 2668 O O . HIS B 1 175 ? 41.700 -1.808 98.226 1.00 6.01 175 HIS B O 1
ATOM 2675 N N . LEU B 1 176 ? 42.318 -3.866 99.021 1.00 6.45 176 LEU B N 1
ATOM 2676 C CA . LEU B 1 176 ? 41.410 -3.897 100.184 1.00 7.51 176 LEU B CA 1
ATOM 2677 C C . LEU B 1 176 ? 42.142 -3.442 101.460 1.00 7.75 176 LEU B C 1
ATOM 2678 O O . LEU B 1 176 ? 41.496 -3.431 102.555 1.00 8.22 176 LEU B O 1
ATOM 2683 N N . THR B 1 177 ? 43.387 -3.014 101.352 1.00 7.15 177 THR B N 1
ATOM 2684 C CA . THR B 1 177 ? 44.276 -2.819 102.528 1.00 7.89 177 THR B CA 1
ATOM 2685 C C . THR B 1 177 ? 44.402 -1.346 102.936 1.00 7.80 177 THR B C 1
ATOM 2686 O O . THR B 1 177 ? 45.068 -1.086 103.963 1.00 8.12 177 THR B O 1
ATOM 2690 N N . TYR B 1 178 ? 43.846 -0.390 102.197 1.00 7.27 178 TYR B N 1
ATOM 2691 C CA . TYR B 1 178 ? 44.130 1.052 102.402 1.00 7.14 178 TYR B CA 1
ATOM 2692 C C . TYR B 1 178 ? 43.724 1.514 103.816 1.00 7.08 178 TYR B C 1
ATOM 2693 O O . TYR B 1 178 ? 44.437 2.334 104.431 1.00 7.33 178 TYR B O 1
ATOM 2702 N N . GLY B 1 179 ? 42.585 1.043 104.300 1.00 7.14 179 GLY B N 1
ATOM 2703 C CA . GLY B 1 179 ? 42.002 1.542 105.559 1.00 8.07 179 GLY B CA 1
ATOM 2704 C C . GLY B 1 179 ? 42.928 1.288 106.750 1.00 8.98 179 GLY B C 1
ATOM 2705 O O . GLY B 1 179 ? 42.936 2.095 107.634 1.00 9.30 179 GLY B O 1
ATOM 2706 N N . TYR B 1 180 ? 43.696 0.200 106.733 1.00 10.26 180 TYR B N 1
ATOM 2707 C CA . TYR B 1 180 ? 44.537 -0.210 107.883 1.00 12.89 180 TYR B CA 1
ATOM 2708 C C . TYR B 1 180 ? 46.011 -0.022 107.566 1.00 12.05 180 TYR B C 1
ATOM 2709 O O . TYR B 1 180 ? 46.828 -0.435 108.391 1.00 12.13 180 TYR B O 1
ATOM 2718 N N . ASN B 1 181 ? 46.345 0.643 106.461 1.00 10.38 181 ASN B N 1
ATOM 2719 C CA . ASN B 1 181 ? 47.730 1.008 106.117 1.00 10.79 181 ASN B CA 1
ATOM 2720 C C . ASN B 1 181 ? 48.079 2.296 106.884 1.00 10.49 181 ASN B C 1
ATOM 2721 O O . ASN B 1 181 ? 47.564 3.361 106.572 1.00 9.19 181 ASN B O 1
ATOM 2726 N N . THR B 1 182 ? 48.951 2.182 107.887 1.00 10.31 182 THR B N 1
ATOM 2727 C CA . THR B 1 182 ? 49.345 3.306 108.768 1.00 11.79 182 THR B CA 1
ATOM 2728 C C . THR B 1 182 ? 49.853 4.452 107.904 1.00 10.62 182 THR B C 1
ATOM 2729 O O . THR B 1 182 ? 49.439 5.619 108.153 1.00 11.48 182 THR B O 1
ATOM 2733 N N . ASN B 1 183 ? 50.724 4.158 106.944 1.00 11.30 183 ASN B N 1
ATOM 2734 C CA . ASN B 1 183 ? 51.342 5.242 106.140 1.00 12.24 183 ASN B CA 1
ATOM 2735 C C . ASN B 1 183 ? 50.252 5.946 105.317 1.00 9.61 183 ASN B C 1
ATOM 2736 O O . ASN B 1 183 ? 50.270 7.186 105.210 1.00 9.16 183 ASN B O 1
ATOM 2741 N N . VAL B 1 184 ? 49.387 5.188 104.673 1.00 7.95 184 VAL B N 1
ATOM 2742 C CA . VAL B 1 184 ? 48.267 5.778 103.895 1.00 7.52 184 VAL B CA 1
ATOM 2743 C C . VAL B 1 184 ? 47.438 6.743 104.777 1.00 7.05 184 VAL B C 1
ATOM 2744 O O . VAL B 1 184 ? 47.112 7.853 104.347 1.00 6.57 184 VAL B O 1
ATOM 2748 N N . GLN B 1 185 ? 47.047 6.303 105.951 1.00 6.54 185 GLN B N 1
ATOM 2749 C CA . GLN B 1 185 ? 46.110 7.061 106.797 1.00 6.68 185 GLN B CA 1
ATOM 2750 C C . GLN B 1 185 ? 46.837 8.324 107.269 1.00 7.18 185 GLN B C 1
ATOM 2751 O O . GLN B 1 185 ? 46.222 9.384 107.252 1.00 7.60 185 GLN B O 1
ATOM 2757 N N . THR B 1 186 ? 48.105 8.228 107.635 1.00 7.87 186 THR B N 1
ATOM 2758 C CA . THR B 1 186 ? 48.867 9.418 108.071 1.00 7.98 186 THR B CA 1
ATOM 2759 C C . THR B 1 186 ? 49.028 10.403 106.913 1.00 8.45 186 THR B C 1
ATOM 2760 O O . THR B 1 186 ? 48.813 11.627 107.133 1.00 8.03 186 THR B O 1
ATOM 2764 N N . MET B 1 187 ? 49.365 9.904 105.713 1.00 9.19 187 MET B N 1
ATOM 2765 C CA . MET B 1 187 ? 49.562 10.815 104.563 1.00 9.92 187 MET B CA 1
ATOM 2766 C C . MET B 1 187 ? 48.214 11.509 104.295 1.00 8.60 187 MET B C 1
ATOM 2767 O O . MET B 1 187 ? 48.225 12.703 103.981 1.00 7.76 187 MET B O 1
ATOM 2772 N N . GLY B 1 188 ? 47.107 10.755 104.291 1.00 7.73 188 GLY B N 1
ATOM 2773 C CA . GLY B 1 188 ? 45.811 11.360 103.946 1.00 8.08 188 GLY B CA 1
ATOM 2774 C C . GLY B 1 188 ? 45.429 12.381 104.996 1.00 7.58 188 GLY B C 1
ATOM 2775 O O . GLY B 1 188 ? 44.935 13.426 104.648 1.00 7.97 188 GLY B O 1
ATOM 2776 N N . ALA B 1 189 ? 45.667 12.096 106.279 1.00 7.49 189 ALA B N 1
ATOM 2777 C CA . ALA B 1 189 ? 45.359 13.042 107.360 1.00 7.72 189 ALA B CA 1
ATOM 2778 C C . ALA B 1 189 ? 46.209 14.294 107.183 1.00 7.05 189 ALA B C 1
ATOM 2779 O O . ALA B 1 189 ? 45.660 15.439 107.313 1.00 7.49 189 ALA B O 1
ATOM 2781 N N . ASN B 1 190 ? 47.501 14.121 106.967 1.00 7.03 190 ASN B N 1
ATOM 2782 C CA . ASN B 1 190 ? 48.414 15.290 106.816 1.00 7.12 190 ASN B CA 1
ATOM 2783 C C . ASN B 1 190 ? 47.856 16.165 105.673 1.00 6.80 190 ASN B C 1
ATOM 2784 O O . ASN B 1 190 ? 47.809 17.396 105.788 1.00 7.01 190 ASN B O 1
ATOM 2789 N N . PHE B 1 191 ? 47.483 15.530 104.574 1.00 6.65 191 PHE B N 1
ATOM 2790 C CA . PHE B 1 191 ? 47.029 16.234 103.362 1.00 6.84 191 PHE B CA 1
ATOM 2791 C C . PHE B 1 191 ? 45.712 16.949 103.664 1.00 6.64 191 PHE B C 1
ATOM 2792 O O . PHE B 1 191 ? 45.541 18.063 103.243 1.00 6.03 191 PHE B O 1
ATOM 2800 N N . GLY B 1 192 ? 44.775 16.254 104.285 1.00 6.56 192 GLY B N 1
ATOM 2801 C CA . GLY B 1 192 ? 43.429 16.796 104.531 1.00 7.02 192 GLY B CA 1
ATOM 2802 C C . GLY B 1 192 ? 43.501 17.981 105.472 1.00 7.46 192 GLY B C 1
ATOM 2803 O O . GLY B 1 192 ? 42.901 19.040 105.200 1.00 7.57 192 GLY B O 1
ATOM 2804 N N . ILE B 1 193 ? 44.280 17.862 106.531 1.00 7.58 193 ILE B N 1
ATOM 2805 C CA . ILE B 1 193 ? 44.444 18.994 107.481 1.00 8.10 193 ILE B CA 1
ATOM 2806 C C . ILE B 1 193 ? 45.079 20.192 106.773 1.00 8.01 193 ILE B C 1
ATOM 2807 O O . ILE B 1 193 ? 44.581 21.293 106.912 1.00 7.43 193 ILE B O 1
ATOM 2812 N N . LYS B 1 194 ? 46.151 19.994 106.029 1.00 8.51 194 LYS B N 1
ATOM 2813 C CA . LYS B 1 194 ? 46.813 21.105 105.326 1.00 9.84 194 LYS B CA 1
ATOM 2814 C C . LYS B 1 194 ? 45.814 21.739 104.365 1.00 9.04 194 LYS B C 1
ATOM 2815 O O . LYS B 1 194 ? 45.819 22.984 104.213 1.00 9.52 194 LYS B O 1
ATOM 2821 N N . ALA B 1 195 ? 45.046 20.939 103.627 1.00 8.06 195 ALA B N 1
ATOM 2822 C CA . ALA B 1 195 ? 44.066 21.484 102.642 1.00 8.05 195 ALA B CA 1
ATOM 2823 C C . ALA B 1 195 ? 43.077 22.430 103.338 1.00 8.12 195 ALA B C 1
ATOM 2824 O O . ALA B 1 195 ? 42.763 23.529 102.821 1.00 8.37 195 ALA B O 1
ATOM 2826 N N . LEU B 1 196 ? 42.563 22.013 104.471 1.00 8.19 196 LEU B N 1
ATOM 2827 C CA . LEU B 1 196 ? 41.486 22.780 105.139 1.00 8.56 196 LEU B CA 1
ATOM 2828 C C . LEU B 1 196 ? 42.042 24.020 105.850 1.00 10.40 196 LEU B C 1
ATOM 2829 O O . LEU B 1 196 ? 41.317 25.043 105.894 1.00 11.89 196 LEU B O 1
ATOM 2834 N N . GLN B 1 197 ? 43.254 23.926 106.374 1.00 11.26 197 GLN B N 1
ATOM 2835 C CA . GLN B 1 197 ? 43.903 25.001 107.180 1.00 12.62 197 GLN B CA 1
ATOM 2836 C C . GLN B 1 197 ? 44.566 26.038 106.278 1.00 14.27 197 GLN B C 1
ATOM 2837 O O . GLN B 1 197 ? 44.751 27.177 106.748 1.00 14.34 197 GLN B O 1
ATOM 2843 N N . GLY B 1 198 ? 44.913 25.683 105.047 1.00 16.33 198 GLY B N 1
ATOM 2844 C CA . GLY B 1 198 ? 45.685 26.573 104.151 1.00 18.37 198 GLY B CA 1
ATOM 2845 C C . GLY B 1 198 ? 44.852 27.707 103.586 1.00 22.50 198 GLY B C 1
ATOM 2846 O O . GLY B 1 198 ? 45.393 28.607 102.854 1.00 33.36 198 GLY B O 1
#

Organism: Pseudozyma antarctica (NCBI:txid84753)

Sequence (394 aa):
GCSSYVIINTRGTSEPQGPSVGFRTMNTRIRSAVSGGSEYDTVYPAGIDQNSAQGTANIVAQVKAGLARNPNTCFLLEGYSQGAAATCNALPQLTGAAFDAVKGVILIGNPEHKPNLACNVDGNGGKTTFSARGISAAFTQGVPSNWVSKTLDICIYGDGVCDVSSGFGITPQHLTYGYNTNVQTMGANFGIKALQGGCSSYVIINTRGTSEPQGPSVGFRTMNTRIRSAVSGGSEYDTVYPAGIDQNSAQGTANIVAQVKAGLARNPNTCFLLEGYSQGAAATCNALPQLTGAAFDAVKGVILIGNPEHKPNLACNVDGNGGKTTFSARGISAAFTQGVPSNWVSKTLDICIYGDGVCDVSSGFGITPQHLTYGYNTNVQTMGANFGIKALQG

Solvent-accessible surface area: 15690 Å² total; per-residue (Å²): 92,20,96,36,2,14,0,0,2,0,9,0,25,95,23,57,91,18,26,1,46,4,0,41,11,0,11,42,58,0,38,79,53,8,94,43,21,52,48,46,31,2,75,6,39,6,54,148,62,174,91,14,69,79,0,9,57,38,0,14,46,58,0,114,41,0,28,91,163,53,106,120,6,8,0,0,1,0,0,13,3,69,0,0,14,0,0,2,62,0,0,81,95,2,95,52,75,9,47,91,9,0,73,0,0,0,0,0,0,0,9,2,0,48,48,93,44,83,7,3,27,7,7,134,36,31,144,90,2,41,73,8,144,5,86,29,10,87,175,35,152,2,8,30,108,92,1,25,111,32,8,18,2,0,0,19,131,2,0,0,7,0,2,49,99,26,19,194,15,107,20,105,66,0,102,34,2,4,81,41,90,53,0,0,54,36,0,2,75,52,0,29,148,24,1,100,97,97,20,75,38,2,19,0,1,2,0,9,1,41,85,24,112,90,19,59,0,77,0,0,124,84,0,11,97,107,0,101,96,50,8,92,46,20,51,58,43,33,2,81,9,97,2,20,148,88,96,14,8,18,58,0,8,27,36,0,13,50,37,0,128,37,6,23,92,170,65,118,90,12,8,0,0,1,1,0,12,10,3,0,0,14,0,1,2,20,0,0,42,48,3,76,54,73,8,49,94,10,0,77,0,0,0,0,0,0,0,10,3,0,53,41,91,36,90,5,3,27,5,6,124,39,28,141,94,2,46,76,9,123,4,81,21,6,92,42,15,84,1,7,30,105,93,2,22,114,34,6,20,0,0,0,18,129,8,0,0,11,0,2,53,90,21,25,184,8,126,20,103,70,5,103,34,2,16,172,43,112,56,0,6,63,34,0,1,75,43,0,20,155,20,1,97,98

Secondary structure (DSSP, 8-state):
--SSEEEEEE--TT--SSS-GGGHHHHHHHHHHSSS--EEE--S-TTTSSSSHHHHHHHHHHHHHHHHH-TT-EEEEEEETHHHHHHHHHGGG--HHHHHHEEEEEEES-TT--TT-TTEE-TTSSSTTTT---TTGGG---S-GGGGGGEEEE--TT-TTT-TTT-SSS-GGGG-GGG-HHHHHHHHHHHHHHHH-/--SSEEEEEEPPTTPPSSS-GGGHHHHHHHHHHSSSEEEEE--S---TT---HHHHHHHHHHHHHHHHH-TT-EEEEEEETHHHHHHHHHGGG--THHHHHEEEEEEES-TT--TT-TTEE-TTSSSTTTT---TTGGG---S-GGGGGGEEEE--TT-BTT-GGG-SBS-GGGG-GGG-HHHHHHHHHHHHHHHH-

Nearest PDB structures (foldseek):
  7cw1-assembly2_B  TM=1.005E+00  e=1.129E-43  Moesziomyces antarcticus
  2czq-assembly2_B  TM=9.835E-01  e=4.300E-30  Cryptococcus sp. S-2
  3qpc-assembly1_A  TM=8.139E-01  e=1.511E-10  Fusarium solani
  1cux-assembly1_A  TM=8.173E-01  e=2.321E-10  Fusarium vanettenii
  1cuw-assembly2_B  TM=8.138E-01  e=3.565E-10  Fusarium vanettenii

B-factor: mean 10.53, std 5.97, range [3.94, 50.97]

InterPro domains:
  IPR000675 Cutinase/acetylxylan esterase [PF01083] (29-210)
  IPR000675 Cutinase/acetylxylan esterase [SM01110] (27-222)
  IPR029058 Alpha/Beta hydrolase fold [G3DSA:3.40.50.1820] (25-224)
  IPR029058 Alpha/Beta hydrolase fold [SSF53474] (22-207)

Foldseek 3Di:
DQLAEEEEAEEAAQDPQDHHLQAVLLVVLLCVLHPRYDYDRQDDNHNHDPACCSSLVSVLVVLVVVCVVPVSYAYEYEAAQSRLVSPQVNQVVQDDSSNVRYLAYEYELHQLAAAQQPLEAELQRHCLCRGAGAVCNVPGPGHDPVRSVRYHHYYHQLQCRNHVPRHPHGDPSSVCNSVSVSSSVVSNVSSNVSNVD/DAQAEEEEAEEAAPDPQDHHLQAPLLVVLLCVLHPRYDYDRQDDNSHPVLPCQSSLVSVLVVLVVVCVVPVSYAYEYEAAHSRLVSVQVNQVVQDDSSNVRYLAYEYELHQQQAAQQPQEAELQRHCPCRGAHFVCNVPDDGHDPVHRVRYHHYYHQLSCRNHVPRYPHHDPRSVCNSPSPSNNVVSNVSSNVSNVD

Radius of gyration: 21.7 Å; Cα contacts (8 Å, |Δi|>4): 953; chains: 2; bounding box: 54×40×65 Å